Protein AF-A0A538LI98-F1 (afdb_monomer_lite)

Foldseek 3Di:
DDPVLVVLLLVLLVLLLVLLVLQLVCLVVPVPLFAPDPLLSVLSNQLSVLSNVLSCCVNVVVDDDPVDVSSLVSNVSSLVSQVVSLVRGDQDDVLSVLLVQLSVLQVVLSVCCVPDVVSSSVSSNSSSVSSSVSSVSSQPPDDVSVVVSVVVVVVVVVVVVVVVVVVVVVVVVVVVVVVVVVVVVVVVVVVVQVCVQVVQLVVQVVLLVQLVVQCVVVVVLLQDDPLSVLVSSQVSQAVCVVPPDPPQKKKFKAFAPPFTSHIDPCPCVPVNPQQRRFVCVDPQNVCCQVVVAWGWDFDQTSNFTKTKTKHFHWDQRDDVPDDRDTDRRTIMMIMGGPDCVVVVVVVVPDPVPPVVPPDDDDPDDDPPPDDDDPDDDDDD

Structure (mmCIF, N/CA/C/O backbone):
data_AF-A0A538LI98-F1
#
_entry.id   AF-A0A538LI98-F1
#
loop_
_atom_site.group_PDB
_atom_site.id
_atom_site.type_symbol
_atom_site.label_atom_id
_atom_site.label_alt_id
_atom_site.label_comp_id
_atom_site.label_asym_id
_atom_site.label_entity_id
_atom_site.label_seq_id
_atom_site.pdbx_PDB_ins_code
_atom_site.Cartn_x
_atom_site.Cartn_y
_atom_site.Cartn_z
_atom_site.occupancy
_atom_site.B_iso_or_equiv
_atom_site.auth_seq_id
_atom_site.auth_comp_id
_atom_site.auth_asym_id
_atom_site.auth_atom_id
_atom_site.pdbx_PDB_model_num
ATOM 1 N N . MET A 1 1 ? -8.125 7.992 3.986 1.00 45.38 1 MET A N 1
ATOM 2 C CA . MET A 1 1 ? -9.185 7.657 4.962 1.00 45.38 1 MET A CA 1
ATOM 3 C C . MET A 1 1 ? -8.548 7.674 6.339 1.00 45.38 1 MET A C 1
ATOM 5 O O . MET A 1 1 ? -7.512 7.048 6.512 1.00 45.38 1 MET A O 1
ATOM 9 N N . GLY A 1 2 ? -9.030 8.563 7.208 1.00 46.56 2 GLY A N 1
ATOM 10 C CA . GLY A 1 2 ? -8.254 9.121 8.319 1.00 46.56 2 GLY A CA 1
ATOM 11 C C . GLY A 1 2 ? -7.987 8.142 9.459 1.00 46.56 2 GLY A C 1
ATOM 12 O O . GLY A 1 2 ? -8.787 7.261 9.726 1.00 46.56 2 GLY A O 1
ATOM 13 N N . SER A 1 3 ? -6.878 8.343 10.165 1.00 65.12 3 SER A N 1
ATOM 14 C CA . SER A 1 3 ? -6.561 7.692 11.445 1.00 65.12 3 SER A CA 1
ATOM 15 C C . SER A 1 3 ? -7.501 8.106 12.586 1.00 65.12 3 SER A C 1
ATOM 17 O O . SER A 1 3 ? -7.538 7.456 13.623 1.00 65.12 3 SER A O 1
ATOM 19 N N . VAL A 1 4 ? -8.257 9.190 12.398 1.00 73.19 4 VAL A N 1
ATOM 20 C CA . VAL A 1 4 ? -9.085 9.828 13.429 1.00 73.19 4 VAL A CA 1
ATOM 21 C C . VAL A 1 4 ? -10.268 8.954 13.887 1.00 73.19 4 VAL A C 1
ATOM 23 O O . VAL A 1 4 ? -10.395 8.759 15.091 1.00 73.19 4 VAL A O 1
ATOM 26 N N . PRO A 1 5 ? -11.095 8.352 13.005 1.00 77.75 5 PRO A N 1
ATOM 27 C CA . PRO A 1 5 ? -12.226 7.523 13.436 1.00 77.75 5 PRO A CA 1
ATOM 28 C C . PRO A 1 5 ? -11.787 6.286 14.231 1.00 77.75 5 PRO A C 1
ATOM 30 O O . PRO A 1 5 ? -12.392 5.963 15.245 1.00 77.75 5 PRO A O 1
ATOM 33 N N . ALA A 1 6 ? -10.683 5.649 13.826 1.00 76.75 6 ALA A N 1
ATOM 34 C CA . ALA A 1 6 ? -10.142 4.480 14.520 1.00 76.75 6 ALA A CA 1
ATOM 35 C C . ALA A 1 6 ? -9.635 4.816 15.936 1.00 76.75 6 ALA A C 1
ATOM 37 O O . ALA A 1 6 ? -9.796 4.022 16.859 1.00 76.75 6 ALA A O 1
ATOM 38 N N . GLN A 1 7 ? -9.046 6.003 16.123 1.00 78.69 7 GLN A N 1
ATOM 39 C CA . GLN A 1 7 ? -8.611 6.472 17.443 1.00 78.69 7 GLN A CA 1
ATOM 40 C C . GLN A 1 7 ? -9.800 6.759 18.368 1.00 78.69 7 GLN A C 1
ATOM 42 O O . GLN A 1 7 ? -9.741 6.427 19.551 1.00 78.69 7 GLN A O 1
ATOM 47 N N . PHE A 1 8 ? -10.884 7.335 17.837 1.00 80.88 8 PHE A N 1
ATOM 48 C CA . PHE A 1 8 ? -12.103 7.586 18.609 1.00 80.88 8 PHE A CA 1
ATOM 49 C C . PHE A 1 8 ? -12.817 6.294 19.020 1.00 80.88 8 PHE A C 1
ATOM 51 O O . PHE A 1 8 ? -13.196 6.174 20.185 1.00 80.88 8 PHE A O 1
ATOM 58 N N . GLU A 1 9 ? -12.951 5.314 18.119 1.00 83.44 9 GLU A N 1
ATOM 59 C CA . GLU A 1 9 ? -13.541 4.008 18.456 1.00 83.44 9 GLU A CA 1
ATOM 60 C C . GLU A 1 9 ? -12.729 3.318 19.560 1.00 83.44 9 GLU A C 1
ATOM 62 O O . GLU A 1 9 ? -13.291 2.879 20.564 1.00 83.44 9 GLU A O 1
ATOM 67 N N . PHE A 1 10 ? -11.396 3.294 19.432 1.00 84.00 10 PHE A N 1
ATOM 68 C CA . PHE A 1 10 ? -10.523 2.729 20.461 1.00 84.00 10 PHE A CA 1
ATOM 69 C C . PHE A 1 10 ? -10.696 3.430 21.815 1.00 84.00 10 PHE A C 1
ATOM 71 O O . PHE A 1 10 ? -10.817 2.763 22.841 1.00 84.00 10 PHE A O 1
ATOM 78 N N . ALA A 1 11 ? -10.747 4.765 21.830 1.00 83.06 11 ALA A N 1
ATOM 79 C CA . ALA A 1 11 ? -10.927 5.532 23.060 1.00 83.06 11 ALA A CA 1
ATOM 80 C C . ALA A 1 11 ? -12.276 5.240 23.741 1.00 83.06 11 ALA A C 1
ATOM 82 O O . ALA A 1 11 ? -12.319 5.074 24.961 1.00 83.06 11 ALA A O 1
ATOM 83 N N . ALA A 1 12 ? -13.364 5.135 22.970 1.00 85.94 12 ALA A N 1
ATOM 84 C CA . ALA A 1 12 ? -14.689 4.813 23.497 1.00 85.94 12 ALA A CA 1
ATOM 85 C C . ALA A 1 12 ? -14.744 3.390 24.082 1.00 85.94 12 ALA A C 1
ATOM 87 O O . ALA A 1 12 ? -15.238 3.189 25.193 1.00 85.94 12 ALA A O 1
ATOM 88 N N . GLU A 1 13 ? -14.188 2.408 23.369 1.00 88.56 13 GLU A N 1
ATOM 89 C CA . GLU A 1 13 ? -14.104 1.021 23.836 1.00 88.56 13 GLU A CA 1
ATOM 90 C C . GLU A 1 13 ? -13.245 0.899 25.097 1.00 88.56 13 GLU A C 1
ATOM 92 O O . GLU A 1 13 ? -13.627 0.247 26.070 1.00 88.56 13 GLU A O 1
ATOM 97 N N . PHE A 1 14 ? -12.113 1.597 25.128 1.00 86.56 14 PHE A N 1
ATOM 98 C CA . PHE A 1 14 ? -11.245 1.627 26.293 1.00 86.56 14 PHE A CA 1
ATOM 99 C C . PHE A 1 14 ? -11.926 2.275 27.513 1.00 86.56 14 PHE A C 1
ATOM 101 O O . PHE A 1 14 ? -11.821 1.759 28.627 1.00 86.56 14 PHE A O 1
ATOM 108 N N . ALA A 1 15 ? -12.682 3.360 27.322 1.00 87.06 15 ALA A N 1
ATOM 109 C CA . ALA A 1 15 ? -13.442 3.990 28.400 1.00 87.06 15 ALA A CA 1
ATOM 110 C C . ALA A 1 15 ? -14.495 3.040 28.998 1.00 87.06 15 ALA A C 1
ATOM 112 O O . ALA A 1 15 ? -14.607 2.938 30.221 1.00 87.06 15 ALA A O 1
ATOM 113 N N . ILE A 1 16 ? -15.225 2.295 28.157 1.00 91.19 16 ILE A N 1
ATOM 114 C CA . ILE A 1 16 ? -16.177 1.271 28.619 1.00 91.19 16 ILE A CA 1
ATOM 115 C C . ILE A 1 16 ? -15.457 0.186 29.409 1.00 91.19 16 ILE A C 1
ATOM 117 O O . ILE A 1 16 ? -15.931 -0.191 30.480 1.00 91.19 16 ILE A O 1
ATOM 121 N N . PHE A 1 17 ? -14.318 -0.299 28.909 1.00 92.06 17 PHE A N 1
ATOM 122 C CA . PHE A 1 17 ? -13.516 -1.300 29.606 1.00 92.06 17 PHE A CA 1
ATOM 123 C C . PHE A 1 17 ? -13.141 -0.836 31.018 1.00 92.06 17 PHE A C 1
ATOM 125 O O . PHE A 1 17 ? -13.351 -1.576 31.978 1.00 92.06 17 PHE A O 1
ATOM 132 N N . LEU A 1 18 ? -12.661 0.403 31.162 1.00 87.38 18 LEU A N 1
ATOM 133 C CA . LEU A 1 18 ? -12.300 0.962 32.464 1.00 87.38 18 LEU A CA 1
ATOM 134 C C . LEU A 1 18 ? -13.491 1.077 33.414 1.00 87.38 18 LEU A C 1
ATOM 136 O O . LEU A 1 18 ? -13.398 0.677 34.574 1.00 87.38 18 LEU A O 1
ATOM 140 N N . VAL A 1 19 ? -14.611 1.613 32.930 1.00 90.38 19 VAL A N 1
ATOM 141 C CA . VAL A 1 19 ? -15.825 1.781 33.740 1.00 90.38 19 VAL A CA 1
ATOM 142 C C . VAL A 1 19 ? -16.379 0.424 34.167 1.00 90.38 19 VAL A C 1
ATOM 144 O O . VAL A 1 19 ? -16.765 0.245 35.322 1.00 90.38 19 VAL A O 1
ATOM 147 N N . ALA A 1 20 ? -16.364 -0.557 33.268 1.00 93.31 20 ALA A N 1
ATOM 148 C CA . ALA A 1 20 ? -16.793 -1.914 33.556 1.00 93.31 20 ALA A CA 1
ATOM 149 C C . ALA A 1 20 ? -15.865 -2.602 34.571 1.00 93.31 20 ALA A C 1
ATOM 151 O O . ALA A 1 20 ? -16.348 -3.174 35.545 1.00 93.31 20 ALA A O 1
ATOM 152 N N . ALA A 1 21 ? -14.543 -2.481 34.421 1.00 88.94 21 ALA A N 1
ATOM 153 C CA . ALA A 1 21 ? -13.576 -3.002 35.388 1.00 88.94 21 ALA A CA 1
ATOM 154 C C . ALA A 1 21 ? -13.745 -2.363 36.779 1.00 88.94 21 ALA A C 1
ATOM 156 O O . ALA A 1 21 ? -13.728 -3.067 37.791 1.00 88.94 21 ALA A O 1
ATOM 157 N N . ALA A 1 22 ? -13.988 -1.049 36.837 1.00 87.94 22 ALA A N 1
ATOM 158 C CA . ALA A 1 22 ? -14.305 -0.350 38.080 1.00 87.94 22 ALA A CA 1
ATOM 159 C C . ALA A 1 22 ? -15.613 -0.864 38.706 1.00 87.94 22 ALA A C 1
ATOM 161 O O . ALA A 1 22 ? -15.673 -1.077 39.917 1.00 87.94 22 ALA A O 1
ATOM 162 N N . GLY A 1 23 ? -16.637 -1.124 37.887 1.00 90.38 23 GLY A N 1
ATOM 163 C CA . GLY A 1 23 ? -17.889 -1.748 38.316 1.00 90.38 23 GLY A CA 1
ATOM 164 C C . GLY A 1 23 ? -17.681 -3.140 38.920 1.00 90.38 23 GLY A C 1
ATOM 165 O O . GLY A 1 23 ? -18.177 -3.405 40.015 1.00 90.38 23 GLY A O 1
ATOM 166 N N . VAL A 1 24 ? -16.889 -4.005 38.270 1.00 91.81 24 VAL A N 1
ATOM 167 C CA . VAL A 1 24 ? -16.518 -5.331 38.807 1.00 91.81 24 VAL A CA 1
ATOM 168 C C . VAL A 1 24 ? -15.806 -5.193 40.151 1.00 91.81 24 VAL A C 1
ATOM 170 O O . VAL A 1 24 ? -16.195 -5.844 41.120 1.00 91.81 24 VAL A O 1
ATOM 173 N N . ALA A 1 25 ? -14.797 -4.323 40.238 1.00 86.94 25 ALA A N 1
ATOM 174 C CA . ALA A 1 25 ? -14.054 -4.097 41.474 1.00 86.94 25 ALA A CA 1
ATOM 175 C C . ALA A 1 25 ? -14.970 -3.615 42.610 1.00 86.94 25 ALA A C 1
ATOM 177 O O . ALA A 1 25 ? -14.856 -4.089 43.739 1.00 86.94 25 ALA A O 1
ATOM 178 N N . LEU A 1 26 ? -15.920 -2.721 42.314 1.00 85.94 26 LEU A N 1
ATOM 179 C CA . LEU A 1 26 ? -16.869 -2.206 43.299 1.00 85.94 26 LEU A CA 1
ATOM 180 C C . LEU A 1 26 ? -17.831 -3.298 43.785 1.00 85.94 26 LEU A C 1
ATOM 182 O O . LEU A 1 26 ? -18.091 -3.385 44.986 1.00 85.94 26 LEU A O 1
ATOM 186 N N . VAL A 1 27 ? -18.304 -4.170 42.889 1.00 90.75 27 VAL A N 1
ATOM 187 C CA . VAL A 1 27 ? -19.125 -5.333 43.262 1.00 90.75 27 VAL A CA 1
ATOM 188 C C . VAL A 1 27 ? -18.333 -6.309 44.137 1.00 90.75 27 VAL A C 1
ATOM 190 O O . VAL A 1 27 ? -18.862 -6.754 45.150 1.00 90.75 27 VAL A O 1
ATOM 193 N N . LEU A 1 28 ? -17.076 -6.616 43.801 1.00 88.25 28 LEU A N 1
ATOM 194 C CA . LEU A 1 28 ? -16.253 -7.562 44.566 1.00 88.25 28 LEU A CA 1
ATOM 195 C C . LEU A 1 28 ? -15.858 -7.024 45.944 1.00 88.25 28 LEU A C 1
ATOM 197 O O . LEU A 1 28 ? -15.937 -7.742 46.936 1.00 88.25 28 LEU A O 1
ATOM 201 N N . LEU A 1 29 ? -15.451 -5.756 46.016 1.00 84.75 29 LEU A N 1
ATOM 202 C CA . LEU A 1 29 ? -14.973 -5.150 47.257 1.00 84.75 29 LEU A CA 1
ATOM 203 C C . LEU A 1 29 ? -16.119 -4.709 48.170 1.00 84.75 29 LEU A C 1
ATOM 205 O O . LEU A 1 29 ? -15.952 -4.682 49.388 1.00 84.75 29 LEU A O 1
ATOM 209 N N . ARG A 1 30 ? -17.261 -4.294 47.601 1.00 81.12 30 ARG A N 1
ATOM 210 C CA . ARG A 1 30 ? -18.353 -3.642 48.345 1.00 81.12 30 ARG A CA 1
ATOM 211 C C . ARG A 1 30 ? -19.743 -3.970 47.807 1.00 81.12 30 ARG A C 1
ATOM 213 O O . ARG A 1 30 ? -20.603 -3.095 47.688 1.00 81.12 30 ARG A O 1
ATOM 220 N N . ALA A 1 31 ? -20.000 -5.253 47.584 1.00 81.19 31 ALA A N 1
ATOM 221 C CA . ALA A 1 31 ? -21.299 -5.758 47.143 1.00 81.19 31 ALA A CA 1
ATOM 222 C C . ALA A 1 31 ? -22.482 -5.270 48.012 1.00 81.19 31 ALA A C 1
ATOM 224 O O . ALA A 1 31 ? -23.602 -5.112 47.523 1.00 81.19 31 ALA A O 1
ATOM 225 N N . GLU A 1 32 ? -22.231 -4.998 49.298 1.00 82.06 32 GLU A N 1
ATOM 226 C CA . GLU A 1 32 ? -23.245 -4.563 50.265 1.00 82.06 32 GLU A CA 1
ATOM 227 C C . GLU A 1 32 ? -23.801 -3.161 50.031 1.00 82.06 32 GLU A C 1
ATOM 229 O O . GLU A 1 32 ? -24.940 -2.892 50.415 1.00 82.06 32 GLU A O 1
ATOM 234 N N . LEU A 1 33 ? -23.037 -2.286 49.372 1.00 76.19 33 LEU A N 1
ATOM 235 C CA . LEU A 1 33 ? -23.475 -0.919 49.085 1.00 76.19 33 LEU A CA 1
ATOM 236 C C . LEU A 1 33 ? -24.437 -0.853 47.899 1.00 76.19 33 LEU A C 1
ATOM 238 O O . LEU A 1 33 ? -25.301 0.018 47.850 1.00 76.19 33 LEU A O 1
ATOM 242 N N . LEU A 1 34 ? -24.305 -1.784 46.954 1.00 79.38 34 LEU A N 1
ATOM 243 C CA . LEU A 1 34 ? -25.094 -1.783 45.724 1.00 79.38 34 LEU A CA 1
ATOM 244 C C . LEU A 1 34 ? -26.448 -2.464 45.907 1.00 79.38 34 LEU A C 1
ATOM 246 O O . LEU A 1 34 ? -27.478 -1.929 45.498 1.00 79.38 34 LEU A O 1
ATOM 250 N N . SER A 1 35 ? -26.457 -3.638 46.541 1.00 86.44 35 SER A N 1
ATOM 251 C CA . SER A 1 35 ? -27.684 -4.383 46.798 1.00 86.44 35 SER A CA 1
ATOM 252 C C . SER A 1 35 ? -27.572 -5.221 48.065 1.00 86.44 35 SER A C 1
ATOM 254 O O . SER A 1 35 ? -26.527 -5.789 48.377 1.00 86.44 35 SER A O 1
ATOM 256 N N . ARG A 1 36 ? -28.685 -5.372 48.787 1.00 88.69 36 ARG A N 1
ATOM 257 C CA . ARG A 1 36 ? -28.799 -6.379 49.856 1.00 88.69 36 ARG A CA 1
ATOM 258 C C . ARG A 1 36 ? -28.927 -7.799 49.304 1.00 88.69 36 ARG A C 1
ATOM 260 O O . ARG A 1 36 ? -28.649 -8.750 50.019 1.00 88.69 36 ARG A O 1
ATOM 267 N N . SER A 1 37 ? -29.363 -7.942 48.054 1.00 93.50 37 SER A N 1
ATOM 268 C CA . SER A 1 37 ? -29.698 -9.243 47.488 1.00 93.50 37 SER A CA 1
ATOM 269 C C . SER A 1 37 ? -28.471 -9.910 46.852 1.00 93.50 37 SER A C 1
ATOM 271 O O . SER A 1 37 ? -27.861 -9.298 45.971 1.00 93.50 37 SER A O 1
ATOM 273 N N . PRO A 1 38 ? -28.117 -11.159 47.219 1.00 92.44 38 PRO A N 1
ATOM 274 C CA . PRO A 1 38 ? -26.953 -11.850 46.660 1.00 92.44 38 PRO A CA 1
ATOM 275 C C . PRO A 1 38 ? -27.073 -12.074 45.148 1.00 92.44 38 PRO A C 1
ATOM 277 O O . PRO A 1 38 ? -26.097 -11.899 44.424 1.00 92.44 38 PRO A O 1
ATOM 280 N N . TRP A 1 39 ? -28.280 -12.361 44.648 1.00 95.25 39 TRP A N 1
ATOM 281 C CA . TRP A 1 39 ? -28.499 -12.541 43.211 1.00 95.25 39 TRP A CA 1
ATOM 282 C C . TRP A 1 39 ? -28.281 -11.240 42.427 1.00 95.25 39 TRP A C 1
ATOM 284 O O . TRP A 1 39 ? -27.658 -11.260 41.372 1.00 95.25 39 TRP A O 1
ATOM 294 N N . ALA A 1 40 ? -28.718 -10.092 42.960 1.00 93.38 40 ALA A N 1
ATOM 295 C CA . ALA A 1 40 ? -28.547 -8.804 42.287 1.00 93.38 40 ALA A CA 1
ATOM 296 C C . ALA A 1 40 ? -27.062 -8.427 42.201 1.00 93.38 40 ALA A C 1
ATOM 298 O O . ALA A 1 40 ? -26.613 -7.914 41.180 1.00 93.38 40 ALA A O 1
ATOM 299 N N . ARG A 1 41 ? -26.279 -8.752 43.241 1.00 92.56 41 ARG A N 1
ATOM 300 C CA . ARG A 1 41 ? -24.815 -8.602 43.239 1.00 92.56 41 ARG A CA 1
ATOM 301 C C . ARG A 1 41 ? -24.172 -9.463 42.154 1.00 92.56 41 ARG A C 1
ATOM 303 O O . ARG A 1 41 ? -23.354 -8.955 41.393 1.00 92.56 41 ARG A O 1
ATOM 310 N N . ALA A 1 42 ? -24.570 -10.733 42.057 1.00 94.38 42 ALA A N 1
ATOM 311 C CA . ALA A 1 42 ? -24.077 -11.634 41.020 1.00 94.38 42 ALA A CA 1
ATOM 312 C C . ALA A 1 42 ? -24.423 -11.118 39.612 1.00 94.38 42 ALA A C 1
ATOM 314 O O . ALA A 1 42 ? -23.543 -11.061 38.758 1.00 94.38 42 ALA A O 1
ATOM 315 N N . CYS A 1 43 ? -25.659 -10.654 39.389 1.00 95.94 43 CYS A N 1
ATOM 316 C CA . CYS A 1 43 ? -26.076 -10.058 38.119 1.00 95.94 43 CYS A CA 1
ATOM 317 C C . CYS A 1 43 ? -25.262 -8.807 37.765 1.00 95.94 43 CYS A C 1
ATOM 319 O O . CYS A 1 43 ? -24.774 -8.707 36.645 1.00 95.94 43 CYS A O 1
ATOM 321 N N . LEU A 1 44 ? -25.055 -7.882 38.708 1.00 93.62 44 LEU A N 1
ATOM 322 C CA . LEU A 1 44 ? -24.243 -6.685 38.466 1.00 93.62 44 LEU A CA 1
ATOM 323 C C . LEU A 1 44 ? -22.784 -7.038 38.152 1.00 93.62 44 LEU A C 1
ATOM 325 O O . LEU A 1 44 ? -22.223 -6.524 37.187 1.00 93.62 44 LEU A O 1
ATOM 329 N N . GLY A 1 45 ? -22.181 -7.937 38.935 1.00 94.94 45 GLY A N 1
ATOM 330 C CA . GLY A 1 45 ? -20.802 -8.382 38.731 1.00 94.94 45 GLY A CA 1
ATOM 331 C C . GLY A 1 45 ? -20.606 -9.055 37.373 1.00 94.94 45 GLY A C 1
ATOM 332 O O . GLY A 1 45 ? -19.699 -8.681 36.632 1.00 94.94 45 GLY A O 1
ATOM 333 N N . LEU A 1 46 ? -21.495 -9.987 37.013 1.00 96.44 46 LEU A N 1
ATOM 334 C CA . LEU A 1 46 ? -21.479 -10.646 35.705 1.00 96.44 46 LEU A CA 1
ATOM 335 C C . LEU A 1 46 ? -21.751 -9.662 34.563 1.00 96.44 46 LEU A C 1
ATOM 337 O O . LEU A 1 46 ? -21.101 -9.747 33.525 1.00 96.44 46 LEU A O 1
ATOM 341 N N . GLY A 1 47 ? -22.659 -8.703 34.758 1.00 96.12 47 GLY A N 1
ATOM 342 C CA . GLY A 1 47 ? -22.975 -7.676 33.769 1.00 96.12 47 GLY A CA 1
ATOM 343 C C . GLY A 1 47 ? -21.776 -6.785 33.443 1.00 96.12 47 GLY A C 1
ATOM 344 O O . GLY A 1 47 ? -21.419 -6.616 32.275 1.00 96.12 47 GLY A O 1
ATOM 345 N N . PHE A 1 48 ? -21.091 -6.279 34.473 1.00 96.19 48 PHE A N 1
ATOM 346 C CA . PHE A 1 48 ? -19.861 -5.510 34.295 1.00 96.19 48 PHE A CA 1
ATOM 347 C C . PHE A 1 48 ? -18.726 -6.357 33.707 1.00 96.19 48 PHE A C 1
ATOM 349 O O . PHE A 1 48 ? -18.041 -5.900 32.795 1.00 96.19 48 PHE A O 1
ATOM 356 N N . ALA A 1 49 ? -18.548 -7.601 34.157 1.00 95.44 49 ALA A N 1
ATOM 357 C CA . ALA A 1 49 ? -17.523 -8.487 33.608 1.00 95.44 49 ALA A CA 1
ATOM 358 C C . ALA A 1 49 ? -17.750 -8.773 32.112 1.00 95.44 49 ALA A C 1
ATOM 360 O O . ALA A 1 49 ? -16.806 -8.717 31.323 1.00 95.44 49 ALA A O 1
ATOM 361 N N . ALA A 1 50 ? -19.002 -9.003 31.702 1.00 96.31 50 ALA A N 1
ATOM 362 C CA . ALA A 1 50 ? -19.371 -9.207 30.303 1.00 96.31 50 ALA A CA 1
ATOM 363 C C . ALA A 1 50 ? -19.103 -7.959 29.444 1.00 96.31 50 ALA A C 1
ATOM 365 O O . ALA A 1 50 ? -18.545 -8.076 28.351 1.00 96.31 50 ALA A O 1
ATOM 366 N N . LEU A 1 51 ? -19.426 -6.757 29.941 1.00 95.06 51 LEU A N 1
ATOM 367 C CA . LEU A 1 51 ? -19.094 -5.507 29.247 1.00 95.06 51 LEU A CA 1
ATOM 368 C C . LEU A 1 51 ? -17.582 -5.293 29.122 1.00 95.06 51 LEU A C 1
ATOM 370 O O . LEU A 1 51 ? -17.115 -4.929 28.043 1.00 95.06 51 LEU A O 1
ATOM 374 N N . ALA A 1 52 ? -16.814 -5.554 30.184 1.00 93.88 52 ALA A N 1
ATOM 375 C CA . ALA A 1 52 ? -15.357 -5.445 30.158 1.00 93.88 52 ALA A CA 1
ATOM 376 C C . ALA A 1 52 ? -14.751 -6.410 29.129 1.00 93.88 52 ALA A C 1
ATOM 378 O O . ALA A 1 52 ? -13.953 -6.000 28.288 1.00 93.88 52 ALA A O 1
ATOM 379 N N . ALA A 1 53 ? -15.185 -7.672 29.128 1.00 94.12 53 ALA A N 1
ATOM 380 C CA . ALA A 1 53 ? -14.746 -8.660 28.149 1.00 94.12 53 ALA A CA 1
ATOM 381 C C . ALA A 1 53 ? -15.109 -8.247 26.711 1.00 94.12 53 ALA A C 1
ATOM 383 O O . ALA A 1 53 ? -14.284 -8.373 25.806 1.00 94.12 53 ALA A O 1
ATOM 384 N N . ALA A 1 54 ? -16.303 -7.688 26.490 1.00 93.44 54 ALA A N 1
ATOM 385 C CA . ALA A 1 54 ? -16.740 -7.246 25.167 1.00 93.44 54 ALA A CA 1
ATOM 386 C C . ALA A 1 54 ? -15.954 -6.030 24.660 1.00 93.44 54 ALA A C 1
ATOM 388 O O . ALA A 1 54 ? -15.695 -5.914 23.459 1.00 93.44 54 ALA A O 1
ATOM 389 N N . ALA A 1 55 ? -15.608 -5.109 25.559 1.00 91.75 55 ALA A N 1
ATOM 390 C CA . ALA A 1 55 ? -14.774 -3.955 25.256 1.00 91.75 55 ALA A CA 1
ATOM 391 C C . ALA A 1 55 ? -13.326 -4.382 24.970 1.00 91.75 55 ALA A C 1
ATOM 393 O O . ALA A 1 55 ? -12.736 -3.943 23.987 1.00 91.75 55 ALA A O 1
ATOM 394 N N . PHE A 1 56 ? -12.784 -5.320 25.751 1.00 90.75 56 PHE A N 1
ATOM 395 C CA . PHE A 1 56 ? -11.441 -5.867 25.550 1.00 90.75 56 PHE A CA 1
ATOM 396 C C . PHE A 1 56 ? -11.307 -6.648 24.235 1.00 90.75 56 PHE A C 1
ATOM 398 O O . PHE A 1 56 ? -10.374 -6.412 23.468 1.00 90.75 56 PHE A O 1
ATOM 405 N N . LEU A 1 57 ? -12.249 -7.545 23.927 1.00 90.94 57 LEU A N 1
ATOM 406 C CA . LEU A 1 57 ? -12.247 -8.326 22.680 1.00 90.94 57 LEU A CA 1
ATOM 407 C C . LEU A 1 57 ? -12.264 -7.430 21.438 1.00 90.94 57 LEU A C 1
ATOM 409 O O . LEU A 1 57 ? -11.622 -7.744 20.437 1.00 90.94 57 LEU A O 1
ATOM 413 N N . ARG A 1 58 ? -12.976 -6.302 21.511 1.00 87.19 58 ARG A N 1
ATOM 414 C CA . ARG A 1 58 ? -13.044 -5.336 20.414 1.00 87.19 58 ARG A CA 1
ATOM 415 C C . ARG A 1 58 ? -11.820 -4.420 20.369 1.00 87.19 58 ARG A C 1
ATOM 417 O O . ARG A 1 58 ? -11.248 -4.234 19.300 1.00 87.19 58 ARG A O 1
ATOM 424 N N . GLY A 1 59 ? -11.382 -3.901 21.516 1.00 84.06 59 GLY A N 1
ATOM 425 C CA . GLY A 1 59 ? -10.231 -2.998 21.625 1.00 84.06 59 GLY A CA 1
ATOM 426 C C . GLY A 1 59 ? -8.883 -3.664 21.336 1.00 84.06 59 GLY A C 1
ATOM 427 O O . GLY A 1 59 ? -7.988 -3.025 20.794 1.00 84.06 59 GLY A O 1
ATOM 428 N N . SER A 1 60 ? -8.743 -4.960 21.627 1.00 81.69 60 SER A N 1
ATOM 429 C CA . SER A 1 60 ? -7.537 -5.746 21.314 1.00 81.69 60 SER A CA 1
ATOM 430 C C . SER A 1 60 ? -7.362 -6.048 19.822 1.00 81.69 60 SER A C 1
ATOM 432 O O . SER A 1 60 ? -6.353 -6.638 19.444 1.00 81.69 60 SER A O 1
ATOM 434 N N . LEU A 1 61 ? -8.330 -5.671 18.971 1.00 74.56 61 LEU A N 1
ATOM 435 C CA . LEU A 1 61 ? -8.356 -5.965 17.532 1.00 74.56 61 LEU A CA 1
ATOM 436 C C . LEU A 1 61 ? -8.268 -7.469 17.194 1.00 74.56 61 LEU A C 1
ATOM 438 O O . LEU A 1 61 ? -8.097 -7.820 16.027 1.00 74.56 61 LEU A O 1
ATOM 442 N N . LEU A 1 62 ? -8.430 -8.355 18.188 1.00 74.00 62 LEU A N 1
ATOM 443 C CA . LEU A 1 62 ? -8.413 -9.812 18.016 1.00 74.00 62 LEU A CA 1
ATOM 444 C C . LEU A 1 62 ? -9.601 -10.305 17.182 1.00 74.00 62 LEU A C 1
ATOM 446 O O . LEU A 1 62 ? -9.526 -11.358 16.555 1.00 74.00 62 LEU A O 1
ATOM 450 N N . VAL A 1 63 ? -10.693 -9.539 17.158 1.00 75.56 63 VAL A N 1
ATOM 451 C CA . VAL A 1 63 ? -11.924 -9.880 16.448 1.00 75.56 63 VAL A CA 1
ATOM 452 C C . VAL A 1 63 ? -12.247 -8.797 15.416 1.00 75.56 63 VAL A C 1
ATOM 454 O O . VAL A 1 63 ? -12.797 -7.751 15.748 1.00 75.56 63 VAL A O 1
ATOM 457 N N . GLN A 1 64 ? -11.938 -9.057 14.145 1.00 65.94 64 GLN A N 1
ATOM 458 C CA . GLN A 1 64 ? -12.445 -8.293 12.994 1.00 65.94 64 GLN A CA 1
ATOM 459 C C . GLN A 1 64 ? -13.524 -9.169 12.344 1.00 65.94 64 GLN A C 1
ATOM 461 O O . GLN A 1 64 ? -13.173 -10.280 11.946 1.00 65.94 64 GLN A O 1
ATOM 466 N N . PRO A 1 65 ? -14.827 -8.800 12.304 1.00 63.06 65 PRO A N 1
ATOM 467 C CA . PRO A 1 65 ? -15.408 -7.514 11.882 1.00 63.06 65 PRO A CA 1
ATOM 468 C C . PRO A 1 65 ? -16.360 -6.855 12.915 1.00 63.06 65 PRO A C 1
ATOM 470 O O . PRO A 1 65 ? -16.794 -7.479 13.883 1.00 63.06 65 PRO A O 1
ATOM 473 N N . ALA A 1 66 ? -16.750 -5.595 12.662 1.00 64.19 66 ALA A N 1
ATOM 474 C CA . ALA A 1 66 ? -17.628 -4.765 13.509 1.00 64.19 66 ALA A CA 1
ATOM 475 C C . ALA A 1 66 ? -18.991 -5.396 13.874 1.00 64.19 66 ALA A C 1
ATOM 477 O O . ALA A 1 66 ? -19.620 -4.971 14.848 1.00 64.19 66 ALA A O 1
ATOM 478 N N . THR A 1 67 ? -19.417 -6.402 13.111 1.00 71.06 67 THR A N 1
ATOM 479 C CA . THR A 1 67 ? -20.678 -7.146 13.218 1.00 71.06 67 THR A CA 1
ATOM 480 C C . THR A 1 67 ? -20.532 -8.519 13.871 1.00 71.06 67 THR A C 1
ATOM 482 O O . THR A 1 67 ? -21.455 -9.323 13.773 1.00 71.06 67 THR A O 1
ATOM 485 N N . ASN A 1 68 ? -19.409 -8.828 14.534 1.00 86.06 68 ASN A N 1
ATOM 486 C CA . ASN A 1 68 ? -19.273 -10.134 15.174 1.00 86.06 68 ASN A CA 1
ATOM 487 C C . ASN A 1 68 ? -20.408 -10.354 16.207 1.00 86.06 68 ASN A C 1
ATOM 489 O O . ASN A 1 68 ? -20.464 -9.632 17.214 1.00 86.06 68 ASN A O 1
ATOM 493 N N . PRO A 1 69 ? -21.295 -11.349 15.989 1.00 88.00 69 PRO A N 1
ATOM 494 C CA . PRO A 1 69 ? -22.468 -11.567 16.831 1.00 88.00 69 PRO A CA 1
ATOM 495 C C . PRO A 1 69 ? -22.084 -11.956 18.258 1.00 88.00 69 PRO A C 1
ATOM 497 O O . PRO A 1 69 ? -22.850 -11.702 19.180 1.00 88.00 69 PRO A O 1
ATOM 500 N N . VAL A 1 70 ? -20.880 -12.499 18.468 1.00 90.81 70 VAL A N 1
ATOM 501 C CA . VAL A 1 70 ? -20.369 -12.855 19.796 1.00 90.81 70 VAL A CA 1
ATOM 502 C C . VAL A 1 70 ? -20.161 -11.603 20.646 1.00 90.81 70 VAL A C 1
ATOM 504 O O . VAL A 1 70 ? -20.617 -11.553 21.784 1.00 90.81 70 VAL A O 1
ATOM 507 N N . VAL A 1 71 ? -19.532 -10.557 20.097 1.00 90.31 71 VAL A N 1
ATOM 508 C CA . VAL A 1 71 ? -19.288 -9.303 20.836 1.00 90.31 71 VAL A CA 1
ATOM 509 C C . VAL A 1 71 ? -20.601 -8.561 21.087 1.00 90.31 71 VAL A C 1
ATOM 511 O O . VAL A 1 71 ? -20.809 -8.032 22.180 1.00 90.31 71 VAL A O 1
ATOM 514 N N . GLY A 1 72 ? -21.502 -8.548 20.098 1.00 90.44 72 GLY A N 1
ATOM 515 C CA . GLY A 1 72 ? -22.847 -7.989 20.252 1.00 90.44 72 GLY A CA 1
ATOM 516 C C . GLY A 1 72 ? -23.658 -8.720 21.326 1.00 90.44 72 GLY A C 1
ATOM 517 O O . GLY A 1 72 ? -24.221 -8.078 22.211 1.00 90.44 72 GLY A O 1
ATOM 518 N N . GLY A 1 73 ? -23.640 -10.055 21.303 1.00 93.31 73 GLY A N 1
ATOM 519 C CA . GLY A 1 73 ? -24.308 -10.908 22.284 1.00 93.31 73 GLY A CA 1
ATOM 520 C C . GLY A 1 73 ? -23.760 -10.723 23.696 1.00 93.31 73 GLY A C 1
ATOM 521 O O . GLY A 1 73 ? -24.540 -10.573 24.633 1.00 93.31 73 GLY A O 1
ATOM 522 N N . LEU A 1 74 ? -22.434 -10.635 23.853 1.00 94.25 74 LEU A N 1
ATOM 523 C CA . LEU A 1 74 ? -21.800 -10.411 25.155 1.00 94.25 74 LEU A CA 1
ATOM 524 C C . LEU A 1 74 ? -22.195 -9.050 25.755 1.00 94.25 74 LEU A C 1
ATOM 526 O O . LEU A 1 74 ? -22.475 -8.963 26.950 1.00 94.25 74 LEU A O 1
ATOM 530 N N . ARG A 1 75 ? -22.294 -7.996 24.928 1.00 93.38 75 ARG A N 1
ATOM 531 C CA . ARG A 1 75 ? -22.807 -6.687 25.374 1.00 93.38 75 ARG A CA 1
ATOM 532 C C . ARG A 1 75 ? -24.277 -6.737 25.728 1.00 93.38 75 ARG A C 1
ATOM 534 O O . ARG A 1 75 ? -24.645 -6.230 26.779 1.00 93.38 75 ARG A O 1
ATOM 541 N N . GLY A 1 76 ? -25.099 -7.340 24.872 1.00 94.50 76 GLY A N 1
ATOM 542 C CA . GLY A 1 76 ? -26.530 -7.489 25.121 1.00 94.50 76 GLY A CA 1
ATOM 543 C C . GLY A 1 76 ? -26.790 -8.207 26.444 1.00 94.50 76 GLY A C 1
ATOM 544 O O . GLY A 1 76 ? -27.503 -7.685 27.297 1.00 94.50 76 GLY A O 1
ATOM 545 N N . ALA A 1 77 ? -26.125 -9.344 26.664 1.00 96.06 77 ALA A N 1
ATOM 546 C CA . ALA A 1 77 ? -26.192 -10.089 27.917 1.00 96.06 77 ALA A CA 1
ATOM 547 C C . ALA A 1 77 ? -25.718 -9.247 29.113 1.00 96.06 77 ALA A C 1
ATOM 549 O O . ALA A 1 77 ? -26.398 -9.201 30.137 1.00 96.06 77 ALA A O 1
ATOM 550 N N . GLY A 1 78 ? -24.596 -8.530 28.970 1.00 95.38 78 GLY A N 1
ATOM 551 C CA . GLY A 1 78 ? -24.077 -7.640 30.008 1.00 95.38 78 GLY A CA 1
ATOM 552 C C . GLY A 1 78 ? -25.056 -6.528 30.398 1.00 95.38 78 GLY A C 1
ATOM 553 O O . GLY A 1 78 ? -25.289 -6.302 31.583 1.00 95.38 78 GLY A O 1
ATOM 554 N N . LEU A 1 79 ? -25.688 -5.879 29.414 1.00 95.94 79 LEU A N 1
ATOM 555 C CA . LEU A 1 79 ? -26.687 -4.829 29.638 1.00 95.94 79 LEU A CA 1
ATOM 556 C C . LEU A 1 79 ? -27.952 -5.376 30.305 1.00 95.94 79 LEU A C 1
ATOM 558 O O . LEU A 1 79 ? -28.444 -4.763 31.249 1.00 95.94 79 LEU A O 1
ATOM 562 N N . ILE A 1 80 ? -28.451 -6.538 29.871 1.00 96.56 80 ILE A N 1
ATOM 563 C CA . ILE A 1 80 ? -29.618 -7.189 30.487 1.00 96.56 80 ILE A CA 1
ATOM 564 C C . ILE A 1 80 ? -29.325 -7.526 31.952 1.00 96.56 80 ILE A C 1
ATOM 566 O O . ILE A 1 80 ? -30.129 -7.219 32.830 1.00 96.56 80 ILE A O 1
ATOM 570 N N . LEU A 1 81 ? -28.155 -8.102 32.237 1.00 96.12 81 LEU A N 1
ATOM 571 C CA . LEU A 1 81 ? -27.733 -8.421 33.601 1.00 96.12 81 LEU A CA 1
ATOM 572 C C . LEU A 1 81 ? -27.598 -7.168 34.475 1.00 96.12 81 LEU A C 1
ATOM 574 O O . LEU A 1 81 ? -28.010 -7.193 35.637 1.00 96.12 81 LEU A O 1
ATOM 578 N N . LEU A 1 82 ? -27.084 -6.065 33.922 1.00 94.81 82 LEU A N 1
ATOM 579 C CA . LEU A 1 82 ? -27.029 -4.782 34.624 1.00 94.81 82 LEU A CA 1
ATOM 580 C C . LEU A 1 82 ? -28.423 -4.225 34.915 1.00 94.81 82 LEU A C 1
ATOM 582 O O . LEU A 1 82 ? -28.668 -3.814 36.047 1.00 94.81 82 LEU A O 1
ATOM 586 N N . LEU A 1 83 ? -29.347 -4.254 33.947 1.00 95.06 83 LEU A N 1
ATOM 587 C CA . LEU A 1 83 ? -30.736 -3.828 34.152 1.00 95.06 83 LEU A CA 1
ATOM 588 C C . LEU A 1 83 ? -31.384 -4.633 35.275 1.00 95.06 83 LEU A C 1
ATOM 590 O O . LEU A 1 83 ? -31.863 -4.053 36.248 1.00 95.06 83 LEU A O 1
ATOM 594 N N . VAL A 1 84 ? -31.315 -5.961 35.183 1.00 95.81 84 VAL A N 1
ATOM 595 C CA . VAL A 1 84 ? -31.894 -6.896 36.155 1.00 95.81 84 VAL A CA 1
ATOM 596 C C . VAL A 1 84 ? -31.287 -6.697 37.548 1.00 95.81 84 VAL A C 1
ATOM 598 O O . VAL A 1 84 ? -32.015 -6.612 38.537 1.00 95.81 84 VAL A O 1
ATOM 601 N N . GLY A 1 85 ? -29.965 -6.536 37.639 1.00 92.69 85 GLY A N 1
ATOM 602 C CA . GLY A 1 85 ? -29.277 -6.245 38.897 1.00 92.69 85 GLY A CA 1
ATOM 603 C C . GLY A 1 85 ? -29.615 -4.865 39.478 1.00 92.69 85 GLY A C 1
ATOM 604 O O . GLY A 1 85 ? -29.701 -4.710 40.698 1.00 92.69 85 GLY A O 1
ATOM 605 N N . SER A 1 86 ? -29.869 -3.870 38.621 1.00 93.94 86 SER A N 1
ATOM 606 C CA . SER A 1 86 ? -30.183 -2.496 39.029 1.00 93.94 86 SER A CA 1
ATOM 607 C C . SER A 1 86 ? -31.591 -2.315 39.609 1.00 93.94 86 SER A C 1
ATOM 609 O O . SER A 1 86 ? -31.839 -1.322 40.285 1.00 93.94 86 SER A O 1
ATOM 611 N N . ILE A 1 87 ? -32.507 -3.277 39.429 1.00 93.69 87 ILE A N 1
ATOM 612 C CA . ILE A 1 87 ? -33.867 -3.216 40.006 1.00 93.69 87 ILE A CA 1
ATOM 613 C C . ILE A 1 87 ? -33.816 -3.146 41.542 1.00 93.69 87 ILE A C 1
ATOM 615 O O . ILE A 1 87 ? -34.688 -2.559 42.176 1.00 93.69 87 ILE A O 1
ATOM 619 N N . ARG A 1 88 ? -32.780 -3.729 42.161 1.00 93.31 88 ARG A N 1
ATOM 620 C CA . ARG A 1 88 ? -32.558 -3.694 43.618 1.00 93.31 88 ARG A CA 1
ATOM 621 C C . ARG A 1 88 ? -31.413 -2.775 44.035 1.00 93.31 88 ARG A C 1
ATOM 623 O O . ARG A 1 88 ? -30.758 -3.043 45.048 1.00 93.31 88 ARG A O 1
ATOM 630 N N . TRP A 1 89 ? -31.166 -1.730 43.250 1.00 89.56 89 TRP A N 1
ATOM 631 C CA . TRP A 1 89 ? -30.163 -0.711 43.535 1.00 89.56 89 TRP A CA 1
ATOM 632 C C . TRP A 1 89 ? -30.626 0.194 44.677 1.00 89.56 89 TRP A C 1
ATOM 634 O O . TRP A 1 89 ? -31.744 0.698 44.659 1.00 89.56 89 TRP A O 1
ATOM 644 N N . ARG A 1 90 ? -29.784 0.392 45.696 1.00 85.81 90 ARG A N 1
ATOM 645 C CA . ARG A 1 90 ? -30.184 1.099 46.930 1.00 85.81 90 ARG A CA 1
ATOM 646 C C . ARG A 1 90 ? -29.589 2.504 47.085 1.00 85.81 90 ARG A C 1
ATOM 648 O O . ARG A 1 90 ? -29.896 3.191 48.052 1.00 85.81 90 ARG A O 1
ATOM 655 N N . SER A 1 91 ? -28.752 2.950 46.150 1.00 77.69 91 SER A N 1
ATOM 656 C CA . SER A 1 91 ? -27.929 4.168 46.285 1.00 77.69 91 SER A CA 1
ATOM 657 C C . SER A 1 91 ? -28.661 5.497 45.974 1.00 77.69 91 SER A C 1
ATOM 659 O O . SER A 1 91 ? -28.029 6.491 45.608 1.00 77.69 91 SER A O 1
ATOM 661 N N . GLY A 1 92 ? -29.982 5.553 46.148 1.00 85.56 92 GLY A N 1
ATOM 662 C CA . GLY A 1 92 ? -30.805 6.737 45.880 1.00 85.56 92 GLY A CA 1
ATOM 663 C C . GLY A 1 92 ? -31.146 6.935 44.399 1.00 85.56 92 GLY A C 1
ATOM 664 O O . GLY A 1 92 ? -30.374 6.560 43.508 1.00 85.56 92 GLY A O 1
ATOM 665 N N . ASP A 1 93 ? -32.301 7.557 44.160 1.00 90.44 93 ASP A N 1
ATOM 666 C CA . ASP A 1 93 ? -32.975 7.625 42.855 1.00 90.44 93 ASP A CA 1
ATOM 667 C C . ASP A 1 93 ? -32.118 8.278 41.763 1.00 90.44 93 ASP A C 1
ATOM 669 O O . ASP A 1 93 ? -32.102 7.824 40.622 1.00 90.44 93 ASP A O 1
ATOM 673 N N . ALA A 1 94 ? -31.321 9.293 42.117 1.00 90.12 94 ALA A N 1
ATOM 674 C CA . ALA A 1 94 ? -30.446 9.984 41.169 1.00 90.12 94 ALA A CA 1
ATOM 675 C C . ALA A 1 94 ? -29.342 9.071 40.601 1.00 90.12 94 ALA A C 1
ATOM 677 O O . ALA A 1 94 ? -29.045 9.116 39.407 1.00 90.12 94 ALA A O 1
ATOM 678 N N . SER A 1 95 ? -28.740 8.217 41.438 1.00 87.88 95 SER A N 1
ATOM 679 C CA . SER A 1 95 ? -27.708 7.274 40.980 1.00 87.88 95 SER A CA 1
ATOM 680 C C . SER A 1 95 ? -28.308 6.183 40.098 1.00 87.88 95 SER A C 1
ATOM 682 O O . SER A 1 95 ? -27.717 5.811 39.087 1.00 87.88 95 SER A O 1
ATOM 684 N N . GLN A 1 96 ? -29.510 5.718 40.448 1.00 91.06 96 GLN A N 1
ATOM 685 C CA . GLN A 1 96 ? -30.235 4.727 39.670 1.00 91.06 96 GLN A CA 1
ATOM 686 C C . GLN A 1 96 ? -30.612 5.299 38.301 1.00 91.06 96 GLN A C 1
ATOM 688 O O . GLN A 1 96 ? -30.323 4.666 37.290 1.00 91.06 96 GLN A O 1
ATOM 693 N N . ALA A 1 97 ? -31.140 6.524 38.247 1.00 93.38 97 ALA A N 1
ATOM 694 C CA . ALA A 1 97 ? -31.451 7.203 36.992 1.00 93.38 97 ALA A CA 1
ATOM 695 C C . ALA A 1 97 ? -30.219 7.334 36.079 1.00 93.38 97 ALA A C 1
ATOM 697 O O . ALA A 1 97 ? -30.319 7.076 34.882 1.00 93.38 97 ALA A O 1
ATOM 698 N N . LEU A 1 98 ? -29.042 7.658 36.633 1.00 91.56 98 LEU A N 1
ATOM 699 C CA . LEU A 1 98 ? -27.792 7.737 35.866 1.00 91.56 98 LEU A CA 1
ATOM 700 C C . LEU A 1 98 ? -27.334 6.377 35.319 1.00 91.56 98 LEU A C 1
ATOM 702 O O . LEU A 1 98 ? -26.904 6.308 34.168 1.00 91.56 98 LEU A O 1
ATOM 706 N N . VAL A 1 99 ? -27.444 5.295 36.102 1.00 90.81 99 VAL A N 1
ATOM 707 C CA . VAL A 1 99 ? -27.138 3.937 35.613 1.00 90.81 99 VAL A CA 1
ATOM 708 C C . VAL A 1 99 ? -28.085 3.558 34.480 1.00 90.81 99 VAL A C 1
ATOM 710 O O . VAL A 1 99 ? -27.635 3.067 33.448 1.00 90.81 99 VAL A O 1
ATOM 713 N N . TRP A 1 100 ? -29.383 3.812 34.643 1.00 95.06 100 TRP A N 1
ATOM 714 C CA . TRP A 1 100 ? -30.394 3.492 3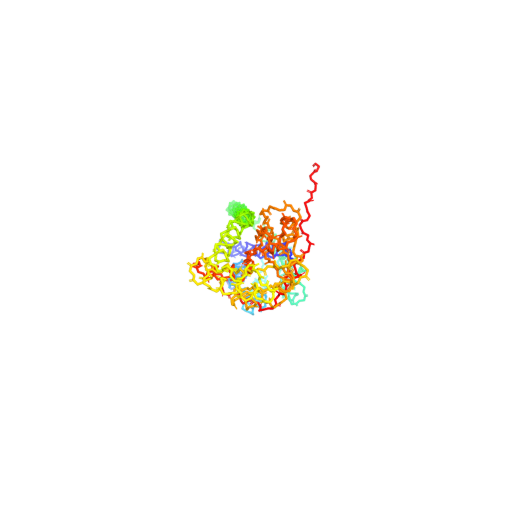3.635 1.00 95.06 100 TRP A CA 1
ATOM 715 C C . TRP A 1 100 ? -30.186 4.296 32.352 1.00 95.06 100 TRP A C 1
ATOM 717 O O . TRP A 1 100 ? -30.227 3.728 31.261 1.00 95.06 100 TRP A O 1
ATOM 727 N N . LEU A 1 101 ? -29.878 5.589 32.477 1.00 94.62 101 LEU A N 1
ATOM 728 C CA . LEU A 1 101 ? -29.520 6.449 31.353 1.00 94.62 101 LEU A CA 1
ATOM 729 C C . LEU A 1 101 ? -28.280 5.914 30.631 1.00 94.62 101 LEU A C 1
ATOM 731 O O . LEU A 1 101 ? -28.292 5.781 29.410 1.00 94.62 101 LEU A O 1
ATOM 735 N N . GLY A 1 102 ? -27.233 5.546 31.369 1.00 91.62 102 GLY A N 1
ATOM 736 C CA . GLY A 1 102 ? -26.005 5.031 30.777 1.00 91.62 102 GLY A CA 1
ATOM 737 C C . GLY A 1 102 ? -26.174 3.688 30.080 1.00 91.62 102 GLY A C 1
ATOM 738 O O . GLY A 1 102 ? -25.706 3.513 28.956 1.00 91.62 102 GLY A O 1
ATOM 739 N N . VAL A 1 103 ? -26.910 2.761 30.693 1.00 93.44 103 VAL A N 1
ATOM 740 C CA . VAL A 1 103 ? -27.279 1.482 30.073 1.00 93.44 103 VAL A CA 1
ATOM 741 C C . VAL A 1 103 ? -28.128 1.708 28.819 1.00 93.44 103 VAL A C 1
ATOM 743 O O . VAL A 1 103 ? -27.885 1.061 27.801 1.00 93.44 103 VAL A O 1
ATOM 746 N N . GLY A 1 104 ? -29.059 2.666 28.853 1.00 94.31 104 GLY A N 1
ATOM 747 C CA . GLY A 1 104 ? -29.855 3.072 27.696 1.00 94.31 104 GLY A CA 1
ATOM 748 C C . GLY A 1 104 ? -29.000 3.612 26.547 1.00 94.31 104 GLY A C 1
ATOM 749 O O . GLY A 1 104 ? -29.174 3.184 25.409 1.00 94.31 104 GLY A O 1
ATOM 750 N N . LEU A 1 105 ? -28.026 4.483 26.836 1.00 93.62 105 LEU A N 1
ATOM 751 C CA . LEU A 1 105 ? -27.099 5.028 25.835 1.00 93.62 105 LEU A CA 1
ATOM 752 C C . LEU A 1 105 ? -26.210 3.945 25.213 1.00 93.62 105 LEU A C 1
ATOM 754 O O . LEU A 1 105 ? -26.066 3.894 23.991 1.00 93.62 105 LEU A O 1
ATOM 758 N N . VAL A 1 106 ? -25.651 3.046 26.031 1.00 91.50 106 VAL A N 1
ATOM 759 C CA . VAL A 1 106 ? -24.847 1.920 25.529 1.00 91.50 106 VAL A CA 1
ATOM 760 C C . VAL A 1 106 ? -25.714 0.977 24.688 1.00 91.50 106 VAL A C 1
ATOM 762 O O . VAL A 1 106 ? -25.281 0.543 23.622 1.00 91.50 106 VAL A O 1
ATOM 765 N N . GLY A 1 107 ? -26.949 0.698 25.112 1.00 93.75 107 GLY A N 1
ATOM 766 C CA . GLY A 1 107 ? -27.907 -0.104 24.349 1.00 93.75 107 GLY A CA 1
ATOM 767 C C . GLY A 1 107 ? -28.267 0.525 23.001 1.00 93.75 107 GLY A C 1
ATOM 768 O O . GLY A 1 107 ? -28.176 -0.141 21.969 1.00 93.75 107 GLY A O 1
ATOM 769 N N . ALA A 1 108 ? -28.589 1.821 22.984 1.00 92.81 108 ALA A N 1
ATOM 770 C CA . ALA A 1 108 ? -28.857 2.572 21.758 1.00 92.81 108 ALA A CA 1
ATOM 771 C C . ALA A 1 108 ? -27.664 2.525 20.796 1.00 92.81 108 ALA A C 1
ATOM 773 O O . ALA A 1 108 ? -27.836 2.310 19.597 1.00 92.81 108 ALA A O 1
ATOM 774 N N . ALA A 1 109 ? -26.444 2.648 21.320 1.00 90.62 109 ALA A N 1
ATOM 775 C CA . ALA A 1 109 ? -25.249 2.551 20.502 1.00 90.62 109 ALA A CA 1
ATOM 776 C C . ALA A 1 109 ? -25.034 1.161 19.887 1.00 90.62 109 ALA A C 1
ATOM 778 O O . ALA A 1 109 ? -24.564 1.064 18.755 1.00 90.62 109 ALA A O 1
ATOM 779 N N . VAL A 1 110 ? -25.391 0.083 20.597 1.00 89.75 110 VAL A N 1
ATOM 780 C CA . VAL A 1 110 ? -25.336 -1.285 20.052 1.00 89.75 110 VAL A CA 1
ATOM 781 C C . VAL A 1 110 ? -26.290 -1.435 18.864 1.00 89.75 110 VAL A C 1
ATOM 783 O O . VAL A 1 110 ? -25.897 -2.010 17.852 1.00 89.75 110 VAL A O 1
ATOM 786 N N . VAL A 1 111 ? -27.499 -0.872 18.950 1.00 91.25 111 VAL A N 1
ATOM 787 C CA . VAL A 1 111 ? -28.496 -0.913 17.864 1.00 91.25 111 VAL A CA 1
ATOM 788 C C . VAL A 1 111 ? -28.063 -0.052 16.671 1.00 91.25 111 VAL A C 1
ATOM 790 O O . VAL A 1 111 ? -28.094 -0.507 15.528 1.00 91.25 111 VAL A O 1
ATOM 793 N N . LEU A 1 112 ? -27.593 1.173 16.924 1.00 90.81 112 LEU A N 1
ATOM 794 C CA . LEU A 1 112 ? -27.189 2.135 15.887 1.00 90.81 112 LEU A CA 1
ATOM 795 C C . LEU A 1 112 ? -25.875 1.779 15.184 1.00 90.81 112 LEU A C 1
ATOM 797 O O . LEU A 1 112 ? -25.529 2.379 14.164 1.00 90.81 112 LEU A O 1
ATOM 801 N N . ARG A 1 113 ? -25.127 0.796 15.690 1.00 85.12 113 ARG A N 1
ATOM 802 C CA . ARG A 1 113 ? -23.844 0.398 15.099 1.00 85.12 113 ARG A CA 1
ATOM 803 C C . ARG A 1 113 ? -23.976 -0.167 13.685 1.00 85.12 113 ARG A C 1
ATOM 805 O O . ARG A 1 113 ? -23.009 -0.115 12.932 1.00 85.12 113 ARG A O 1
ATOM 812 N N . GLY A 1 114 ? -25.160 -0.664 13.319 1.00 83.50 114 GLY A N 1
ATOM 813 C CA . GLY A 1 114 ? -25.471 -1.097 11.955 1.00 83.50 114 GLY A CA 1
ATOM 814 C C . GLY A 1 114 ? -25.747 0.048 10.973 1.00 83.50 114 GLY A C 1
ATOM 815 O O . GLY A 1 114 ? -25.664 -0.171 9.769 1.00 83.50 114 GLY A O 1
ATOM 816 N N . THR A 1 115 ? -26.052 1.258 11.458 1.00 87.25 115 THR A N 1
ATOM 817 C CA . THR A 1 115 ? -26.485 2.392 10.622 1.00 87.25 115 THR A CA 1
ATOM 818 C C . THR A 1 115 ? -25.471 3.534 10.583 1.00 87.25 115 THR A C 1
ATOM 820 O O . THR A 1 115 ? -25.222 4.091 9.518 1.00 87.25 115 THR A O 1
ATOM 823 N N . SER A 1 116 ? -24.862 3.896 11.720 1.00 84.94 116 SER A N 1
ATOM 824 C CA . SER A 1 116 ? -23.919 5.021 11.805 1.00 84.94 116 SER A CA 1
ATOM 825 C C . SER A 1 116 ? -22.866 4.813 12.900 1.00 84.94 116 SER A C 1
ATOM 827 O O . SER A 1 116 ? -23.123 5.065 14.080 1.00 84.94 116 SER A O 1
ATOM 829 N N . GLY A 1 117 ? -21.652 4.408 12.509 1.00 84.19 117 GLY A N 1
ATOM 830 C CA . GLY A 1 117 ? -20.558 4.128 13.452 1.00 84.19 117 GLY A CA 1
ATOM 831 C C . GLY A 1 117 ? -20.199 5.320 14.346 1.00 84.19 117 GLY A C 1
ATOM 832 O O . GLY A 1 117 ? -20.137 5.181 15.560 1.00 84.19 117 GLY A O 1
ATOM 833 N N . GLN A 1 118 ? -20.086 6.521 13.771 1.00 85.81 118 GLN A N 1
ATOM 834 C CA . GLN A 1 118 ? -19.654 7.712 14.513 1.00 85.81 118 GLN A CA 1
ATOM 835 C C . GLN A 1 118 ? -20.636 8.130 15.622 1.00 85.81 118 GLN A C 1
ATOM 837 O O . GLN A 1 118 ? -20.217 8.489 16.723 1.00 85.81 118 GLN A O 1
ATOM 842 N N . VAL A 1 119 ? -21.945 8.056 15.358 1.00 89.25 119 VAL A N 1
ATOM 843 C CA . VAL A 1 119 ? -22.973 8.355 16.370 1.00 89.25 119 VAL A CA 1
ATOM 844 C C . VAL A 1 119 ? -22.959 7.280 17.456 1.00 89.25 119 VAL A C 1
ATOM 846 O O . VAL A 1 119 ? -22.988 7.613 18.640 1.00 89.25 119 VAL A O 1
ATOM 849 N N . ALA A 1 120 ? -22.838 6.005 17.073 1.00 88.69 120 ALA A N 1
ATOM 850 C CA . ALA A 1 120 ? -22.736 4.905 18.024 1.00 88.69 120 ALA A CA 1
ATOM 851 C C . ALA A 1 120 ? -21.525 5.066 18.960 1.00 88.69 120 ALA A C 1
ATOM 853 O O . ALA A 1 120 ? -21.671 4.912 20.170 1.00 88.69 120 ALA A O 1
ATOM 854 N N . ASP A 1 121 ? -20.359 5.458 18.446 1.00 88.12 121 ASP A N 1
ATOM 855 C CA . ASP A 1 121 ? -19.161 5.648 19.272 1.00 88.12 121 ASP A CA 1
ATOM 856 C C . ASP A 1 121 ? -19.312 6.828 20.251 1.00 88.12 121 ASP A C 1
ATOM 858 O O . ASP A 1 121 ? -18.900 6.734 21.409 1.00 88.12 121 ASP A O 1
ATOM 862 N N . SER A 1 122 ? -19.984 7.910 19.838 1.00 89.19 122 SER A N 1
ATOM 863 C CA . SER A 1 122 ? -20.294 9.034 20.735 1.00 89.19 122 SER A CA 1
ATOM 864 C C . SER A 1 122 ? -21.272 8.650 21.856 1.00 89.19 122 SER A C 1
ATOM 866 O O . SER A 1 122 ? -21.064 9.015 23.015 1.00 89.19 122 SER A O 1
ATOM 868 N N . LEU A 1 123 ? -22.293 7.846 21.539 1.00 92.81 123 LEU A N 1
ATOM 869 C CA . LEU A 1 123 ? -23.259 7.324 22.508 1.00 92.81 123 LEU A CA 1
ATOM 870 C C . LEU A 1 123 ? -22.608 6.333 23.477 1.00 92.81 123 LEU A C 1
ATOM 872 O O . LEU A 1 123 ? -22.899 6.369 24.671 1.00 92.81 123 LEU A O 1
ATOM 876 N N . LEU A 1 124 ? -21.691 5.489 22.991 1.00 89.12 124 LEU A N 1
ATOM 877 C CA . LEU A 1 124 ? -20.889 4.595 23.831 1.00 89.12 124 LEU A CA 1
ATOM 878 C C . LEU A 1 124 ? -20.049 5.381 24.835 1.00 89.12 124 LEU A C 1
ATOM 880 O O . LEU A 1 124 ? -20.069 5.060 26.022 1.00 89.12 124 LEU A O 1
ATOM 884 N N . ALA A 1 125 ? -19.354 6.427 24.381 1.00 88.38 125 ALA A N 1
ATOM 885 C CA . ALA A 1 125 ? -18.547 7.275 25.253 1.00 88.38 125 ALA A CA 1
ATOM 886 C C . ALA A 1 125 ? -19.407 7.992 26.312 1.00 88.38 125 ALA A C 1
ATOM 888 O O . ALA A 1 125 ? -19.068 7.983 27.498 1.00 88.38 125 ALA A O 1
ATOM 889 N N . ALA A 1 126 ? -20.553 8.554 25.914 1.00 91.50 126 ALA A N 1
ATOM 890 C CA . ALA A 1 126 ? -21.493 9.196 26.834 1.00 91.50 126 ALA A CA 1
ATOM 891 C C . ALA A 1 126 ? -22.103 8.199 27.842 1.00 91.50 126 ALA A C 1
ATOM 893 O O . ALA A 1 126 ? -22.209 8.488 29.038 1.00 91.50 126 ALA A O 1
ATOM 894 N N . GLY A 1 127 ? -22.444 6.994 27.382 1.00 90.62 127 GLY A N 1
ATOM 895 C CA . GLY A 1 127 ? -22.929 5.900 28.218 1.00 90.62 127 GLY A CA 1
ATOM 896 C C . GLY A 1 127 ? -21.895 5.464 29.255 1.00 90.62 127 GLY A C 1
ATOM 897 O O . GLY A 1 127 ? -22.205 5.393 30.442 1.00 90.62 127 GLY A O 1
ATOM 898 N N . ALA A 1 128 ? -20.638 5.276 28.846 1.00 90.25 128 ALA A N 1
ATOM 899 C CA . ALA A 1 128 ? -19.545 4.957 29.762 1.00 90.25 128 ALA A CA 1
ATOM 900 C C . ALA A 1 128 ? -19.363 6.041 30.834 1.00 90.25 128 ALA A C 1
ATOM 902 O O . ALA A 1 128 ? -19.279 5.730 32.023 1.00 90.25 128 ALA A O 1
ATOM 903 N N . LEU A 1 129 ? -19.363 7.315 30.429 1.00 89.12 129 LEU A N 1
ATOM 904 C CA . LEU A 1 129 ? -19.225 8.444 31.349 1.00 89.12 129 LEU A CA 1
ATOM 905 C C . LEU A 1 129 ? -20.355 8.488 32.380 1.00 89.12 129 LEU A C 1
ATOM 907 O O . LEU A 1 129 ? -20.085 8.613 33.572 1.00 89.12 129 LEU A O 1
ATOM 911 N N . SER A 1 130 ? -21.607 8.344 31.948 1.00 92.25 130 SER A N 1
ATOM 912 C CA . SER A 1 130 ? -22.757 8.364 32.863 1.00 92.25 130 SER A CA 1
ATOM 913 C C . SER A 1 130 ? -22.737 7.207 33.872 1.00 92.25 130 SER A C 1
ATOM 915 O O . SER A 1 130 ? -22.946 7.448 35.063 1.00 92.25 130 SER A O 1
ATOM 917 N N . ILE A 1 131 ? -22.386 5.984 33.447 1.00 89.50 131 ILE A N 1
ATOM 918 C CA . ILE A 1 131 ? -22.205 4.836 34.354 1.00 89.50 131 ILE A CA 1
ATOM 919 C C . ILE A 1 131 ? -21.059 5.111 35.338 1.00 89.50 131 ILE A C 1
ATOM 921 O O . ILE A 1 131 ? -21.208 4.889 36.539 1.00 89.50 131 ILE A O 1
ATOM 925 N N . GLY A 1 132 ? -19.931 5.642 34.858 1.00 87.62 132 GLY A N 1
ATOM 926 C CA . GLY A 1 132 ? -18.796 6.013 35.704 1.00 87.62 132 GLY A CA 1
ATOM 927 C C . GLY A 1 132 ? -19.169 7.051 36.768 1.00 87.62 132 GLY A C 1
ATOM 928 O O . GLY A 1 132 ? -18.844 6.877 37.942 1.00 87.62 132 GLY A O 1
ATOM 929 N N . ILE A 1 133 ? -19.917 8.093 36.390 1.00 88.00 133 ILE A N 1
ATOM 930 C CA . ILE A 1 133 ? -20.415 9.120 37.318 1.00 88.00 133 ILE A CA 1
ATOM 931 C C . ILE A 1 133 ? -21.351 8.499 38.358 1.00 88.00 133 ILE A C 1
ATOM 933 O O . ILE A 1 133 ? -21.234 8.816 39.542 1.00 88.00 133 ILE A O 1
ATOM 937 N N . ALA A 1 134 ? -22.237 7.587 37.950 1.00 88.81 134 ALA A N 1
ATOM 938 C CA . ALA A 1 134 ? -23.130 6.894 38.871 1.00 88.81 134 ALA A CA 1
ATOM 939 C C . ALA A 1 134 ? -22.358 6.061 39.908 1.00 88.81 134 ALA A C 1
ATOM 941 O O . ALA A 1 134 ? -22.670 6.116 41.099 1.00 88.81 134 ALA A O 1
ATOM 942 N N . LEU A 1 135 ? -21.310 5.346 39.479 1.00 86.81 135 LEU A N 1
ATOM 943 C CA . LEU A 1 135 ? -20.433 4.577 40.369 1.00 86.81 135 LEU A CA 1
ATOM 944 C C . LEU A 1 135 ? -19.684 5.488 41.354 1.00 86.81 135 LEU A C 1
ATOM 946 O O . LEU A 1 135 ? -19.624 5.193 42.549 1.00 86.81 135 LEU A O 1
ATOM 950 N N . VAL A 1 136 ? -19.160 6.625 40.883 1.00 84.88 136 VAL A N 1
ATOM 951 C CA . VAL A 1 136 ? -18.493 7.619 41.741 1.00 84.88 136 VAL A CA 1
ATOM 952 C C . VAL A 1 136 ? -19.472 8.214 42.753 1.00 84.88 136 VAL A C 1
ATOM 954 O O . VAL A 1 136 ? -19.131 8.343 43.930 1.00 84.88 136 VAL A O 1
ATOM 957 N N . ALA A 1 137 ? -20.690 8.554 42.326 1.00 85.25 137 ALA A N 1
ATOM 958 C CA . ALA A 1 137 ? -21.732 9.076 43.203 1.00 85.25 137 ALA A CA 1
ATOM 959 C C . ALA A 1 137 ? -22.116 8.056 44.287 1.00 85.25 137 ALA A C 1
ATOM 961 O O . ALA A 1 137 ? -22.161 8.413 45.465 1.00 85.25 137 ALA A O 1
ATOM 962 N N . ALA A 1 138 ? -22.289 6.784 43.916 1.00 84.12 138 ALA A N 1
ATOM 963 C CA . ALA A 1 138 ? -22.581 5.703 44.856 1.00 84.12 138 ALA A CA 1
ATOM 964 C C . ALA A 1 138 ? -21.441 5.481 45.867 1.00 84.12 138 ALA A C 1
ATOM 966 O O . ALA A 1 138 ? -21.678 5.305 47.063 1.00 84.12 138 ALA A O 1
ATOM 967 N N . SER A 1 139 ? -20.181 5.573 45.427 1.00 77.56 139 SER A N 1
ATOM 968 C CA . SER A 1 139 ? -19.019 5.385 46.304 1.00 77.56 139 SER A CA 1
ATOM 969 C C . SER A 1 139 ? -18.839 6.498 47.347 1.00 77.56 139 SER A C 1
ATOM 971 O O . SER A 1 139 ? -18.112 6.306 48.326 1.00 77.56 139 SER A O 1
ATOM 973 N N . ARG A 1 140 ? -19.456 7.675 47.169 1.00 77.69 140 ARG A N 1
ATOM 974 C CA . ARG A 1 140 ? -19.237 8.830 48.058 1.00 77.69 140 ARG A CA 1
ATOM 975 C C . ARG A 1 140 ? -19.848 8.681 49.449 1.00 77.69 140 ARG A C 1
ATOM 977 O O . ARG A 1 140 ? -19.465 9.474 50.311 1.00 77.69 140 ARG A O 1
ATOM 984 N N . GLN A 1 141 ? -20.730 7.706 49.668 1.00 73.50 141 GLN A N 1
ATOM 985 C CA . GLN A 1 141 ? -21.484 7.534 50.916 1.00 73.50 141 GLN A CA 1
ATOM 986 C C . GLN A 1 141 ? -20.685 6.875 52.061 1.00 73.50 141 GLN A C 1
ATOM 988 O O . GLN A 1 141 ? -21.180 6.828 53.182 1.00 73.50 141 GLN A O 1
ATOM 993 N N . VAL A 1 142 ? -19.448 6.400 51.833 1.00 68.88 142 VAL A N 1
ATOM 994 C CA . VAL A 1 142 ? -18.655 5.698 52.865 1.00 68.88 142 VAL A CA 1
ATOM 995 C C . VAL A 1 142 ? -17.216 6.224 52.949 1.00 68.88 142 VAL A C 1
ATOM 997 O O . VAL A 1 142 ? -16.462 6.174 51.979 1.00 68.88 142 VAL A O 1
ATOM 1000 N N . ILE A 1 143 ? -16.806 6.691 54.134 1.00 73.69 143 ILE A N 1
ATOM 1001 C CA . ILE A 1 143 ? -15.527 7.394 54.372 1.00 73.69 143 ILE A CA 1
ATOM 1002 C C . ILE A 1 143 ? -14.309 6.487 54.121 1.00 73.69 143 ILE A C 1
ATOM 1004 O O . ILE A 1 143 ? -13.413 6.859 53.369 1.00 73.69 143 ILE A O 1
ATOM 1008 N N . ALA A 1 144 ? -14.307 5.258 54.650 1.00 67.19 144 ALA A N 1
ATOM 1009 C CA . ALA A 1 144 ? -13.221 4.294 54.423 1.00 67.19 144 ALA A CA 1
ATOM 1010 C C . ALA A 1 144 ? -13.149 3.789 52.966 1.00 67.19 144 ALA A C 1
ATOM 1012 O O . ALA A 1 144 ? -12.117 3.298 52.518 1.00 67.19 144 ALA A O 1
ATOM 1013 N N . ALA A 1 145 ? -14.247 3.903 52.210 1.00 60.09 145 ALA A N 1
ATOM 1014 C CA . ALA A 1 145 ? -14.284 3.516 50.801 1.00 60.09 145 ALA A CA 1
ATOM 1015 C C . ALA A 1 145 ? -13.606 4.552 49.906 1.00 60.09 145 ALA A C 1
ATOM 1017 O O . ALA A 1 145 ? -12.993 4.181 48.908 1.00 60.09 145 ALA A O 1
ATOM 1018 N N . ARG A 1 146 ? -13.687 5.838 50.277 1.00 67.69 146 ARG A N 1
ATOM 1019 C CA . ARG A 1 146 ? -13.117 6.925 49.479 1.00 67.69 146 ARG A CA 1
ATOM 1020 C C . ARG A 1 146 ? -11.621 6.751 49.275 1.00 67.69 146 ARG A C 1
ATOM 1022 O O . ARG A 1 146 ? -11.186 6.846 48.139 1.00 67.69 146 ARG A O 1
ATOM 1029 N N . VAL A 1 147 ? -10.865 6.444 50.330 1.00 78.25 147 VAL A N 1
ATOM 1030 C CA . VAL A 1 147 ? -9.396 6.382 50.252 1.00 78.25 147 VAL A CA 1
ATOM 1031 C C . VAL A 1 147 ? -8.942 5.279 49.291 1.00 78.25 147 VAL A C 1
ATOM 1033 O O . VAL A 1 147 ? -8.242 5.563 48.322 1.00 78.25 147 VAL A O 1
ATOM 1036 N N . ALA A 1 148 ? -9.425 4.047 49.474 1.00 72.31 148 ALA A N 1
ATOM 1037 C CA . ALA A 1 148 ? -9.058 2.925 48.607 1.00 72.31 148 ALA A CA 1
ATOM 1038 C C . ALA A 1 148 ? -9.504 3.135 47.147 1.00 72.31 148 ALA A C 1
ATOM 1040 O O . ALA A 1 148 ? -8.744 2.861 46.218 1.00 72.31 148 ALA A O 1
ATOM 1041 N N . ALA A 1 149 ? -10.712 3.673 46.938 1.00 68.31 149 ALA A N 1
ATOM 1042 C CA . ALA A 1 149 ? -11.218 3.967 45.601 1.00 68.31 149 ALA A CA 1
ATOM 1043 C C . ALA A 1 149 ? -10.407 5.074 44.912 1.00 68.31 149 ALA A C 1
ATOM 1045 O O . ALA A 1 149 ? -10.116 4.958 43.725 1.00 68.31 149 ALA A O 1
ATOM 1046 N N . THR A 1 150 ? -9.991 6.117 45.643 1.00 72.81 150 THR A N 1
ATOM 1047 C CA . THR A 1 150 ? -9.148 7.179 45.079 1.00 72.81 150 THR A CA 1
ATOM 1048 C C . THR A 1 150 ? -7.779 6.661 44.666 1.00 72.81 150 THR A C 1
ATOM 1050 O O . THR A 1 150 ? -7.317 7.028 43.593 1.00 72.81 150 THR A O 1
ATOM 1053 N N . THR A 1 151 ? -7.165 5.762 45.440 1.00 77.31 151 THR A N 1
ATOM 1054 C CA . THR A 1 151 ? -5.859 5.182 45.091 1.00 77.31 151 THR A CA 1
ATOM 1055 C C . THR A 1 151 ? -5.953 4.259 43.877 1.00 77.31 151 THR A C 1
ATOM 1057 O O . THR A 1 151 ? -5.110 4.310 42.987 1.00 77.31 151 THR A O 1
ATOM 1060 N N . ALA A 1 152 ? -7.000 3.434 43.795 1.00 73.31 152 ALA A N 1
ATOM 1061 C CA . ALA A 1 152 ? -7.230 2.594 42.622 1.00 73.31 152 ALA A CA 1
ATOM 1062 C C . ALA A 1 152 ? -7.515 3.439 41.369 1.00 73.31 152 ALA A C 1
ATOM 1064 O O . ALA A 1 152 ? -6.988 3.153 40.295 1.00 73.31 152 ALA A O 1
ATOM 1065 N N . ALA A 1 153 ? -8.304 4.508 41.512 1.00 70.38 153 ALA A N 1
ATOM 1066 C CA . ALA A 1 153 ? -8.606 5.425 40.422 1.00 70.38 153 ALA A CA 1
ATOM 1067 C C . ALA A 1 153 ? -7.353 6.166 39.933 1.00 70.38 153 ALA A C 1
ATOM 1069 O O . ALA A 1 153 ? -7.134 6.241 38.726 1.00 70.38 153 ALA A O 1
ATOM 1070 N N . THR A 1 154 ? -6.503 6.671 40.835 1.00 75.94 154 THR A N 1
ATOM 1071 C CA . THR A 1 154 ? -5.255 7.340 40.440 1.00 75.94 154 THR A CA 1
ATOM 1072 C C . THR A 1 154 ? -4.292 6.377 39.757 1.00 75.94 154 THR A C 1
ATOM 1074 O O . THR A 1 154 ? -3.711 6.746 38.740 1.00 75.94 154 THR A O 1
ATOM 1077 N N . LEU A 1 155 ? -4.170 5.135 40.242 1.00 78.38 155 LEU A N 1
ATOM 1078 C CA . LEU A 1 155 ? -3.366 4.103 39.581 1.00 78.38 155 LEU A CA 1
ATOM 1079 C C . LEU A 1 155 ? -3.888 3.782 38.177 1.00 78.38 155 LEU A C 1
ATOM 1081 O O . LEU A 1 155 ? -3.100 3.712 37.238 1.00 78.38 155 LEU A O 1
ATOM 1085 N N . LEU A 1 156 ? -5.204 3.645 38.006 1.00 74.50 156 LEU A N 1
ATOM 1086 C CA . LEU A 1 156 ? -5.807 3.407 36.693 1.00 74.50 156 LEU A CA 1
ATOM 1087 C C . LEU A 1 156 ? -5.552 4.561 35.721 1.00 74.50 156 LEU A C 1
ATOM 1089 O O . LEU A 1 156 ? -5.171 4.330 34.574 1.00 74.50 156 LEU A O 1
ATOM 1093 N N . VAL A 1 157 ? -5.723 5.801 36.186 1.00 75.06 157 VAL A N 1
ATOM 1094 C CA . VAL A 1 157 ? -5.442 7.004 35.393 1.00 75.06 157 VAL A CA 1
ATOM 1095 C C . VAL A 1 15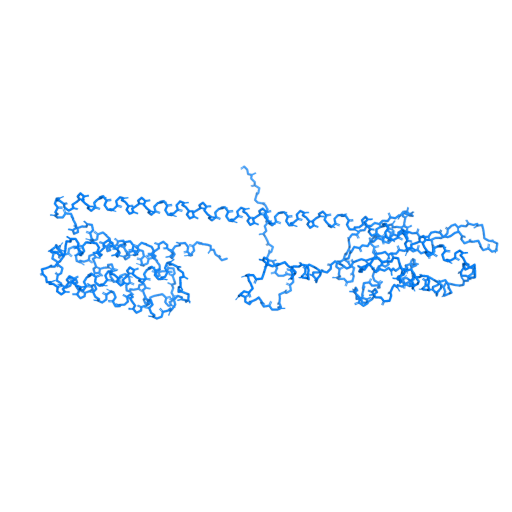7 ? -3.963 7.068 35.009 1.00 75.06 157 VAL A C 1
ATOM 1097 O O . VAL A 1 157 ? -3.647 7.333 33.852 1.00 75.06 157 VAL A O 1
ATOM 1100 N N . LEU A 1 158 ? -3.056 6.769 35.941 1.00 81.56 158 LEU A N 1
ATOM 1101 C CA . LEU A 1 158 ? -1.618 6.743 35.681 1.00 81.56 158 LEU A CA 1
ATOM 1102 C C . LEU A 1 158 ? -1.260 5.705 34.606 1.00 81.56 158 LEU A C 1
ATOM 1104 O O . LEU A 1 158 ? -0.584 6.033 33.632 1.00 81.56 158 LEU A O 1
ATOM 1108 N N . VAL A 1 159 ? -1.745 4.468 34.753 1.00 83.56 159 VAL A N 1
ATOM 1109 C CA . VAL A 1 159 ? -1.500 3.379 33.791 1.00 83.56 159 VAL A CA 1
ATOM 1110 C C . VAL A 1 159 ? -2.069 3.727 32.417 1.00 83.56 159 VAL A C 1
ATOM 1112 O O . VAL A 1 159 ? -1.433 3.451 31.397 1.00 83.56 159 VAL A O 1
ATOM 1115 N N . PHE A 1 160 ? -3.233 4.376 32.371 1.00 76.56 160 PHE A N 1
ATOM 1116 C CA . PHE A 1 160 ? -3.824 4.841 31.124 1.00 76.56 160 PHE A CA 1
ATOM 1117 C C . PHE A 1 160 ? -2.959 5.894 30.425 1.00 76.56 160 PHE A C 1
ATOM 1119 O O . PHE A 1 160 ? -2.638 5.735 29.247 1.00 76.56 160 PHE A O 1
ATOM 1126 N N . ILE A 1 161 ? -2.535 6.933 31.150 1.00 78.81 161 ILE A N 1
ATOM 1127 C CA . ILE A 1 161 ? -1.668 7.988 30.608 1.00 78.81 161 ILE A CA 1
ATOM 1128 C C . ILE A 1 161 ? -0.357 7.384 30.092 1.00 78.81 161 ILE A C 1
ATOM 1130 O O . ILE A 1 161 ? 0.072 7.705 28.984 1.00 78.81 161 ILE A O 1
ATOM 1134 N N . LEU A 1 162 ? 0.250 6.462 30.849 1.00 83.25 162 LEU A N 1
ATOM 1135 C CA . LEU A 1 162 ? 1.491 5.799 30.450 1.00 83.25 162 LEU A CA 1
ATOM 1136 C C . LEU A 1 162 ? 1.308 4.947 29.185 1.00 83.25 162 LEU A C 1
ATOM 1138 O O . LEU A 1 162 ? 2.148 4.986 28.287 1.00 83.25 162 LEU A O 1
ATOM 1142 N N . SER A 1 163 ? 0.188 4.227 29.079 1.00 79.44 163 SER A N 1
ATOM 1143 C CA . SER A 1 163 ? -0.144 3.417 27.899 1.00 79.44 163 SER A CA 1
ATOM 1144 C C . SER A 1 163 ? -0.345 4.285 26.653 1.00 79.44 163 SER A C 1
ATOM 1146 O O . SER A 1 163 ? 0.153 3.950 25.577 1.00 79.44 163 SER A O 1
ATOM 1148 N N . LEU A 1 164 ? -1.015 5.435 26.794 1.00 77.75 164 LEU A N 1
ATOM 1149 C CA . LEU A 1 164 ? -1.182 6.401 25.706 1.00 77.75 164 LEU A CA 1
ATOM 1150 C C . LEU A 1 164 ? 0.153 7.005 25.262 1.00 77.75 164 LEU A C 1
ATOM 1152 O O . LEU A 1 164 ? 0.422 7.079 24.061 1.00 77.75 164 LEU A O 1
ATOM 1156 N N . ALA A 1 165 ? 1.001 7.400 26.215 1.00 80.00 165 ALA A N 1
ATOM 1157 C CA . ALA A 1 165 ? 2.319 7.953 25.925 1.00 80.00 165 ALA A CA 1
ATOM 1158 C C . ALA A 1 165 ? 3.196 6.940 25.169 1.00 80.00 165 ALA A C 1
ATOM 1160 O O . ALA A 1 165 ? 3.745 7.264 24.115 1.00 80.00 165 ALA A O 1
ATOM 1161 N N . LEU A 1 166 ? 3.256 5.690 25.645 1.00 81.31 166 LEU A N 1
ATOM 1162 C CA . LEU A 1 166 ? 3.989 4.609 24.978 1.00 81.31 166 LEU A CA 1
ATOM 1163 C C . LEU A 1 166 ? 3.452 4.335 23.568 1.00 81.31 166 LEU A C 1
ATOM 1165 O O . LEU A 1 166 ? 4.237 4.189 22.630 1.00 81.31 166 LEU A O 1
ATOM 1169 N N . SER A 1 167 ? 2.128 4.332 23.384 1.00 78.62 167 SER A N 1
ATOM 1170 C CA . SER A 1 167 ? 1.520 4.135 22.065 1.00 78.62 167 SER A CA 1
ATOM 1171 C C . SER A 1 167 ? 1.903 5.237 21.073 1.00 78.62 167 SER A C 1
ATOM 1173 O O . SER A 1 167 ? 2.139 4.943 19.897 1.00 78.62 167 SER A O 1
ATOM 1175 N N . GLN A 1 168 ? 1.970 6.499 21.513 1.00 80.12 168 GLN A N 1
ATOM 1176 C CA . GLN A 1 168 ? 2.381 7.603 20.642 1.00 80.12 168 GLN A CA 1
ATOM 1177 C C . GLN A 1 168 ? 3.853 7.500 20.244 1.00 80.12 168 GLN A C 1
ATOM 1179 O O . GLN A 1 168 ? 4.184 7.663 19.065 1.00 80.12 168 GLN A O 1
ATOM 1184 N N . VAL A 1 169 ? 4.725 7.160 21.197 1.00 86.19 169 VAL A N 1
ATOM 1185 C CA . VAL A 1 169 ? 6.157 6.983 20.929 1.00 86.19 169 VAL A CA 1
ATOM 1186 C C . VAL A 1 169 ? 6.366 5.870 19.905 1.00 86.19 169 VAL A C 1
ATOM 1188 O O . VAL A 1 169 ? 6.945 6.129 18.852 1.00 86.19 169 VAL A O 1
ATOM 1191 N N . VAL A 1 170 ? 5.797 4.679 20.119 1.00 82.38 170 VAL A N 1
ATOM 1192 C CA . VAL A 1 170 ? 5.943 3.552 19.179 1.00 82.38 170 VAL A CA 1
ATOM 1193 C C . VAL A 1 170 ? 5.431 3.912 17.780 1.00 82.38 170 VAL A C 1
ATOM 1195 O O . VAL A 1 170 ? 6.107 3.642 16.785 1.00 82.38 170 VAL A O 1
ATOM 1198 N N . SER A 1 171 ? 4.275 4.578 17.676 1.00 78.62 171 SER A N 1
ATOM 1199 C CA . SER A 1 171 ? 3.729 4.976 16.374 1.00 78.62 171 SER A CA 1
ATOM 1200 C C . SER A 1 171 ? 4.625 5.978 15.641 1.00 78.62 171 SER A C 1
ATOM 1202 O O . SER A 1 171 ? 4.761 5.886 14.418 1.00 78.62 171 SER A O 1
ATOM 1204 N N . SER A 1 172 ? 5.212 6.941 16.354 1.00 77.50 172 SER A N 1
ATOM 1205 C CA . SER A 1 172 ? 6.114 7.931 15.755 1.00 77.50 172 SER A CA 1
ATOM 1206 C C . SER A 1 172 ? 7.436 7.305 15.308 1.00 77.50 172 SER A C 1
ATOM 1208 O O . SER A 1 172 ? 7.894 7.592 14.202 1.00 77.50 172 SER A O 1
ATOM 1210 N N . THR A 1 173 ? 7.994 6.374 16.088 1.00 87.81 173 THR A N 1
ATOM 1211 C CA . THR A 1 173 ? 9.205 5.629 15.724 1.00 87.81 173 THR A CA 1
ATOM 1212 C C . THR A 1 173 ? 8.990 4.805 14.460 1.00 87.81 173 THR A C 1
ATOM 1214 O O . THR A 1 173 ? 9.756 4.940 13.509 1.00 87.81 173 THR A O 1
ATOM 1217 N N . VAL A 1 174 ? 7.905 4.026 14.384 1.00 87.88 174 VAL A N 1
ATOM 1218 C CA . VAL A 1 174 ? 7.608 3.210 13.193 1.00 87.88 174 VAL A CA 1
ATOM 1219 C C . VAL A 1 174 ? 7.382 4.089 11.961 1.00 87.88 174 VAL A C 1
ATOM 1221 O O . VAL A 1 174 ? 7.835 3.749 10.867 1.00 87.88 174 VAL A O 1
ATOM 1224 N N . ARG A 1 175 ? 6.720 5.242 12.122 1.00 80.12 175 ARG A N 1
ATOM 1225 C CA . ARG A 1 175 ? 6.515 6.193 11.023 1.00 80.12 175 ARG A CA 1
ATOM 1226 C C . ARG A 1 175 ? 7.839 6.776 10.532 1.00 80.12 175 ARG A C 1
ATOM 1228 O O . ARG A 1 175 ? 8.066 6.803 9.325 1.00 80.12 175 ARG A O 1
ATOM 1235 N N . ASN A 1 176 ? 8.716 7.187 11.444 1.00 86.56 176 ASN A N 1
ATOM 1236 C CA . ASN A 1 176 ? 10.032 7.727 11.106 1.00 86.56 176 ASN A CA 1
ATOM 1237 C C . ASN A 1 176 ? 10.922 6.676 10.432 1.00 86.56 176 ASN A C 1
ATOM 1239 O O . ASN A 1 176 ? 11.581 6.983 9.439 1.00 86.56 176 ASN A O 1
ATOM 1243 N N . ASP A 1 177 ? 10.888 5.427 10.895 1.00 83.44 177 ASP A N 1
ATOM 1244 C CA . ASP A 1 177 ? 11.624 4.325 10.270 1.00 83.44 177 ASP A CA 1
ATOM 1245 C C . ASP A 1 177 ? 11.084 3.980 8.880 1.00 83.44 177 ASP A C 1
ATOM 1247 O O . ASP A 1 177 ? 11.858 3.702 7.960 1.00 83.44 177 ASP A O 1
ATOM 1251 N N . ALA A 1 178 ? 9.763 4.023 8.692 1.00 81.31 178 ALA A N 1
ATOM 1252 C CA . ALA A 1 178 ? 9.151 3.825 7.384 1.00 81.31 178 ALA A CA 1
ATOM 1253 C C . ALA A 1 178 ? 9.573 4.922 6.394 1.00 81.31 178 ALA A C 1
ATOM 1255 O O . ALA A 1 178 ? 9.951 4.600 5.266 1.00 81.31 178 ALA A O 1
ATOM 1256 N N . VAL A 1 179 ? 9.571 6.190 6.827 1.00 87.88 179 VAL A N 1
ATOM 1257 C CA . VAL A 1 179 ? 10.018 7.333 6.013 1.00 87.88 179 VAL A CA 1
ATOM 1258 C C . VAL A 1 179 ? 11.507 7.220 5.689 1.00 87.88 179 VAL A C 1
ATOM 1260 O O . VAL A 1 179 ? 11.862 7.221 4.516 1.00 87.88 179 VAL A O 1
ATOM 1263 N N . ARG A 1 180 ? 12.376 6.981 6.681 1.00 88.50 180 ARG A N 1
ATOM 1264 C CA . ARG A 1 180 ? 13.820 6.791 6.447 1.00 88.50 180 ARG A CA 1
ATOM 1265 C C . ARG A 1 180 ? 14.114 5.650 5.474 1.00 88.50 180 ARG A C 1
ATOM 1267 O O . ARG A 1 180 ? 15.008 5.762 4.638 1.00 88.50 180 ARG A O 1
ATOM 1274 N N . ARG A 1 181 ? 13.366 4.544 5.550 1.00 82.69 181 ARG A N 1
ATOM 1275 C CA . ARG A 1 181 ? 13.500 3.424 4.601 1.00 82.69 181 ARG A CA 1
ATOM 1276 C C . ARG A 1 181 ? 13.026 3.786 3.197 1.00 82.69 181 ARG A C 1
ATOM 1278 O O . ARG A 1 181 ? 13.607 3.289 2.235 1.00 82.69 181 ARG A O 1
ATOM 1285 N N . LEU A 1 182 ? 11.974 4.591 3.067 1.00 84.69 182 LEU A N 1
ATOM 1286 C CA . LEU A 1 182 ? 11.507 5.102 1.777 1.00 84.69 182 LEU A CA 1
ATOM 1287 C C . LEU A 1 182 ? 12.538 6.052 1.164 1.00 84.69 182 LEU A C 1
ATOM 1289 O O . LEU A 1 182 ? 12.907 5.851 0.010 1.00 84.69 182 LEU A O 1
ATOM 1293 N N . ASP A 1 183 ? 13.085 6.977 1.950 1.00 85.56 183 ASP A N 1
ATOM 1294 C CA . ASP A 1 183 ? 14.117 7.915 1.500 1.00 85.56 183 ASP A CA 1
ATOM 1295 C C . ASP A 1 183 ? 15.400 7.194 1.087 1.00 85.56 183 ASP A C 1
ATOM 1297 O O . ASP A 1 183 ? 15.922 7.433 0.001 1.00 85.56 183 ASP A O 1
ATOM 1301 N N . GLY A 1 184 ? 15.867 6.227 1.886 1.00 86.19 184 GLY A N 1
ATOM 1302 C CA . GLY A 1 184 ? 17.032 5.409 1.537 1.00 86.19 184 GLY A CA 1
ATOM 1303 C C . GLY A 1 184 ? 16.837 4.592 0.252 1.00 86.19 184 GLY A C 1
ATOM 1304 O O . GLY A 1 184 ? 17.791 4.341 -0.487 1.00 86.19 184 GLY A O 1
ATOM 1305 N N . ARG A 1 185 ? 15.597 4.188 -0.056 1.00 77.19 185 ARG A N 1
ATOM 1306 C CA . ARG A 1 185 ? 15.262 3.511 -1.320 1.00 77.19 185 ARG A CA 1
ATOM 1307 C C . ARG A 1 185 ? 15.204 4.487 -2.486 1.00 77.19 185 ARG A C 1
ATOM 1309 O O . ARG A 1 185 ? 15.689 4.146 -3.562 1.00 77.19 185 ARG A O 1
ATOM 1316 N N . ALA A 1 186 ? 14.622 5.664 -2.282 1.00 73.44 186 ALA A N 1
ATOM 1317 C CA . ALA A 1 186 ? 14.540 6.700 -3.299 1.00 73.44 186 ALA A CA 1
ATOM 1318 C C . ALA A 1 186 ? 15.941 7.186 -3.700 1.00 73.44 186 ALA A C 1
ATOM 1320 O O . ALA A 1 186 ? 16.245 7.230 -4.890 1.00 73.44 186 ALA A O 1
ATOM 1321 N N . SER A 1 187 ? 16.823 7.441 -2.727 1.00 79.88 187 SER A N 1
ATOM 1322 C CA . SER A 1 187 ? 18.207 7.849 -2.985 1.00 79.88 187 SER A CA 1
ATOM 1323 C C . SER A 1 187 ? 19.004 6.757 -3.698 1.00 79.88 187 SER A C 1
ATOM 1325 O O . SER A 1 187 ? 19.611 7.025 -4.728 1.00 79.88 187 SER A O 1
ATOM 1327 N N . SER A 1 188 ? 18.921 5.503 -3.238 1.00 80.38 188 SER A N 1
ATOM 1328 C CA . SER A 1 188 ? 19.585 4.373 -3.908 1.00 80.38 188 SER A CA 1
ATOM 1329 C C . SER A 1 188 ? 19.089 4.181 -5.347 1.00 80.38 188 SER A C 1
ATOM 1331 O O . SER A 1 188 ? 19.879 3.894 -6.246 1.00 80.38 188 SER A O 1
ATOM 1333 N N . GLY A 1 189 ? 17.785 4.364 -5.582 1.00 71.44 189 GLY A N 1
ATOM 1334 C CA . GLY A 1 189 ? 17.192 4.332 -6.918 1.00 71.44 189 GLY A CA 1
ATOM 1335 C C . GLY A 1 189 ? 17.697 5.467 -7.809 1.00 71.44 189 GLY A C 1
ATOM 1336 O O . GLY A 1 189 ? 18.041 5.224 -8.966 1.00 71.44 189 GLY A O 1
ATOM 1337 N N . ALA A 1 190 ? 17.811 6.683 -7.272 1.00 71.31 190 ALA A N 1
ATOM 1338 C CA . ALA A 1 190 ? 18.341 7.839 -7.988 1.00 71.31 190 ALA A CA 1
ATOM 1339 C C . ALA A 1 190 ? 19.827 7.664 -8.352 1.00 71.31 190 ALA A C 1
ATOM 1341 O O . ALA A 1 190 ? 20.194 7.880 -9.504 1.00 71.31 190 ALA A O 1
ATOM 1342 N N . THR A 1 191 ? 20.670 7.180 -7.434 1.00 77.88 191 THR A N 1
ATOM 1343 C CA . THR A 1 191 ? 22.099 6.935 -7.711 1.00 77.88 191 THR A CA 1
ATOM 1344 C C . THR A 1 191 ? 22.310 5.813 -8.732 1.00 77.88 191 THR A C 1
ATOM 1346 O O . THR A 1 191 ? 23.197 5.876 -9.585 1.00 77.88 191 THR A O 1
ATOM 1349 N N . GLN A 1 192 ? 21.476 4.770 -8.691 1.00 77.31 192 GLN A N 1
ATOM 1350 C CA . GLN A 1 192 ? 21.526 3.714 -9.703 1.00 77.31 192 GLN A CA 1
ATOM 1351 C C . GLN A 1 192 ? 21.033 4.212 -11.074 1.00 77.31 192 GLN A C 1
ATOM 1353 O O . GLN A 1 192 ? 21.511 3.756 -12.112 1.00 77.31 192 GLN A O 1
ATOM 1358 N N . THR A 1 193 ? 20.106 5.172 -11.080 1.00 74.19 193 THR A N 1
ATOM 1359 C CA . THR A 1 193 ? 19.629 5.832 -12.300 1.00 74.19 193 THR A CA 1
ATOM 1360 C C . THR A 1 193 ? 20.716 6.686 -12.933 1.00 74.19 193 THR A C 1
ATOM 1362 O O . THR A 1 193 ? 20.908 6.610 -14.141 1.00 74.19 193 THR A O 1
ATOM 1365 N N . SER A 1 194 ? 21.440 7.478 -12.140 1.00 77.31 194 SER A N 1
ATOM 1366 C CA . SER A 1 194 ? 22.453 8.399 -12.662 1.00 77.31 194 SER A CA 1
ATOM 1367 C C . SER A 1 194 ? 23.696 7.689 -13.202 1.00 77.31 194 SER A C 1
ATOM 1369 O O . SER A 1 194 ? 24.291 8.165 -14.161 1.00 77.31 194 SER A O 1
ATOM 1371 N N . SER A 1 195 ? 24.059 6.527 -12.651 1.00 83.19 195 SER A N 1
ATOM 1372 C CA . SER A 1 195 ? 25.232 5.748 -13.091 1.00 83.19 195 SER A CA 1
ATOM 1373 C C . SER A 1 195 ? 24.973 4.848 -14.310 1.00 83.19 195 SER A C 1
ATOM 1375 O O . SER A 1 195 ? 25.903 4.482 -15.028 1.00 83.19 195 SER A O 1
ATOM 1377 N N . SER A 1 196 ? 23.713 4.492 -14.589 1.00 84.25 196 SER A N 1
ATOM 1378 C CA . SER A 1 196 ? 23.370 3.585 -15.694 1.00 84.25 196 SER A CA 1
ATOM 1379 C C . SER A 1 196 ? 23.720 4.133 -17.093 1.00 84.25 196 SER A C 1
ATOM 1381 O O . SER A 1 196 ? 24.230 3.355 -17.900 1.00 84.25 196 SER A O 1
ATOM 1383 N N . PRO A 1 197 ? 23.473 5.417 -17.425 1.00 85.81 197 PRO A N 1
ATOM 1384 C CA . PRO A 1 197 ? 23.844 5.981 -18.722 1.00 85.81 197 PRO A CA 1
ATOM 1385 C C . PRO A 1 197 ? 25.355 5.999 -18.968 1.00 85.81 197 PRO A C 1
ATOM 1387 O O . PRO A 1 197 ? 25.785 5.733 -20.087 1.00 85.81 197 PRO A O 1
ATOM 1390 N N . GLU A 1 198 ? 26.165 6.264 -17.938 1.00 88.56 198 GLU A N 1
ATOM 1391 C CA . GLU A 1 198 ? 27.628 6.269 -18.065 1.00 88.56 198 GLU A CA 1
ATOM 1392 C C . GLU A 1 198 ? 28.178 4.872 -18.363 1.00 88.56 198 GLU A C 1
ATOM 1394 O O . GLU A 1 198 ? 29.036 4.720 -19.234 1.00 88.56 198 GLU A O 1
ATOM 1399 N N . GLN A 1 199 ? 27.637 3.846 -17.699 1.00 89.62 199 GLN A N 1
ATOM 1400 C CA . GLN A 1 199 ? 28.006 2.456 -17.964 1.00 89.62 199 GLN A CA 1
ATOM 1401 C C . GLN A 1 199 ? 27.641 2.043 -19.399 1.00 89.62 199 GLN A C 1
ATOM 1403 O O . GLN A 1 199 ? 28.481 1.505 -20.118 1.00 89.62 199 GLN A O 1
ATOM 1408 N N . LEU A 1 200 ? 26.420 2.361 -19.845 1.00 89.94 200 LEU A N 1
ATOM 1409 C CA . LEU A 1 200 ? 25.971 2.061 -21.210 1.00 89.94 200 LEU A CA 1
ATOM 1410 C C . LEU A 1 200 ? 26.755 2.837 -22.268 1.00 89.94 200 LEU A C 1
ATOM 1412 O O . LEU A 1 200 ? 26.961 2.336 -23.369 1.00 89.94 200 LEU A O 1
ATOM 1416 N N . ARG A 1 201 ? 27.224 4.047 -21.950 1.00 92.88 201 ARG A N 1
ATOM 1417 C CA . ARG A 1 201 ? 28.128 4.800 -22.824 1.00 92.88 201 ARG A CA 1
ATOM 1418 C C . ARG A 1 201 ? 29.436 4.038 -23.040 1.00 92.88 201 ARG A C 1
ATOM 1420 O O . ARG A 1 201 ? 29.878 3.925 -24.179 1.00 92.88 201 ARG A O 1
ATOM 1427 N N . GLY A 1 202 ? 30.029 3.490 -21.976 1.00 92.06 202 GLY A N 1
ATOM 1428 C CA . GLY A 1 202 ? 31.227 2.648 -22.075 1.00 92.06 202 GLY A CA 1
ATOM 1429 C C . GLY A 1 202 ? 30.996 1.390 -22.919 1.00 92.06 202 GLY A C 1
ATOM 1430 O O . GLY A 1 202 ? 31.814 1.056 -23.772 1.00 92.06 202 GLY A O 1
ATOM 1431 N N . GLU A 1 203 ? 29.846 0.739 -22.750 1.00 91.81 203 GLU A N 1
ATOM 1432 C CA . GLU A 1 203 ? 29.463 -0.433 -23.548 1.00 91.81 203 GLU A CA 1
ATOM 1433 C C . GLU A 1 203 ? 29.226 -0.076 -25.026 1.00 91.81 203 GLU A C 1
ATOM 1435 O O . GLU A 1 203 ? 29.684 -0.795 -25.911 1.00 91.81 203 GLU A O 1
ATOM 1440 N N . ALA A 1 204 ? 28.602 1.070 -25.323 1.00 91.88 204 ALA A N 1
ATOM 1441 C CA . ALA A 1 204 ? 28.422 1.553 -26.693 1.00 91.88 204 ALA A CA 1
ATOM 1442 C C . ALA A 1 204 ? 29.765 1.846 -27.388 1.00 91.88 204 ALA A C 1
ATOM 1444 O O . ALA A 1 204 ? 29.928 1.522 -28.564 1.00 91.88 204 ALA A O 1
ATOM 1445 N N . VAL A 1 205 ? 30.747 2.399 -26.662 1.00 94.12 205 VAL A N 1
ATOM 1446 C CA . VAL A 1 205 ? 32.122 2.604 -27.161 1.00 94.12 205 VAL A CA 1
ATOM 1447 C C . VAL A 1 205 ? 32.791 1.265 -27.476 1.00 94.12 205 VAL A C 1
ATOM 1449 O O . VAL A 1 205 ? 33.415 1.116 -28.530 1.00 94.12 205 VAL A O 1
ATOM 1452 N N . LEU A 1 206 ? 32.647 0.271 -26.595 1.00 93.06 206 LEU A N 1
ATOM 1453 C CA . LEU A 1 206 ? 33.215 -1.062 -26.804 1.00 93.06 206 LEU A CA 1
ATOM 1454 C C . LEU A 1 206 ? 32.609 -1.742 -28.041 1.00 93.06 206 LEU A C 1
ATOM 1456 O O . LEU A 1 206 ? 33.337 -2.296 -28.862 1.00 93.06 206 LEU A O 1
ATOM 1460 N N . VAL A 1 207 ? 31.289 -1.650 -28.218 1.00 91.19 207 VAL A N 1
ATOM 1461 C CA . VAL A 1 207 ? 30.593 -2.209 -29.388 1.00 91.19 207 VAL A CA 1
ATOM 1462 C C . VAL A 1 207 ? 31.012 -1.480 -30.659 1.00 91.19 207 VAL A C 1
ATOM 1464 O O . VAL A 1 207 ? 31.373 -2.126 -31.638 1.00 91.19 207 VAL A O 1
ATOM 1467 N N . GLY A 1 208 ? 31.023 -0.145 -30.644 1.00 90.50 208 GLY A N 1
ATOM 1468 C CA . GLY A 1 208 ? 31.408 0.662 -31.800 1.00 90.50 208 GLY A CA 1
ATOM 1469 C C . GLY A 1 208 ? 32.843 0.403 -32.255 1.00 90.50 208 GLY A C 1
ATOM 1470 O O . GLY A 1 208 ? 33.084 0.170 -33.437 1.00 90.50 208 GLY A O 1
ATOM 1471 N N . SER A 1 209 ? 33.790 0.352 -31.315 1.00 91.50 209 SER A N 1
ATOM 1472 C CA . SER A 1 209 ? 35.191 0.024 -31.617 1.00 91.50 209 SER A CA 1
ATOM 1473 C C . SER A 1 209 ? 35.367 -1.410 -32.130 1.00 91.50 209 SER A C 1
ATOM 1475 O O . SER A 1 209 ? 36.149 -1.629 -33.056 1.00 91.50 209 SER A O 1
ATOM 1477 N N . SER A 1 210 ? 34.600 -2.368 -31.604 1.00 91.50 210 SER A N 1
ATOM 1478 C CA . SER A 1 210 ? 34.624 -3.764 -32.061 1.00 91.50 210 SER A CA 1
ATOM 1479 C C . SER A 1 210 ? 34.049 -3.923 -33.473 1.00 91.50 210 SER A C 1
ATOM 1481 O O . SER A 1 210 ? 34.650 -4.598 -34.308 1.00 91.50 210 SER A O 1
ATOM 1483 N N . VAL A 1 211 ? 32.929 -3.255 -33.778 1.00 90.94 211 VAL A N 1
ATOM 1484 C CA . VAL A 1 211 ? 32.347 -3.232 -35.132 1.00 90.94 211 VAL A CA 1
ATOM 1485 C C . VAL A 1 211 ? 33.326 -2.586 -36.112 1.00 90.94 211 VAL A C 1
ATOM 1487 O O . VAL A 1 211 ? 33.576 -3.145 -37.177 1.00 90.94 211 VAL A O 1
ATOM 1490 N N . ARG A 1 212 ? 33.955 -1.465 -35.738 1.00 90.81 212 ARG A N 1
ATOM 1491 C CA . ARG A 1 212 ? 34.988 -0.819 -36.560 1.00 90.81 212 ARG A CA 1
ATOM 1492 C C . ARG A 1 212 ? 36.163 -1.759 -36.844 1.00 90.81 212 ARG A C 1
ATOM 1494 O O . ARG A 1 212 ? 36.600 -1.853 -37.988 1.00 90.81 212 ARG A O 1
ATOM 1501 N N . ALA A 1 213 ? 36.667 -2.465 -35.830 1.00 91.31 213 ALA A N 1
ATOM 1502 C CA . ALA A 1 213 ? 37.746 -3.437 -36.006 1.00 91.31 213 ALA A CA 1
ATOM 1503 C C . ALA A 1 213 ? 37.345 -4.569 -36.968 1.00 91.31 213 ALA A C 1
ATOM 1505 O O . ALA A 1 213 ? 38.123 -4.923 -37.854 1.00 91.31 213 ALA A O 1
ATOM 1506 N N . TYR A 1 214 ? 36.113 -5.074 -36.853 1.00 90.88 214 TYR A N 1
ATOM 1507 C CA . TYR A 1 214 ? 35.576 -6.095 -37.752 1.00 90.88 214 TYR A CA 1
ATOM 1508 C C . TYR A 1 214 ? 35.477 -5.605 -39.203 1.00 90.88 214 TYR A C 1
ATOM 1510 O O . TYR A 1 214 ? 35.922 -6.298 -40.118 1.00 90.88 214 TYR A O 1
ATOM 1518 N N . LEU A 1 215 ? 34.938 -4.400 -39.418 1.00 88.31 215 LEU A N 1
ATOM 1519 C CA . LEU A 1 215 ? 34.812 -3.802 -40.750 1.00 88.31 215 LEU A CA 1
ATOM 1520 C C . LEU A 1 215 ? 36.183 -3.553 -41.395 1.00 88.31 215 LEU A C 1
ATOM 1522 O O . LEU A 1 215 ? 36.351 -3.809 -42.583 1.00 88.31 215 LEU A O 1
ATOM 1526 N N . ASN A 1 216 ? 37.180 -3.125 -40.615 1.00 87.44 216 ASN A N 1
ATOM 1527 C CA . ASN A 1 216 ? 38.547 -2.939 -41.108 1.00 87.44 216 ASN A CA 1
ATOM 1528 C C . ASN A 1 216 ? 39.219 -4.262 -41.506 1.00 87.44 216 ASN A C 1
ATOM 1530 O O . ASN A 1 216 ? 39.994 -4.286 -42.460 1.00 87.44 216 ASN A O 1
ATOM 1534 N N . ALA A 1 217 ? 38.921 -5.358 -40.801 1.00 90.81 217 ALA A N 1
ATOM 1535 C CA . ALA A 1 217 ? 39.412 -6.690 -41.153 1.00 90.81 217 ALA A CA 1
ATOM 1536 C C . ALA A 1 217 ? 38.758 -7.246 -42.434 1.00 90.81 217 ALA A C 1
ATOM 1538 O O . ALA A 1 217 ? 39.345 -8.088 -43.109 1.00 90.81 217 ALA A O 1
ATOM 1539 N N . HIS A 1 218 ? 37.574 -6.746 -42.801 1.00 89.94 218 HIS A N 1
ATOM 1540 C CA . HIS A 1 218 ? 36.811 -7.173 -43.973 1.00 89.94 218 HIS A CA 1
ATOM 1541 C C . HIS A 1 218 ? 36.689 -6.026 -44.982 1.00 89.94 218 HIS A C 1
ATOM 1543 O O . HIS A 1 218 ? 35.619 -5.448 -45.161 1.00 89.94 218 HIS A O 1
ATOM 1549 N N . ALA A 1 219 ? 37.789 -5.709 -45.673 1.00 79.81 219 ALA A N 1
ATOM 1550 C CA . ALA A 1 219 ? 37.890 -4.562 -46.586 1.00 79.81 219 ALA A CA 1
ATOM 1551 C C . ALA A 1 219 ? 36.751 -4.462 -47.630 1.00 79.81 219 ALA A C 1
ATOM 1553 O O . ALA A 1 219 ? 36.356 -3.354 -47.999 1.00 79.81 219 ALA A O 1
ATOM 1554 N N . GLY A 1 220 ? 36.168 -5.594 -48.050 1.00 82.75 220 GLY A N 1
ATOM 1555 C CA . GLY A 1 220 ? 35.008 -5.632 -48.952 1.00 82.75 220 GLY A CA 1
ATOM 1556 C C . GLY A 1 220 ? 33.739 -4.975 -48.386 1.00 82.75 220 GLY A C 1
ATOM 1557 O O . GLY A 1 220 ? 32.909 -4.488 -49.148 1.00 82.75 220 GLY A O 1
ATOM 1558 N N . CYS A 1 221 ? 33.602 -4.878 -47.063 1.00 83.31 221 CYS A N 1
ATOM 1559 C CA . CYS A 1 221 ? 32.452 -4.254 -46.409 1.00 83.31 221 CYS A CA 1
ATOM 1560 C C . CYS A 1 221 ? 32.481 -2.722 -46.474 1.00 83.31 221 CYS A C 1
ATOM 1562 O O . CYS A 1 221 ? 31.429 -2.097 -46.488 1.00 83.31 221 CYS A O 1
ATOM 1564 N N . VAL A 1 222 ? 33.666 -2.104 -46.504 1.00 75.69 222 VAL A N 1
ATOM 1565 C CA . VAL A 1 222 ? 33.813 -0.637 -46.412 1.00 75.69 222 VAL A CA 1
ATOM 1566 C C . VAL A 1 222 ? 33.614 0.050 -47.768 1.00 75.69 222 VAL A C 1
ATOM 1568 O O . VAL A 1 222 ? 33.239 1.219 -47.814 1.00 75.69 222 VAL A O 1
ATOM 1571 N N . GLN A 1 223 ? 33.847 -0.666 -48.870 1.00 74.56 223 GLN A N 1
ATOM 1572 C CA . GLN A 1 223 ? 33.753 -0.128 -50.234 1.00 74.56 223 GLN A CA 1
ATOM 1573 C C . GLN A 1 223 ? 32.418 -0.418 -50.938 1.00 74.56 223 GLN A C 1
ATOM 1575 O O . GLN A 1 223 ? 32.242 -0.019 -52.086 1.00 74.56 223 GLN A O 1
ATOM 1580 N N . SER A 1 224 ? 31.493 -1.110 -50.273 1.00 75.25 224 SER A N 1
ATOM 1581 C CA . SER A 1 224 ? 30.250 -1.591 -50.879 1.00 75.25 224 SER A CA 1
ATOM 1582 C C . SER A 1 224 ? 29.041 -0.700 -50.566 1.00 75.25 224 SER A C 1
ATOM 1584 O O . SER A 1 224 ? 29.095 0.168 -49.693 1.00 75.25 224 SER A O 1
ATOM 1586 N N . ASP A 1 225 ? 27.926 -0.940 -51.263 1.00 81.56 225 ASP A N 1
ATOM 1587 C CA . ASP A 1 225 ? 26.646 -0.269 -51.018 1.00 81.56 225 ASP A CA 1
ATOM 1588 C C . ASP A 1 225 ? 26.146 -0.435 -49.572 1.00 81.56 225 ASP A C 1
ATOM 1590 O O . ASP A 1 225 ? 26.498 -1.373 -48.850 1.00 81.56 225 ASP A O 1
ATOM 1594 N N . GLN A 1 226 ? 25.246 0.460 -49.154 1.00 79.12 226 GLN A N 1
ATOM 1595 C CA . GLN A 1 226 ? 24.685 0.499 -47.798 1.00 79.12 226 GLN A CA 1
ATOM 1596 C C . GLN A 1 226 ? 24.056 -0.836 -47.354 1.00 79.12 226 GLN A C 1
ATOM 1598 O O . GLN A 1 226 ? 24.085 -1.167 -46.168 1.00 79.12 226 GLN A O 1
ATOM 1603 N N . THR A 1 227 ? 23.515 -1.622 -48.287 1.00 82.94 227 THR A N 1
ATOM 1604 C CA . THR A 1 227 ? 22.958 -2.961 -48.034 1.00 82.94 227 THR A CA 1
ATOM 1605 C C . THR A 1 227 ? 24.024 -3.976 -47.620 1.00 82.94 227 THR A C 1
ATOM 1607 O O . THR A 1 227 ? 23.774 -4.793 -46.736 1.00 82.94 227 THR A O 1
ATOM 1610 N N . VAL A 1 228 ? 25.222 -3.894 -48.199 1.00 86.00 228 VAL A N 1
ATOM 1611 C CA . VAL A 1 228 ? 26.359 -4.765 -47.871 1.00 86.00 228 VAL A CA 1
ATOM 1612 C C . VAL A 1 228 ? 26.998 -4.339 -46.551 1.00 86.00 228 VAL A C 1
ATOM 1614 O O . VAL A 1 228 ? 27.329 -5.175 -45.712 1.00 86.00 228 VAL A O 1
ATOM 1617 N N . VAL A 1 229 ? 27.102 -3.028 -46.307 1.00 83.25 229 VAL A N 1
ATOM 1618 C CA . VAL A 1 229 ? 27.526 -2.510 -44.996 1.00 83.25 229 VAL A CA 1
ATOM 1619 C C . VAL A 1 229 ? 26.575 -3.013 -43.905 1.00 83.25 229 VAL A C 1
ATOM 1621 O O . VAL A 1 229 ? 27.021 -3.491 -42.864 1.00 83.25 229 VAL A O 1
ATOM 1624 N N . ALA A 1 230 ? 25.264 -2.967 -44.158 1.00 84.94 230 ALA A N 1
ATOM 1625 C CA . ALA A 1 230 ? 24.246 -3.448 -43.232 1.00 84.94 230 ALA A CA 1
ATOM 1626 C C . ALA A 1 230 ? 24.398 -4.938 -42.889 1.00 84.94 230 ALA A C 1
ATOM 1628 O O . ALA A 1 230 ? 24.272 -5.301 -41.716 1.00 84.94 230 ALA A O 1
ATOM 1629 N N . SER A 1 231 ? 24.679 -5.797 -43.877 1.00 88.81 231 SER A N 1
ATOM 1630 C CA . SER A 1 231 ? 24.920 -7.223 -43.626 1.00 88.81 231 SER A CA 1
ATOM 1631 C C . SER A 1 231 ? 26.207 -7.447 -42.835 1.00 88.81 231 SER A C 1
ATOM 1633 O O . SER A 1 231 ? 26.172 -8.145 -41.828 1.00 88.81 231 SER A O 1
ATOM 1635 N N . CYS A 1 232 ? 27.307 -6.773 -43.186 1.00 91.00 232 CYS A N 1
ATOM 1636 C CA . CYS A 1 232 ? 28.568 -6.912 -42.454 1.00 91.00 232 CYS A CA 1
ATOM 1637 C C . CYS A 1 232 ? 28.464 -6.453 -40.993 1.00 91.00 232 CYS A C 1
ATOM 1639 O O . CYS A 1 232 ? 29.006 -7.093 -40.094 1.00 91.00 232 CYS A O 1
ATOM 1641 N N . VAL A 1 233 ? 27.752 -5.351 -40.732 1.00 90.50 233 VAL A N 1
ATOM 1642 C CA . VAL A 1 233 ? 27.508 -4.871 -39.363 1.00 90.50 233 VAL A CA 1
ATOM 1643 C C . VAL A 1 233 ? 26.631 -5.855 -38.586 1.00 90.50 233 VAL A C 1
ATOM 1645 O O . VAL A 1 233 ? 26.840 -6.046 -37.389 1.00 90.50 233 VAL A O 1
ATOM 1648 N N . ARG A 1 234 ? 25.668 -6.506 -39.247 1.00 91.06 234 ARG A N 1
ATOM 1649 C CA . ARG A 1 234 ? 24.842 -7.548 -38.626 1.00 91.06 234 ARG A CA 1
ATOM 1650 C C . ARG A 1 234 ? 25.681 -8.753 -38.209 1.00 91.06 234 ARG A C 1
ATOM 1652 O O . ARG A 1 234 ? 25.527 -9.208 -37.079 1.00 91.06 234 ARG A O 1
ATOM 1659 N N . ASP A 1 235 ? 26.592 -9.202 -39.066 1.00 91.81 235 ASP A N 1
ATOM 1660 C CA . ASP A 1 235 ? 27.502 -10.311 -38.761 1.00 91.81 235 ASP A CA 1
ATOM 1661 C C . ASP A 1 235 ? 28.468 -9.944 -37.623 1.00 91.81 235 ASP A C 1
ATOM 1663 O O . ASP A 1 235 ? 28.652 -10.719 -36.680 1.00 91.81 235 ASP A O 1
ATOM 1667 N N . ALA A 1 236 ? 29.000 -8.716 -37.637 1.00 92.00 236 ALA A N 1
ATOM 1668 C CA . ALA A 1 236 ? 29.834 -8.190 -36.557 1.00 92.00 236 ALA A CA 1
ATOM 1669 C C . ALA A 1 236 ? 29.084 -8.172 -35.216 1.00 92.00 236 ALA A C 1
ATOM 1671 O O . ALA A 1 236 ? 29.585 -8.666 -34.205 1.00 92.00 236 ALA A O 1
ATOM 1672 N N . LEU A 1 237 ? 27.860 -7.634 -35.196 1.00 91.06 237 LEU A N 1
ATOM 1673 C CA . LEU A 1 237 ? 27.032 -7.587 -33.991 1.00 91.06 237 LEU A CA 1
ATOM 1674 C C . LEU A 1 237 ? 26.651 -8.985 -33.503 1.00 91.06 237 LEU A C 1
ATOM 1676 O O . LEU A 1 237 ? 26.627 -9.201 -32.293 1.00 91.06 237 LEU A O 1
ATOM 1680 N N . ALA A 1 238 ? 26.398 -9.940 -34.402 1.00 90.38 238 ALA A N 1
ATOM 1681 C CA . ALA A 1 238 ? 26.146 -11.327 -34.025 1.00 90.38 238 ALA A CA 1
ATOM 1682 C C . ALA A 1 238 ? 27.357 -11.927 -33.286 1.00 90.38 238 ALA A C 1
ATOM 1684 O O . ALA A 1 238 ? 27.195 -12.448 -32.181 1.00 90.38 238 ALA A O 1
ATOM 1685 N N . ALA A 1 239 ? 28.572 -11.752 -33.817 1.00 89.88 239 ALA A N 1
ATOM 1686 C CA . ALA A 1 239 ? 29.805 -12.229 -33.184 1.00 89.88 239 ALA A CA 1
ATOM 1687 C C . ALA A 1 239 ? 30.096 -11.545 -31.830 1.00 89.88 239 ALA A C 1
ATOM 1689 O O . ALA A 1 239 ? 30.470 -12.204 -30.854 1.00 89.88 239 ALA A O 1
ATOM 1690 N N . ILE A 1 240 ? 29.880 -10.228 -31.743 1.00 89.75 240 ILE A N 1
ATOM 1691 C CA . ILE A 1 240 ? 30.109 -9.440 -30.520 1.00 89.75 240 ILE A CA 1
ATOM 1692 C C . ILE A 1 240 ? 29.069 -9.788 -29.448 1.00 89.75 240 ILE A C 1
ATOM 1694 O O . ILE A 1 240 ? 29.419 -9.979 -28.283 1.00 89.75 240 ILE A O 1
ATOM 1698 N N . SER A 1 241 ? 27.794 -9.913 -29.826 1.00 86.19 241 SER A N 1
ATOM 1699 C CA . SER A 1 241 ? 26.709 -10.233 -28.889 1.00 86.19 241 SER A CA 1
ATOM 1700 C C . SER A 1 241 ? 26.869 -11.609 -28.242 1.00 86.19 241 SER A C 1
ATOM 1702 O O . SER A 1 241 ? 26.471 -11.785 -27.094 1.00 86.19 241 SER A O 1
ATOM 1704 N N . ALA A 1 242 ? 27.506 -12.558 -28.935 1.00 86.25 242 ALA A N 1
ATOM 1705 C CA . ALA A 1 242 ? 27.780 -13.889 -28.405 1.00 86.25 242 ALA A CA 1
ATOM 1706 C C . ALA A 1 242 ? 28.921 -13.922 -27.370 1.00 86.25 242 ALA A C 1
ATOM 1708 O O . ALA A 1 242 ? 28.963 -14.838 -26.552 1.00 86.25 242 ALA A O 1
ATOM 1709 N N . SER A 1 243 ? 29.851 -12.961 -27.405 1.00 86.88 243 SER A N 1
ATOM 1710 C CA . SER A 1 243 ? 31.129 -13.062 -26.682 1.00 86.88 243 SER A CA 1
ATOM 1711 C C . SER A 1 243 ? 31.412 -11.927 -25.694 1.00 86.88 243 SER A C 1
ATOM 1713 O O . SER A 1 243 ? 32.059 -12.169 -24.677 1.00 86.88 243 SER A O 1
ATOM 1715 N N . ALA A 1 244 ? 30.938 -10.706 -25.956 1.00 84.69 244 ALA A N 1
ATOM 1716 C CA . ALA A 1 244 ? 31.404 -9.507 -25.252 1.00 84.69 244 ALA A CA 1
ATOM 1717 C C . ALA A 1 244 ? 30.301 -8.684 -24.565 1.00 84.69 244 ALA A C 1
ATOM 1719 O O . ALA A 1 244 ? 30.615 -7.825 -23.742 1.00 84.69 244 ALA A O 1
ATOM 1720 N N . VAL A 1 245 ? 29.020 -8.913 -24.878 1.00 85.31 245 VAL A N 1
ATOM 1721 C CA . VAL A 1 245 ? 27.919 -8.097 -24.335 1.00 85.31 245 VAL A CA 1
ATOM 1722 C C . VAL A 1 245 ? 27.392 -8.702 -23.024 1.00 85.31 245 VAL A C 1
ATOM 1724 O O . VAL A 1 245 ? 26.955 -9.855 -23.017 1.00 85.31 245 VAL A O 1
ATOM 1727 N N . PRO A 1 246 ? 27.396 -7.955 -21.899 1.00 86.44 246 PRO A N 1
ATOM 1728 C CA . PRO A 1 246 ? 26.838 -8.431 -20.637 1.00 86.44 246 PRO A CA 1
ATOM 1729 C C . PRO A 1 246 ? 25.350 -8.788 -20.740 1.00 86.44 246 PRO A C 1
ATOM 1731 O O . PRO A 1 246 ? 24.575 -8.136 -21.441 1.00 86.44 246 PRO A O 1
ATOM 1734 N N . ALA A 1 247 ? 24.914 -9.782 -19.962 1.00 84.50 247 ALA A N 1
ATOM 1735 C CA . ALA A 1 247 ? 23.526 -10.237 -19.971 1.00 84.50 247 ALA A CA 1
ATOM 1736 C C . ALA A 1 247 ? 22.517 -9.101 -19.678 1.00 84.50 247 ALA A C 1
ATOM 1738 O O . ALA A 1 247 ? 22.505 -8.482 -18.604 1.00 84.50 247 ALA A O 1
ATOM 1739 N N . GLY A 1 248 ? 21.598 -8.879 -20.622 1.00 86.38 248 GLY A N 1
ATOM 1740 C CA . GLY A 1 248 ? 20.534 -7.875 -20.538 1.00 86.38 248 GLY A CA 1
ATOM 1741 C C . GLY A 1 248 ? 20.950 -6.460 -20.936 1.00 86.38 248 GLY A C 1
ATOM 1742 O O . GLY A 1 248 ? 20.273 -5.508 -20.545 1.00 86.38 248 GLY A O 1
ATOM 1743 N N . VAL A 1 249 ? 22.056 -6.327 -21.661 1.00 90.31 249 VAL A N 1
ATOM 1744 C CA . VAL A 1 249 ? 22.346 -5.170 -22.506 1.00 90.31 249 VAL A CA 1
ATOM 1745 C C . VAL A 1 249 ? 22.064 -5.602 -23.936 1.00 90.31 249 VAL A C 1
ATOM 1747 O O . VAL A 1 249 ? 22.564 -6.624 -24.393 1.00 90.31 249 VAL A O 1
ATOM 1750 N N . GLU A 1 250 ? 21.244 -4.832 -24.630 1.00 93.12 250 GLU A N 1
ATOM 1751 C CA . GLU A 1 250 ? 20.936 -5.060 -26.031 1.00 93.12 250 GLU A CA 1
ATOM 1752 C C . GLU A 1 250 ? 21.655 -4.011 -26.868 1.00 93.12 250 GLU A C 1
ATOM 1754 O O . GLU A 1 250 ? 21.731 -2.842 -26.490 1.00 93.12 250 GLU A O 1
ATOM 1759 N N . VAL A 1 251 ? 22.207 -4.421 -28.002 1.00 93.06 251 VAL A N 1
ATOM 1760 C CA . VAL A 1 251 ? 23.062 -3.558 -28.821 1.00 93.06 251 VAL A CA 1
ATOM 1761 C C . VAL A 1 251 ? 22.461 -3.388 -30.205 1.00 93.06 251 VAL A C 1
ATOM 1763 O O . VAL A 1 251 ? 21.849 -4.302 -30.755 1.00 93.06 251 VAL A O 1
ATOM 1766 N N . GLY A 1 252 ? 22.618 -2.202 -30.773 1.00 92.56 252 GLY A N 1
ATOM 1767 C CA . GLY A 1 252 ? 22.116 -1.868 -32.095 1.00 92.56 252 GLY A CA 1
ATOM 1768 C C . GLY A 1 252 ? 23.045 -0.927 -32.837 1.00 92.56 252 GLY A C 1
ATOM 1769 O O . GLY A 1 252 ? 23.854 -0.221 -32.241 1.00 92.56 252 GLY A O 1
ATOM 1770 N N . TRP A 1 253 ? 22.909 -0.919 -34.154 1.00 93.44 253 TRP A N 1
ATOM 1771 C CA . TRP A 1 253 ? 23.578 0.013 -35.042 1.00 93.44 253 TRP A CA 1
ATOM 1772 C C . TRP A 1 253 ? 22.544 0.854 -35.771 1.00 93.44 253 TRP A C 1
ATOM 1774 O O . TRP A 1 253 ? 21.695 0.331 -36.500 1.00 93.44 253 TRP A O 1
ATOM 1784 N N . VAL A 1 254 ? 22.617 2.164 -35.569 1.00 92.62 254 VAL A N 1
ATOM 1785 C CA . VAL A 1 254 ? 21.713 3.131 -36.186 1.00 92.62 254 VAL A CA 1
ATOM 1786 C C . VAL A 1 254 ? 22.454 3.875 -37.280 1.00 92.62 254 VAL A C 1
ATOM 1788 O O . VAL A 1 254 ? 23.511 4.447 -37.027 1.00 92.62 254 VAL A O 1
ATOM 1791 N N . ILE A 1 255 ? 21.875 3.926 -38.477 1.00 89.38 255 ILE A N 1
ATOM 1792 C CA . ILE A 1 255 ? 22.356 4.820 -39.528 1.00 89.38 255 ILE A CA 1
ATOM 1793 C C . ILE A 1 255 ? 21.428 6.046 -39.570 1.00 89.38 255 ILE A C 1
ATOM 1795 O O . ILE A 1 255 ? 20.203 5.887 -39.670 1.00 89.38 255 ILE A O 1
ATOM 1799 N N . PRO A 1 256 ? 21.972 7.278 -39.492 1.00 82.75 256 PRO A N 1
ATOM 1800 C CA . PRO A 1 256 ? 21.168 8.496 -39.552 1.00 82.75 256 PRO A CA 1
ATOM 1801 C C . PRO A 1 256 ? 20.241 8.498 -40.778 1.00 82.75 256 PRO A C 1
ATOM 1803 O O . PRO A 1 256 ? 20.680 8.243 -41.898 1.00 82.75 256 PRO A O 1
ATOM 1806 N N . GLY A 1 257 ? 18.945 8.743 -40.567 1.00 83.12 257 GLY A N 1
ATOM 1807 C CA . GLY A 1 257 ? 17.937 8.824 -41.633 1.00 83.12 257 GLY A CA 1
ATOM 1808 C C . GLY A 1 257 ? 17.429 7.493 -42.207 1.00 83.12 257 GLY A C 1
ATOM 1809 O O . GLY A 1 257 ? 16.419 7.507 -42.900 1.00 83.12 257 GLY A O 1
ATOM 1810 N N . SER A 1 258 ? 18.061 6.352 -41.905 1.00 83.50 258 SER A N 1
ATOM 1811 C CA . SER A 1 258 ? 17.629 5.025 -42.403 1.00 83.50 258 SER A CA 1
ATOM 1812 C C . SER A 1 258 ? 17.202 4.046 -41.306 1.00 83.50 258 SER A C 1
ATOM 1814 O O . SER A 1 258 ? 16.696 2.967 -41.602 1.00 83.50 258 SER A O 1
ATOM 1816 N N . GLY A 1 259 ? 17.327 4.443 -40.038 1.00 87.56 259 GLY A N 1
ATOM 1817 C CA . GLY A 1 259 ? 16.819 3.688 -38.897 1.00 87.56 259 GLY A CA 1
ATOM 1818 C C . GLY A 1 259 ? 17.844 2.729 -38.285 1.00 87.56 259 GLY A C 1
ATOM 1819 O O . GLY A 1 259 ? 19.054 2.900 -38.442 1.00 87.56 259 GLY A O 1
ATOM 1820 N N . VAL A 1 260 ? 17.360 1.740 -37.524 1.00 87.50 260 VAL A N 1
ATOM 1821 C CA . VAL A 1 260 ? 18.201 0.664 -36.971 1.00 87.50 260 VAL A CA 1
ATOM 1822 C C . VAL A 1 260 ? 18.484 -0.340 -38.081 1.00 87.50 260 VAL A C 1
ATOM 1824 O O . VAL A 1 260 ? 17.572 -0.989 -38.585 1.00 87.50 260 VAL A O 1
ATOM 1827 N N . VAL A 1 261 ? 19.750 -0.468 -38.458 1.00 85.38 261 VAL A N 1
ATOM 1828 C CA . VAL A 1 261 ? 20.182 -1.289 -39.599 1.00 85.38 261 VAL A CA 1
ATOM 1829 C C . VAL A 1 261 ? 20.541 -2.709 -39.171 1.00 85.38 261 VAL A C 1
ATOM 1831 O O . VAL A 1 261 ? 20.323 -3.678 -39.904 1.00 85.38 261 VAL A O 1
ATOM 1834 N N . ALA A 1 262 ? 21.047 -2.838 -37.949 1.00 85.06 262 ALA A N 1
ATOM 1835 C CA . ALA A 1 262 ? 21.317 -4.113 -37.319 1.00 85.06 262 ALA A CA 1
ATOM 1836 C C . ALA A 1 262 ? 21.125 -4.002 -35.805 1.00 85.06 262 ALA A C 1
ATOM 1838 O O . ALA A 1 262 ? 21.322 -2.945 -35.210 1.00 85.06 262 ALA A O 1
ATOM 1839 N N . SER A 1 263 ? 20.733 -5.103 -35.182 1.00 87.94 263 SER A N 1
ATOM 1840 C CA . SER A 1 263 ? 20.516 -5.206 -33.743 1.00 87.94 263 SER A CA 1
ATOM 1841 C C . SER A 1 263 ? 20.828 -6.612 -33.270 1.00 87.94 263 SER A C 1
ATOM 1843 O O . SER A 1 263 ? 20.709 -7.559 -34.050 1.00 87.94 263 SER A O 1
ATOM 1845 N N . SER A 1 264 ? 21.159 -6.759 -31.989 1.00 85.38 264 SER A N 1
ATOM 1846 C CA . SER A 1 264 ? 21.173 -8.062 -31.332 1.00 85.38 264 SER A CA 1
ATOM 1847 C C . SER A 1 264 ? 19.836 -8.775 -31.554 1.00 85.38 264 SER A C 1
ATOM 1849 O O . SER A 1 264 ? 18.775 -8.143 -31.612 1.00 85.38 264 SER A O 1
ATOM 1851 N N . ALA A 1 265 ? 19.881 -10.105 -31.668 1.00 79.88 265 ALA A N 1
ATOM 1852 C CA . ALA A 1 265 ? 18.702 -10.932 -31.942 1.00 79.88 265 ALA A CA 1
ATOM 1853 C C . ALA A 1 265 ? 17.558 -10.708 -30.932 1.00 79.88 265 ALA A C 1
ATOM 1855 O O . ALA A 1 265 ? 16.389 -10.907 -31.257 1.00 79.88 265 ALA A O 1
ATOM 1856 N N . ASN A 1 266 ? 17.887 -10.238 -29.726 1.00 81.62 266 ASN A N 1
ATOM 1857 C CA . ASN A 1 266 ? 16.946 -10.052 -28.631 1.00 81.62 266 ASN A CA 1
ATOM 1858 C C . ASN A 1 266 ? 16.438 -8.611 -28.469 1.00 81.62 266 ASN A C 1
ATOM 1860 O O . ASN A 1 266 ? 15.482 -8.418 -27.721 1.00 81.62 266 ASN A O 1
ATOM 1864 N N . LEU A 1 267 ? 16.975 -7.608 -29.182 1.00 84.44 267 LEU A N 1
ATOM 1865 C CA . LEU A 1 267 ? 16.594 -6.198 -28.989 1.00 84.44 267 LEU A CA 1
ATOM 1866 C C . LEU A 1 267 ? 15.073 -5.996 -29.117 1.00 84.44 267 LEU A C 1
ATOM 1868 O O . LEU A 1 267 ? 14.437 -5.432 -28.227 1.00 84.44 267 LEU A O 1
ATOM 1872 N N . GLY A 1 268 ? 14.477 -6.498 -30.202 1.00 82.06 268 GLY A N 1
ATOM 1873 C CA . GLY A 1 268 ? 13.037 -6.381 -30.450 1.00 82.06 268 GLY A CA 1
ATOM 1874 C C . GLY A 1 268 ? 12.179 -7.2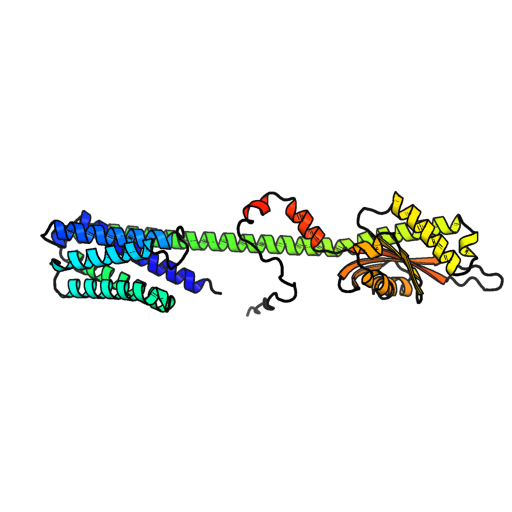67 -29.542 1.00 82.06 268 GLY A C 1
ATOM 1875 O O . GLY A 1 268 ? 11.063 -6.883 -29.197 1.00 82.06 268 GLY A O 1
ATOM 1876 N N . ALA A 1 269 ? 12.698 -8.422 -29.119 1.00 84.69 269 ALA A N 1
ATOM 1877 C CA . ALA A 1 269 ? 11.987 -9.344 -28.233 1.00 84.69 269 ALA A CA 1
ATOM 1878 C C . ALA A 1 269 ? 11.948 -8.841 -26.780 1.00 84.69 269 ALA A C 1
ATOM 1880 O O . ALA A 1 269 ? 10.945 -9.017 -26.091 1.00 84.69 269 ALA A O 1
ATOM 1881 N N . VAL A 1 270 ? 13.031 -8.205 -26.323 1.00 81.12 270 VAL A N 1
ATOM 1882 C CA . VAL A 1 270 ? 13.193 -7.721 -24.947 1.00 81.12 270 VAL A CA 1
ATOM 1883 C C . VAL A 1 270 ? 12.561 -6.346 -24.767 1.00 81.12 270 VAL A C 1
ATOM 1885 O O . VAL A 1 270 ? 11.826 -6.141 -23.808 1.00 81.12 270 VAL A O 1
ATOM 1888 N N . LEU A 1 271 ? 12.814 -5.410 -25.685 1.00 82.06 271 LEU A N 1
ATOM 1889 C CA . LEU A 1 271 ? 12.342 -4.025 -25.559 1.00 82.06 271 LEU A CA 1
ATOM 1890 C C . LEU A 1 271 ? 11.006 -3.775 -26.266 1.00 82.06 271 LEU A C 1
ATOM 1892 O O . LEU A 1 271 ? 10.365 -2.752 -26.041 1.00 82.06 271 LEU A O 1
ATOM 1896 N N . GLY A 1 272 ? 10.578 -4.702 -27.119 1.00 85.88 272 GLY A N 1
ATOM 1897 C CA . GLY A 1 272 ? 9.410 -4.551 -27.973 1.00 85.88 272 GLY A CA 1
ATOM 1898 C C . GLY A 1 272 ? 9.735 -3.872 -29.314 1.00 85.88 272 GLY A C 1
ATOM 1899 O O . GLY A 1 272 ? 10.677 -3.080 -29.427 1.00 85.88 272 GLY A O 1
ATOM 1900 N N . PRO A 1 273 ? 8.928 -4.136 -30.356 1.00 81.81 273 PRO A N 1
ATOM 1901 C CA . PRO A 1 273 ? 9.191 -3.660 -31.717 1.00 81.81 273 PRO A CA 1
ATOM 1902 C C . PRO A 1 273 ? 9.153 -2.127 -31.841 1.00 81.81 273 PRO A C 1
ATOM 1904 O O . PRO A 1 273 ? 9.877 -1.553 -32.652 1.00 81.81 273 PRO A O 1
ATOM 1907 N N . GLY A 1 274 ? 8.360 -1.449 -31.002 1.00 86.06 274 GLY A N 1
ATOM 1908 C CA . GLY A 1 274 ? 8.254 0.013 -30.999 1.00 86.06 274 GLY A CA 1
ATOM 1909 C C . GLY A 1 274 ? 9.520 0.729 -30.518 1.00 86.06 274 GLY A C 1
ATOM 1910 O O . GLY A 1 274 ? 9.775 1.858 -30.931 1.00 86.06 274 GLY A O 1
ATOM 1911 N N . VAL A 1 275 ? 10.342 0.082 -29.684 1.00 87.50 275 VAL A N 1
ATOM 1912 C CA . VAL A 1 275 ? 11.577 0.691 -29.172 1.00 87.50 275 VAL A CA 1
ATOM 1913 C C . VAL A 1 275 ? 12.641 0.742 -30.257 1.00 87.50 275 VAL A C 1
ATOM 1915 O O . VAL A 1 275 ? 13.220 1.802 -30.476 1.00 87.50 275 VAL A O 1
ATOM 1918 N N . ALA A 1 276 ? 12.851 -0.357 -30.988 1.00 87.88 276 ALA A N 1
ATOM 1919 C CA . ALA A 1 276 ? 13.824 -0.401 -32.079 1.00 87.88 276 ALA A CA 1
ATOM 1920 C C . ALA A 1 276 ? 13.539 0.677 -33.140 1.00 87.88 276 ALA A C 1
ATOM 1922 O O . ALA A 1 276 ? 14.443 1.408 -33.532 1.00 87.88 276 ALA A O 1
ATOM 1923 N N . ALA A 1 277 ? 12.273 0.854 -33.529 1.00 89.56 277 ALA A N 1
ATOM 1924 C CA . ALA A 1 277 ? 11.881 1.887 -34.487 1.00 89.56 277 ALA A CA 1
ATOM 1925 C C . ALA A 1 277 ? 12.112 3.323 -33.972 1.00 89.56 277 ALA A C 1
ATOM 1927 O O . ALA A 1 277 ? 12.413 4.216 -34.760 1.00 89.56 277 ALA A O 1
ATOM 1928 N N . ALA A 1 278 ? 12.001 3.551 -32.660 1.00 91.12 278 ALA A N 1
ATOM 1929 C CA . ALA A 1 278 ? 12.115 4.878 -32.056 1.00 91.12 278 ALA A CA 1
ATOM 1930 C C . ALA A 1 278 ? 13.533 5.223 -31.544 1.00 91.12 278 ALA A C 1
ATOM 1932 O O . ALA A 1 278 ? 13.822 6.395 -31.289 1.00 91.12 278 ALA A O 1
ATOM 1933 N N . LEU A 1 279 ? 14.453 4.253 -31.442 1.00 91.50 279 LEU A N 1
ATOM 1934 C CA . LEU A 1 279 ? 15.855 4.479 -31.046 1.00 91.50 279 LEU A CA 1
ATOM 1935 C C . LEU A 1 279 ? 16.596 5.540 -31.884 1.00 91.50 279 LEU A C 1
ATOM 1937 O O . LEU A 1 279 ? 17.291 6.365 -31.282 1.00 91.50 279 LEU A O 1
ATOM 1941 N N . PRO A 1 280 ? 16.450 5.595 -33.225 1.00 93.19 280 PRO A N 1
ATOM 1942 C CA . PRO A 1 280 ? 17.103 6.616 -34.046 1.00 93.19 280 PRO A CA 1
ATOM 1943 C C . PRO A 1 280 ? 16.672 8.044 -33.701 1.00 93.19 280 PRO A C 1
ATOM 1945 O O . PRO A 1 280 ? 17.464 8.970 -33.836 1.00 93.19 280 PRO A O 1
ATOM 1948 N N . SER A 1 281 ? 15.436 8.216 -33.220 1.00 91.50 281 SER A N 1
ATOM 1949 C CA . SER A 1 281 ? 14.902 9.505 -32.761 1.00 91.50 281 SER A CA 1
ATOM 1950 C C . SER A 1 281 ? 15.242 9.834 -31.304 1.00 91.50 281 SER A C 1
ATOM 1952 O O . SER A 1 281 ? 14.808 10.862 -30.786 1.00 91.50 281 SER A O 1
ATOM 1954 N N . SER A 1 282 ? 15.998 8.974 -30.614 1.00 93.38 282 SER A N 1
ATOM 1955 C CA . SER A 1 282 ? 16.340 9.216 -29.215 1.00 93.38 282 SER A CA 1
ATOM 1956 C C . SER A 1 282 ? 17.303 10.409 -29.067 1.00 93.38 282 SER A C 1
ATOM 1958 O O . SER A 1 282 ? 18.219 10.574 -29.881 1.00 93.38 282 SER A O 1
ATOM 1960 N N . PRO A 1 283 ? 17.166 11.221 -27.999 1.00 92.31 283 PRO A N 1
ATOM 1961 C CA . PRO A 1 283 ? 18.038 12.373 -27.771 1.00 92.31 283 PRO A CA 1
ATOM 1962 C C . PRO A 1 283 ? 19.524 12.011 -27.680 1.00 92.31 283 PRO A C 1
ATOM 1964 O O . PRO A 1 283 ? 20.357 12.776 -28.153 1.00 92.31 283 PRO A O 1
ATOM 1967 N N . ALA A 1 284 ? 19.867 10.841 -27.123 1.00 92.62 284 ALA A N 1
ATOM 1968 C CA . ALA A 1 284 ? 21.257 10.387 -27.050 1.00 92.62 284 ALA A CA 1
ATOM 1969 C C . ALA A 1 284 ? 21.860 10.184 -28.442 1.00 92.62 284 ALA A C 1
ATOM 1971 O O . ALA A 1 284 ? 22.941 10.698 -28.709 1.00 92.62 284 ALA A O 1
ATOM 1972 N N . VAL A 1 285 ? 21.152 9.497 -29.345 1.00 93.31 285 VAL A N 1
ATOM 1973 C CA . VAL A 1 285 ? 21.633 9.266 -30.715 1.00 93.31 285 VAL A CA 1
ATOM 1974 C C . VAL A 1 285 ? 21.769 10.591 -31.465 1.00 93.31 285 VAL A C 1
ATOM 1976 O O . VAL A 1 285 ? 22.810 10.841 -32.067 1.00 93.31 285 VAL A O 1
ATOM 1979 N N . ALA A 1 286 ? 20.777 11.480 -31.361 1.00 93.12 286 ALA A N 1
ATOM 1980 C CA . ALA A 1 286 ? 20.835 12.805 -31.979 1.00 93.12 286 ALA A CA 1
ATOM 1981 C C . ALA A 1 286 ? 22.027 13.641 -31.470 1.00 93.12 286 ALA A C 1
ATOM 1983 O O . ALA A 1 286 ? 22.773 14.205 -32.270 1.00 93.12 286 ALA A O 1
ATOM 1984 N N . GLN A 1 287 ? 22.251 13.678 -30.152 1.00 94.00 287 GLN A N 1
ATOM 1985 C CA . GLN A 1 287 ? 23.378 14.393 -29.545 1.00 94.00 287 GLN A CA 1
ATOM 1986 C C . GLN A 1 287 ? 24.728 13.758 -29.893 1.00 94.00 287 GLN A C 1
ATOM 1988 O O . GLN A 1 287 ? 25.688 14.485 -30.135 1.00 94.00 287 GLN A O 1
ATOM 1993 N N . ALA A 1 288 ? 24.808 12.426 -29.958 1.00 94.25 288 ALA A N 1
ATOM 1994 C CA . ALA A 1 288 ? 26.021 11.721 -30.357 1.00 94.25 288 ALA A CA 1
ATOM 1995 C C . ALA A 1 288 ? 26.412 12.049 -31.803 1.00 94.25 288 ALA A C 1
ATOM 1997 O O . ALA A 1 288 ? 27.575 12.330 -32.078 1.00 94.25 288 ALA A O 1
ATOM 1998 N N . ILE A 1 289 ? 25.439 12.073 -32.721 1.00 91.81 289 ILE A N 1
ATOM 1999 C CA . ILE A 1 289 ? 25.670 12.434 -34.128 1.00 91.81 289 ILE A CA 1
ATOM 2000 C C . ILE A 1 289 ? 26.107 13.895 -34.240 1.00 91.81 289 ILE A C 1
ATOM 2002 O O . ILE A 1 289 ? 27.104 14.182 -34.898 1.00 91.81 289 ILE A O 1
ATOM 2006 N N . ALA A 1 290 ? 25.377 14.810 -33.596 1.00 92.19 290 ALA A N 1
ATOM 2007 C CA . ALA A 1 290 ? 25.637 16.244 -33.695 1.00 92.19 290 ALA A CA 1
ATOM 2008 C C . ALA A 1 290 ? 26.967 16.647 -33.043 1.00 92.19 290 ALA A C 1
ATOM 2010 O O . ALA A 1 290 ? 27.712 17.447 -33.601 1.00 92.19 290 ALA A O 1
ATOM 2011 N N . GLY A 1 291 ? 27.269 16.090 -31.869 1.00 92.25 291 GLY A N 1
ATOM 2012 C CA . GLY A 1 291 ? 28.476 16.408 -31.110 1.00 92.25 291 GLY A CA 1
ATOM 2013 C C . GLY A 1 291 ? 29.702 15.581 -31.492 1.00 92.25 291 GLY A C 1
ATOM 2014 O O . GLY A 1 291 ? 30.784 15.879 -31.000 1.00 92.25 291 GLY A O 1
ATOM 2015 N N . GLN A 1 292 ? 29.548 14.532 -32.312 1.00 91.81 292 GLN A N 1
ATOM 2016 C CA . GLN A 1 292 ? 30.591 13.531 -32.594 1.00 91.81 292 GLN A CA 1
ATOM 2017 C C . GLN A 1 292 ? 31.257 12.969 -31.322 1.00 91.81 292 GLN A C 1
ATOM 2019 O O . GLN A 1 292 ? 32.429 12.598 -31.315 1.00 91.81 292 GLN A O 1
ATOM 2024 N N . GLN A 1 293 ? 30.503 12.900 -30.226 1.00 93.25 293 GLN A N 1
ATOM 2025 C CA . GLN A 1 293 ? 30.969 12.427 -28.928 1.00 93.25 293 GLN A CA 1
ATOM 2026 C C . GLN A 1 293 ? 30.053 11.331 -28.401 1.00 93.25 293 GLN A C 1
ATOM 2028 O O . GLN A 1 293 ? 28.867 11.276 -28.714 1.00 93.25 293 GLN A O 1
ATOM 2033 N N . SER A 1 294 ? 30.607 10.453 -27.567 1.00 92.81 294 SER A N 1
ATOM 2034 C CA . SER A 1 294 ? 29.819 9.443 -26.867 1.00 92.81 294 SER A CA 1
ATOM 2035 C C . SER A 1 294 ? 28.870 10.109 -25.868 1.00 92.81 294 SER A C 1
ATOM 2037 O O . SER A 1 294 ? 29.329 10.860 -25.000 1.00 92.81 294 SER A O 1
ATOM 2039 N N . THR A 1 295 ? 27.583 9.790 -25.926 1.00 94.62 295 THR A N 1
ATOM 2040 C CA . THR A 1 295 ? 26.565 10.321 -25.010 1.00 94.62 295 THR A CA 1
ATOM 2041 C C . THR A 1 295 ? 25.797 9.183 -24.347 1.00 94.62 295 THR A C 1
ATOM 2043 O O . THR A 1 295 ? 25.754 8.057 -24.841 1.00 94.62 295 THR A O 1
ATOM 2046 N N . GLY A 1 296 ? 25.213 9.455 -23.184 1.00 91.94 296 GLY A N 1
ATOM 2047 C CA . GLY A 1 296 ? 24.336 8.523 -22.489 1.00 91.94 296 GLY A CA 1
ATOM 2048 C C . GLY A 1 296 ? 23.160 9.281 -21.897 1.00 91.94 296 GLY A C 1
ATOM 2049 O O . GLY A 1 296 ? 23.354 10.336 -21.300 1.00 91.94 296 GLY A O 1
ATOM 2050 N N . THR A 1 297 ? 21.944 8.767 -22.056 1.00 91.38 297 THR A N 1
ATOM 2051 C CA . THR A 1 297 ? 20.747 9.367 -21.458 1.00 91.38 297 THR A CA 1
ATOM 2052 C C . THR A 1 297 ? 19.725 8.313 -21.051 1.00 91.38 297 THR A C 1
ATOM 2054 O O . THR A 1 297 ? 19.708 7.201 -21.581 1.00 91.38 297 THR A O 1
ATOM 2057 N N . ALA A 1 298 ? 18.851 8.667 -20.113 1.00 89.50 298 ALA A N 1
ATOM 2058 C CA . ALA A 1 298 ? 17.629 7.921 -19.850 1.00 89.50 298 ALA A CA 1
ATOM 2059 C C . ALA A 1 298 ? 16.484 8.588 -20.620 1.00 89.50 298 ALA A C 1
ATOM 2061 O O . ALA A 1 298 ? 16.274 9.794 -20.502 1.00 89.50 298 ALA A O 1
ATOM 2062 N N . ALA A 1 299 ? 15.749 7.816 -21.415 1.00 87.56 299 ALA A N 1
ATOM 2063 C CA . ALA A 1 299 ? 14.649 8.323 -22.225 1.00 87.56 299 ALA A CA 1
ATOM 2064 C C . ALA A 1 299 ? 13.467 7.354 -22.209 1.00 87.56 299 ALA A C 1
ATOM 2066 O O . ALA A 1 299 ? 13.619 6.152 -21.997 1.00 87.56 299 ALA A O 1
ATOM 2067 N N . ILE A 1 300 ? 12.274 7.889 -22.462 1.00 86.62 300 ILE A N 1
ATOM 2068 C CA . ILE A 1 300 ? 11.101 7.071 -22.758 1.00 86.62 300 ILE A CA 1
ATOM 2069 C C . ILE A 1 300 ? 11.051 6.908 -24.274 1.00 86.62 300 ILE A C 1
ATOM 2071 O O . ILE A 1 300 ? 10.840 7.878 -24.996 1.00 86.62 300 ILE A O 1
ATOM 2075 N N . VAL A 1 301 ? 11.270 5.690 -24.755 1.00 85.88 301 VAL A N 1
ATOM 2076 C CA . VAL A 1 301 ? 11.294 5.357 -26.183 1.00 85.88 301 VAL A CA 1
ATOM 2077 C C . VAL A 1 301 ? 10.274 4.252 -26.409 1.00 85.88 301 VAL A C 1
ATOM 2079 O O . VAL A 1 301 ? 10.224 3.295 -25.643 1.00 85.88 301 VAL A O 1
ATOM 2082 N N . GLY A 1 302 ? 9.393 4.406 -27.400 1.00 83.12 302 GLY A N 1
ATOM 2083 C CA . GLY A 1 302 ? 8.335 3.421 -27.669 1.00 83.12 302 GLY A CA 1
ATOM 2084 C C . GLY A 1 302 ? 7.392 3.154 -26.483 1.00 83.12 302 GLY A C 1
ATOM 2085 O O . GLY A 1 302 ? 6.840 2.064 -26.383 1.00 83.12 302 GLY A O 1
ATOM 2086 N N . GLY A 1 303 ? 7.242 4.111 -25.556 1.00 83.12 303 GLY A N 1
ATOM 2087 C CA . GLY A 1 303 ? 6.433 3.965 -24.336 1.00 83.12 303 GLY A CA 1
ATOM 2088 C C . GLY A 1 303 ? 7.122 3.234 -23.174 1.00 83.12 303 GLY A C 1
ATOM 2089 O O . GLY A 1 303 ? 6.539 3.138 -22.095 1.00 83.12 303 GLY A O 1
ATOM 2090 N N . GLY A 1 304 ? 8.356 2.754 -23.357 1.00 83.00 304 GLY A N 1
ATOM 2091 C CA . GLY A 1 304 ? 9.171 2.134 -22.312 1.00 83.00 304 GLY A CA 1
ATOM 2092 C C . GLY A 1 304 ? 10.263 3.073 -21.803 1.00 83.00 304 GLY A C 1
ATOM 2093 O O . GLY A 1 304 ? 10.897 3.777 -22.587 1.00 83.00 304 GLY A O 1
ATOM 2094 N N . ALA A 1 305 ? 10.510 3.078 -20.492 1.00 86.44 305 ALA A N 1
ATOM 2095 C CA . ALA A 1 305 ? 11.692 3.729 -19.934 1.00 86.44 305 ALA A CA 1
ATOM 2096 C C . ALA A 1 305 ? 12.928 2.879 -20.258 1.00 86.44 305 ALA A C 1
ATOM 2098 O O . ALA A 1 305 ? 13.011 1.711 -19.868 1.00 86.44 305 ALA A O 1
ATOM 2099 N N . ILE A 1 306 ? 13.883 3.465 -20.973 1.00 89.69 306 ILE A N 1
ATOM 2100 C CA . ILE A 1 306 ? 15.138 2.818 -21.339 1.00 89.69 306 ILE A CA 1
ATOM 2101 C C . ILE A 1 306 ? 16.312 3.738 -21.021 1.00 89.69 306 ILE A C 1
ATOM 2103 O O . ILE A 1 306 ? 16.208 4.964 -21.078 1.00 89.69 306 ILE A O 1
ATOM 2107 N N . ALA A 1 307 ? 17.447 3.138 -20.687 1.00 90.69 307 ALA A N 1
ATOM 2108 C CA . ALA A 1 307 ? 18.715 3.848 -20.677 1.00 90.69 307 ALA A CA 1
ATOM 2109 C C . ALA A 1 307 ? 19.445 3.535 -21.987 1.00 90.69 307 ALA A C 1
ATOM 2111 O O . ALA A 1 307 ? 19.451 2.385 -22.434 1.00 90.69 307 ALA A O 1
ATOM 2112 N N . VAL A 1 308 ? 20.007 4.569 -22.611 1.00 91.88 308 VAL A N 1
ATOM 2113 C CA . VAL A 1 308 ? 20.617 4.516 -23.942 1.00 91.88 308 VAL A CA 1
ATOM 2114 C C . VAL A 1 308 ? 22.003 5.139 -23.871 1.00 91.88 308 VAL A C 1
ATOM 2116 O O . VAL A 1 308 ? 22.133 6.310 -23.521 1.00 91.88 308 VAL A O 1
ATOM 2119 N N . GLY A 1 309 ? 23.029 4.364 -24.211 1.00 94.50 309 GLY A N 1
ATOM 2120 C CA . GLY A 1 309 ? 24.362 4.858 -24.549 1.00 94.50 309 GLY A CA 1
ATOM 2121 C C . GLY A 1 309 ? 24.522 4.893 -26.064 1.00 94.50 309 GLY A C 1
ATOM 2122 O O . GLY A 1 309 ? 24.129 3.942 -26.734 1.00 94.50 309 GLY A O 1
ATOM 2123 N N . ALA A 1 310 ? 25.081 5.970 -26.607 1.00 95.69 310 ALA A N 1
ATOM 2124 C CA . ALA A 1 310 ? 25.312 6.149 -28.034 1.00 95.69 310 ALA A CA 1
ATOM 2125 C C . ALA A 1 310 ? 26.774 6.536 -28.293 1.00 95.69 310 ALA A C 1
ATOM 2127 O O . ALA A 1 310 ? 27.321 7.422 -27.635 1.00 95.69 310 ALA A O 1
ATOM 2128 N N . TYR A 1 311 ? 27.401 5.876 -29.264 1.00 96.12 311 TYR A N 1
ATOM 2129 C CA . TYR A 1 311 ? 28.762 6.146 -29.713 1.00 96.12 311 TYR A CA 1
ATOM 2130 C C . TYR A 1 311 ? 28.773 6.372 -31.231 1.00 96.12 311 TYR A C 1
ATOM 2132 O O . TYR A 1 311 ? 28.446 5.444 -31.978 1.00 96.12 311 TYR A O 1
ATOM 2140 N N . PRO A 1 312 ? 29.105 7.585 -31.708 1.00 93.38 312 PRO A N 1
ATOM 2141 C CA . PRO A 1 312 ? 29.134 7.876 -33.133 1.00 93.38 312 PRO A CA 1
ATOM 2142 C C . PRO A 1 312 ? 30.384 7.257 -33.760 1.00 93.38 312 PRO A C 1
ATOM 2144 O O . PRO A 1 312 ? 31.507 7.543 -33.344 1.00 93.38 312 PRO A O 1
ATOM 2147 N N . ASP A 1 313 ? 30.193 6.431 -34.784 1.00 89.19 313 ASP A N 1
ATOM 2148 C CA . ASP A 1 313 ? 31.288 5.844 -35.539 1.00 89.19 313 ASP A CA 1
ATOM 2149 C C . ASP A 1 313 ? 31.501 6.604 -36.849 1.00 89.19 313 ASP A C 1
ATOM 2151 O O . ASP A 1 313 ? 30.672 6.596 -37.767 1.00 89.19 313 ASP A O 1
ATOM 2155 N N . VAL A 1 314 ? 32.635 7.296 -36.926 1.00 77.50 314 VAL A N 1
ATOM 2156 C CA . VAL A 1 314 ? 33.036 8.056 -38.111 1.00 77.50 314 VAL A CA 1
ATOM 2157 C C . VAL A 1 314 ? 34.036 7.237 -38.909 1.00 77.50 314 VAL A C 1
ATOM 2159 O O . VAL A 1 314 ? 35.133 6.961 -38.415 1.00 77.50 314 VAL A O 1
ATOM 2162 N N . VAL A 1 315 ? 33.681 6.870 -40.140 1.00 67.44 315 VAL A N 1
ATOM 2163 C CA . VAL A 1 315 ? 34.621 6.254 -41.080 1.00 67.44 315 VAL A CA 1
ATOM 2164 C C . VAL A 1 315 ? 34.933 7.282 -42.152 1.00 67.44 315 VAL A C 1
ATOM 2166 O O . VAL A 1 315 ? 34.056 7.950 -42.701 1.00 67.44 315 VAL A O 1
ATOM 2169 N N . ILE A 1 316 ? 36.213 7.432 -42.458 1.00 63.44 316 ILE A N 1
ATOM 2170 C CA . ILE A 1 316 ? 36.635 8.260 -43.579 1.00 63.44 316 ILE A CA 1
ATOM 2171 C C . ILE A 1 316 ? 36.410 7.421 -44.834 1.00 63.44 316 ILE A C 1
ATOM 2173 O O . ILE A 1 316 ? 37.234 6.571 -45.171 1.00 63.44 316 ILE A O 1
ATOM 2177 N N . ALA A 1 317 ? 35.272 7.622 -45.498 1.00 56.69 317 ALA A N 1
ATOM 2178 C CA . ALA A 1 317 ? 35.006 6.991 -46.780 1.00 56.69 317 ALA A CA 1
ATOM 2179 C C . ALA A 1 317 ? 36.016 7.534 -47.804 1.00 56.69 317 ALA A C 1
ATOM 2181 O O . ALA A 1 317 ? 35.956 8.696 -48.204 1.00 56.69 317 ALA A O 1
ATOM 2182 N N . ARG A 1 318 ? 36.980 6.700 -48.204 1.00 59.09 318 ARG A N 1
ATOM 2183 C CA . ARG A 1 318 ? 37.884 6.993 -49.321 1.00 59.09 318 ARG A CA 1
ATOM 2184 C C . ARG A 1 318 ? 37.268 6.418 -50.590 1.00 59.09 318 ARG A C 1
ATOM 2186 O O . ARG A 1 318 ? 37.471 5.248 -50.898 1.00 59.09 318 ARG A O 1
ATOM 2193 N N . GLY A 1 319 ? 36.483 7.234 -51.286 1.00 57.69 319 GLY A N 1
ATOM 2194 C CA . GLY A 1 319 ? 36.006 6.919 -52.631 1.00 57.69 319 GLY A CA 1
ATOM 2195 C C . GLY A 1 319 ? 37.013 7.379 -53.694 1.00 57.69 319 GLY A C 1
ATOM 2196 O O . GLY A 1 319 ? 37.675 8.401 -53.488 1.00 57.69 319 GLY A O 1
ATOM 2197 N N . PRO A 1 320 ? 37.144 6.674 -54.831 1.00 53.72 320 PRO A N 1
ATOM 2198 C CA . PRO A 1 320 ? 37.937 7.161 -55.954 1.00 53.72 320 PRO A CA 1
ATOM 2199 C C . PRO A 1 320 ? 37.328 8.472 -56.484 1.00 53.72 320 PRO A C 1
ATOM 2201 O O . PRO A 1 320 ? 36.221 8.481 -57.011 1.00 53.72 320 PRO A O 1
ATOM 2204 N N . GLY A 1 321 ? 38.041 9.590 -56.303 1.00 61.50 321 GLY A N 1
ATOM 2205 C CA . GLY A 1 321 ? 37.668 10.908 -56.838 1.00 61.50 321 GLY A CA 1
ATOM 2206 C C . GLY A 1 321 ? 36.976 11.882 -55.873 1.00 61.50 321 GLY A C 1
ATOM 2207 O O . GLY A 1 321 ? 36.709 13.012 -56.273 1.00 61.50 321 GLY A O 1
ATOM 2208 N N . LEU A 1 322 ? 36.722 11.509 -54.613 1.00 58.41 322 LEU A N 1
ATOM 2209 C CA . LEU A 1 322 ? 36.178 12.423 -53.596 1.00 58.41 322 LEU A CA 1
ATOM 2210 C C . LEU A 1 322 ? 37.268 12.770 -52.565 1.00 58.41 322 LEU A C 1
ATOM 2212 O O . LEU A 1 322 ? 37.872 11.850 -52.004 1.00 58.41 322 LEU A O 1
ATOM 2216 N N . PRO A 1 323 ? 37.548 14.061 -52.285 1.00 57.91 323 PRO A N 1
ATOM 2217 C CA . PRO A 1 323 ? 38.430 14.433 -51.180 1.00 57.91 323 PRO A CA 1
ATOM 2218 C C . PRO A 1 323 ? 37.861 13.830 -49.892 1.00 57.91 323 PRO A C 1
ATOM 2220 O O . PRO A 1 323 ? 36.651 13.866 -49.696 1.00 57.91 323 PRO A O 1
ATOM 2223 N N . GLY A 1 324 ? 38.713 13.220 -49.060 1.00 58.84 324 GLY A N 1
ATOM 2224 C CA . GLY A 1 324 ? 38.323 12.354 -47.939 1.00 58.84 324 GLY A CA 1
ATOM 2225 C C . GLY A 1 324 ? 37.487 13.041 -46.857 1.00 58.84 324 GLY A C 1
ATOM 2226 O O . GLY A 1 324 ? 37.980 13.319 -45.767 1.00 58.84 324 GLY A O 1
ATOM 2227 N N . THR A 1 325 ? 36.210 13.289 -47.135 1.00 60.41 325 THR A N 1
ATOM 2228 C CA . THR A 1 325 ? 35.248 13.814 -46.176 1.00 60.41 325 THR A CA 1
ATOM 2229 C C . THR A 1 325 ? 34.903 12.705 -45.195 1.00 60.41 325 THR A C 1
ATOM 2231 O O . THR A 1 325 ? 34.326 11.682 -45.572 1.00 60.41 325 THR A O 1
ATOM 2234 N N . ALA A 1 326 ? 35.269 12.897 -43.929 1.00 62.28 326 ALA A N 1
ATOM 2235 C CA . ALA A 1 326 ? 34.849 12.022 -42.848 1.00 62.28 326 ALA A CA 1
ATOM 2236 C C . ALA A 1 326 ? 33.315 12.008 -42.786 1.00 62.28 326 ALA A C 1
ATOM 2238 O O . ALA A 1 326 ? 32.691 13.055 -42.605 1.00 62.28 326 ALA A O 1
ATOM 2239 N N . ARG A 1 327 ? 32.701 10.833 -42.954 1.00 67.75 327 ARG A N 1
ATOM 2240 C CA . ARG A 1 327 ? 31.248 10.674 -42.869 1.00 67.75 327 ARG A CA 1
ATOM 2241 C C . ARG A 1 327 ? 30.931 9.759 -41.695 1.00 67.75 327 ARG A C 1
ATOM 2243 O O . ARG A 1 327 ? 31.550 8.712 -41.517 1.00 67.75 327 ARG A O 1
ATOM 2250 N N . VAL A 1 328 ? 29.973 10.163 -40.867 1.00 65.88 328 VAL A N 1
ATOM 2251 C CA . VAL A 1 328 ? 29.433 9.274 -39.832 1.00 65.88 328 VAL A CA 1
ATOM 2252 C C . VAL A 1 328 ? 28.748 8.117 -40.555 1.00 65.88 328 VAL A C 1
ATOM 2254 O O . VAL A 1 328 ? 27.767 8.340 -41.265 1.00 65.88 328 VAL A O 1
ATOM 2257 N N . MET A 1 329 ? 29.286 6.905 -40.420 1.00 76.81 329 MET A N 1
ATOM 2258 C CA . MET A 1 329 ? 28.707 5.712 -41.052 1.00 76.81 329 MET A CA 1
ATOM 2259 C C . MET A 1 329 ? 27.554 5.156 -40.223 1.00 76.81 329 MET A C 1
ATOM 2261 O O . MET A 1 329 ? 26.633 4.547 -40.762 1.00 76.81 329 MET A O 1
ATOM 2265 N N . GLY A 1 330 ? 27.581 5.395 -38.913 1.00 87.50 330 GLY A N 1
ATOM 2266 C CA . GLY A 1 330 ? 26.488 5.059 -38.021 1.00 87.50 330 GLY A CA 1
ATOM 2267 C C . GLY A 1 330 ? 26.801 5.371 -36.569 1.00 87.50 330 GLY A C 1
ATOM 2268 O O . GLY A 1 330 ? 27.789 6.025 -36.240 1.00 87.50 330 GLY A O 1
ATOM 2269 N N . VAL A 1 331 ? 25.914 4.919 -35.697 1.00 92.38 331 VAL A N 1
ATOM 2270 C CA . VAL A 1 331 ? 26.000 5.089 -34.252 1.00 92.38 331 VAL A CA 1
ATOM 2271 C C . VAL A 1 331 ? 25.788 3.726 -33.619 1.00 92.38 331 VAL A C 1
ATOM 2273 O O . VAL A 1 331 ? 24.738 3.107 -33.813 1.00 92.38 331 VAL A O 1
ATOM 2276 N N . ALA A 1 332 ? 26.773 3.271 -32.850 1.00 93.94 332 ALA A N 1
ATOM 2277 C CA . ALA A 1 332 ? 26.599 2.125 -31.975 1.00 93.94 332 ALA A CA 1
ATOM 2278 C C . ALA A 1 332 ? 25.750 2.551 -30.780 1.00 93.94 332 ALA A C 1
ATOM 2280 O O . ALA A 1 332 ? 26.025 3.564 -30.135 1.00 93.94 332 ALA A O 1
ATOM 2281 N N . VAL A 1 333 ? 24.712 1.781 -30.486 1.00 94.06 333 VAL A N 1
ATOM 2282 C CA . VAL A 1 333 ? 23.780 2.059 -29.402 1.00 94.06 333 VAL A CA 1
ATOM 2283 C C . VAL A 1 333 ?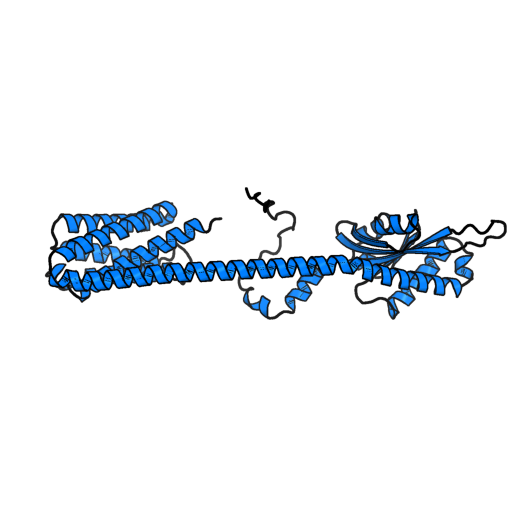 23.743 0.860 -28.470 1.00 94.06 333 VAL A C 1
ATOM 2285 O O . VAL A 1 333 ? 23.503 -0.260 -28.912 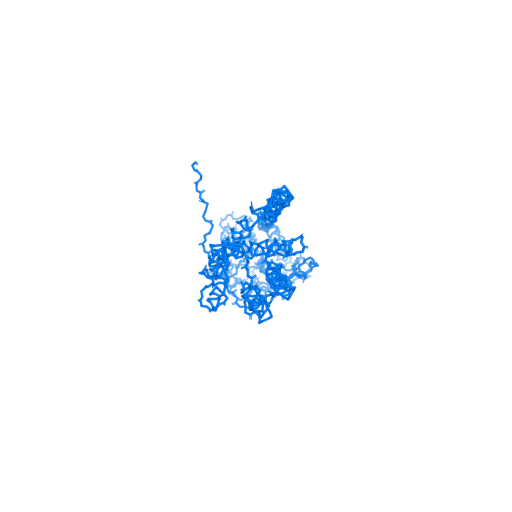1.00 94.06 333 VAL A O 1
ATOM 2288 N N . ALA A 1 334 ? 23.963 1.097 -27.181 1.00 93.94 334 ALA A N 1
ATOM 2289 C CA . ALA A 1 334 ? 23.741 0.122 -26.122 1.00 93.94 334 ALA A CA 1
ATOM 2290 C C . ALA A 1 334 ? 22.490 0.530 -25.344 1.00 93.94 334 ALA A C 1
ATOM 2292 O O . ALA A 1 334 ? 22.372 1.664 -24.871 1.00 93.94 334 ALA A O 1
ATOM 2293 N N . VAL A 1 335 ? 21.540 -0.388 -25.231 1.00 92.12 335 VAL A N 1
ATOM 2294 C CA . VAL A 1 335 ? 20.231 -0.149 -24.635 1.00 92.12 335 VAL A CA 1
ATOM 2295 C C . VAL A 1 335 ? 19.990 -1.159 -23.536 1.00 92.12 335 VAL A C 1
ATOM 2297 O O . VAL A 1 335 ? 20.276 -2.346 -23.670 1.00 92.12 335 VAL A O 1
ATOM 2300 N N . ARG A 1 336 ? 19.403 -0.693 -22.441 1.00 91.69 336 ARG A N 1
ATOM 2301 C CA . ARG A 1 336 ? 18.959 -1.569 -21.363 1.00 91.69 336 ARG A CA 1
ATOM 2302 C C . ARG A 1 336 ? 17.542 -1.219 -20.963 1.00 91.69 336 ARG A C 1
ATOM 2304 O O . ARG A 1 336 ? 17.227 -0.050 -20.727 1.00 91.69 336 ARG A O 1
ATOM 2311 N N . GLU A 1 337 ? 16.700 -2.246 -20.875 1.00 87.19 337 GLU A N 1
ATOM 2312 C CA . GLU A 1 337 ? 15.331 -2.077 -20.406 1.00 87.19 337 GLU A CA 1
ATOM 2313 C C . GLU A 1 337 ? 15.341 -1.654 -18.940 1.00 87.19 337 GLU A C 1
ATOM 2315 O O . GLU A 1 337 ? 15.995 -2.275 -18.092 1.00 87.19 337 GLU A O 1
ATOM 2320 N N . TRP A 1 338 ? 14.566 -0.621 -18.627 1.00 77.31 338 TRP A N 1
ATOM 2321 C CA . TRP A 1 338 ? 14.332 -0.212 -17.257 1.00 77.31 338 TRP A CA 1
ATOM 2322 C C . TRP A 1 338 ? 12.996 -0.774 -16.757 1.00 77.31 338 TRP A C 1
ATOM 2324 O O . TRP A 1 338 ? 12.097 -0.054 -16.331 1.00 77.31 338 TRP A O 1
ATOM 2334 N N . THR A 1 339 ? 12.815 -2.095 -16.838 1.00 67.69 339 THR A N 1
ATOM 2335 C CA . THR A 1 339 ? 11.539 -2.722 -16.471 1.00 67.69 339 THR A CA 1
ATOM 2336 C C . THR A 1 339 ? 11.382 -2.948 -14.975 1.00 67.69 339 THR A C 1
ATOM 2338 O O . THR A 1 339 ? 12.233 -3.523 -14.288 1.00 67.69 339 THR A O 1
ATOM 2341 N N . ILE A 1 340 ? 10.162 -2.680 -14.502 1.00 59.03 340 ILE A N 1
ATOM 2342 C CA . ILE A 1 340 ? 9.648 -3.067 -13.179 1.00 59.03 340 ILE A CA 1
ATOM 2343 C C . ILE A 1 340 ? 9.792 -4.579 -12.932 1.00 59.03 340 ILE A C 1
ATOM 2345 O O . ILE A 1 340 ? 9.911 -4.997 -11.783 1.00 59.03 340 ILE A O 1
ATOM 2349 N N . ARG A 1 341 ? 9.832 -5.424 -13.974 1.00 57.62 341 ARG A N 1
ATOM 2350 C CA . ARG A 1 341 ? 10.051 -6.876 -13.828 1.00 57.62 341 ARG A CA 1
ATOM 2351 C C . ARG A 1 341 ? 11.388 -7.209 -13.167 1.00 57.62 341 ARG A C 1
ATOM 2353 O O . ARG A 1 341 ? 11.407 -8.107 -12.330 1.00 57.62 341 ARG A O 1
ATOM 2360 N N . ARG A 1 342 ? 12.462 -6.461 -13.453 1.00 60.47 342 ARG A N 1
ATOM 2361 C CA . ARG A 1 342 ? 13.757 -6.621 -12.766 1.00 60.47 342 ARG A CA 1
ATOM 2362 C C . ARG A 1 342 ? 13.682 -6.171 -11.314 1.00 60.47 342 ARG A C 1
ATOM 2364 O O . ARG A 1 342 ? 14.233 -6.836 -10.442 1.00 60.47 342 ARG A O 1
ATOM 2371 N N . CYS A 1 343 ? 12.942 -5.098 -11.032 1.00 56.97 343 CYS A N 1
ATOM 2372 C CA . CYS A 1 343 ? 12.620 -4.748 -9.651 1.00 56.97 343 CYS A CA 1
ATOM 2373 C C . CYS A 1 343 ? 11.865 -5.910 -8.989 1.00 56.97 343 CYS A C 1
ATOM 2375 O O . CYS A 1 343 ? 12.275 -6.394 -7.945 1.00 56.97 343 CYS A O 1
ATOM 2377 N N . ARG A 1 344 ? 10.840 -6.472 -9.628 1.00 58.31 344 ARG A N 1
ATOM 2378 C CA . ARG A 1 344 ? 10.029 -7.551 -9.054 1.00 58.31 344 ARG A CA 1
ATOM 2379 C C . ARG A 1 344 ? 10.812 -8.844 -8.806 1.00 58.31 344 ARG A C 1
ATOM 2381 O O . ARG A 1 344 ? 10.658 -9.418 -7.732 1.00 58.31 344 ARG A O 1
ATOM 2388 N N . SER A 1 345 ? 11.660 -9.281 -9.740 1.00 59.56 345 SER A N 1
ATOM 2389 C CA . SER A 1 345 ? 12.472 -10.499 -9.591 1.00 59.56 345 SER A CA 1
ATOM 2390 C C . SER A 1 345 ? 13.547 -10.351 -8.510 1.00 59.56 345 SER A C 1
ATOM 2392 O O . SER A 1 345 ? 13.775 -11.268 -7.720 1.00 59.56 345 SER A O 1
ATOM 2394 N N . ARG A 1 346 ? 14.147 -9.159 -8.388 1.00 59.44 346 ARG A N 1
ATOM 2395 C CA . ARG A 1 346 ? 15.097 -8.848 -7.309 1.00 59.44 346 ARG A CA 1
ATOM 2396 C C . ARG A 1 346 ? 14.409 -8.752 -5.946 1.00 59.44 346 ARG A C 1
ATOM 2398 O O . ARG A 1 346 ? 15.017 -9.054 -4.923 1.00 59.44 346 ARG A O 1
ATOM 2405 N N . TRP A 1 347 ? 13.134 -8.364 -5.927 1.00 58.75 347 TRP A N 1
ATOM 2406 C CA . TRP A 1 347 ? 12.321 -8.298 -4.712 1.00 58.75 347 TRP A CA 1
ATOM 2407 C C . TRP A 1 347 ? 11.798 -9.669 -4.270 1.00 58.75 347 TRP A C 1
ATOM 2409 O O . TRP A 1 347 ? 11.685 -9.906 -3.070 1.00 58.75 347 TRP A O 1
ATOM 2419 N N . SER A 1 348 ? 11.522 -10.597 -5.191 1.00 56.72 348 SER A N 1
ATOM 2420 C CA . SER A 1 348 ? 11.093 -11.957 -4.832 1.00 56.72 348 SER A CA 1
ATOM 2421 C C . SER A 1 348 ? 12.190 -12.803 -4.183 1.00 56.72 348 SER A C 1
ATOM 2423 O O . SER A 1 348 ? 11.860 -13.751 -3.480 1.00 56.72 348 SER A O 1
ATOM 2425 N N . GLY A 1 349 ? 13.467 -12.454 -4.370 1.00 53.19 349 GLY A N 1
ATOM 2426 C CA . GLY A 1 349 ? 14.603 -13.182 -3.794 1.00 53.19 349 GLY A CA 1
ATOM 2427 C C . GLY A 1 349 ? 14.974 -12.804 -2.354 1.00 53.19 349 GLY A C 1
ATOM 2428 O O . GLY A 1 349 ? 15.925 -13.366 -1.821 1.00 53.19 349 GLY A O 1
ATOM 2429 N N . ARG A 1 350 ? 14.283 -11.847 -1.710 1.00 49.53 350 ARG A N 1
ATOM 2430 C CA . ARG A 1 350 ? 14.606 -11.424 -0.333 1.00 49.53 350 ARG A CA 1
ATOM 2431 C C . ARG A 1 350 ? 13.606 -12.001 0.685 1.00 49.53 350 ARG A C 1
ATOM 2433 O O . ARG A 1 350 ? 12.430 -11.629 0.641 1.00 49.53 350 ARG A O 1
ATOM 2440 N N . PRO A 1 351 ? 14.050 -12.839 1.648 1.00 49.72 351 PRO A N 1
ATOM 2441 C CA . PRO A 1 351 ? 13.161 -13.557 2.571 1.00 49.72 351 PRO A CA 1
ATOM 2442 C C . PRO A 1 351 ? 12.312 -12.631 3.459 1.00 49.72 351 PRO A C 1
ATOM 2444 O O . PRO A 1 351 ? 11.176 -12.970 3.785 1.00 49.72 351 PRO A O 1
ATOM 2447 N N . ALA A 1 352 ? 12.785 -11.412 3.746 1.00 43.88 352 ALA A N 1
ATOM 2448 C CA . ALA A 1 352 ? 12.086 -10.430 4.580 1.00 43.88 352 ALA A CA 1
ATOM 2449 C C . ALA A 1 352 ? 10.752 -9.903 4.000 1.00 43.88 352 ALA A C 1
ATOM 2451 O O . ALA A 1 352 ? 9.952 -9.334 4.736 1.00 43.88 352 ALA A O 1
ATOM 2452 N N . CYS A 1 353 ? 10.479 -10.089 2.702 1.00 40.78 353 CYS A N 1
ATOM 2453 C CA . CYS A 1 353 ? 9.219 -9.658 2.078 1.00 40.78 353 CYS A CA 1
ATOM 2454 C C . CYS A 1 353 ? 8.187 -10.786 1.906 1.00 40.78 353 CYS A C 1
ATOM 2456 O O . CYS A 1 353 ? 7.078 -10.525 1.439 1.00 40.78 353 CYS A O 1
ATOM 2458 N N . SER A 1 354 ? 8.517 -12.026 2.280 1.00 47.22 354 SER A N 1
ATOM 2459 C CA . SER A 1 354 ? 7.578 -13.156 2.209 1.00 47.22 354 SER A CA 1
ATOM 2460 C C . SER A 1 354 ? 6.516 -13.117 3.320 1.00 47.22 354 SER A C 1
ATOM 2462 O O . SER A 1 354 ? 5.372 -13.492 3.078 1.00 47.22 354 SER A O 1
ATOM 2464 N N . ALA A 1 355 ? 6.842 -12.544 4.484 1.00 45.38 355 ALA A N 1
ATOM 2465 C CA . ALA A 1 355 ? 5.945 -12.480 5.642 1.00 45.38 355 ALA A CA 1
ATOM 2466 C C . ALA A 1 355 ? 4.764 -11.494 5.492 1.00 45.38 355 ALA A C 1
ATOM 2468 O O . ALA A 1 355 ? 3.777 -11.608 6.208 1.00 45.38 355 ALA A O 1
ATOM 2469 N N . ALA A 1 356 ? 4.817 -10.549 4.544 1.00 41.91 356 ALA A N 1
ATOM 2470 C CA . ALA A 1 356 ? 3.730 -9.590 4.297 1.00 41.91 356 ALA A CA 1
ATOM 2471 C C . ALA A 1 356 ? 2.717 -10.064 3.231 1.00 41.91 356 ALA A C 1
ATOM 2473 O O . ALA A 1 356 ? 1.800 -9.328 2.870 1.00 41.91 356 ALA A O 1
ATOM 2474 N N . ARG A 1 357 ? 2.873 -11.282 2.692 1.00 44.53 357 ARG A N 1
ATOM 2475 C CA . ARG A 1 357 ? 2.109 -11.783 1.535 1.00 44.53 357 ARG A CA 1
ATOM 2476 C C . ARG A 1 357 ? 0.796 -12.499 1.911 1.00 44.53 357 ARG A C 1
ATOM 2478 O O . ARG A 1 357 ? 0.286 -13.280 1.116 1.00 44.53 357 ARG A O 1
ATOM 2485 N N . GLY A 1 358 ? 0.251 -12.222 3.099 1.00 40.53 358 GLY A N 1
ATOM 2486 C CA . GLY A 1 358 ? -1.038 -12.751 3.573 1.00 40.53 358 GLY A CA 1
ATOM 2487 C C . GLY A 1 358 ? -2.278 -11.955 3.132 1.00 40.53 358 GLY A C 1
ATOM 2488 O O . GLY A 1 358 ? -3.392 -12.424 3.325 1.00 40.53 358 GLY A O 1
ATOM 2489 N N . GLY A 1 359 ? -2.114 -10.771 2.528 1.00 44.56 359 GLY A N 1
ATOM 2490 C CA . GLY A 1 359 ? -3.220 -9.965 1.996 1.00 44.56 359 GLY A CA 1
ATOM 2491 C C . GLY A 1 359 ? -3.184 -9.915 0.470 1.00 44.56 359 GLY A C 1
ATOM 2492 O O . GLY A 1 359 ? -2.218 -9.417 -0.107 1.00 44.56 359 GLY A O 1
ATOM 2493 N N . GLY A 1 360 ? -4.209 -10.448 -0.196 1.00 37.12 360 GLY A N 1
ATOM 2494 C CA . GLY A 1 360 ? -4.303 -10.483 -1.657 1.00 37.12 360 GLY A CA 1
ATOM 2495 C C . GLY A 1 360 ? -4.276 -9.085 -2.282 1.00 37.12 360 GLY A C 1
ATOM 2496 O O . GLY A 1 360 ? -5.221 -8.317 -2.140 1.00 37.12 360 GLY A O 1
ATOM 2497 N N . ILE A 1 361 ? -3.201 -8.760 -3.004 1.00 41.62 361 ILE A N 1
ATOM 2498 C CA . ILE A 1 361 ? -3.127 -7.546 -3.828 1.00 41.62 361 ILE A CA 1
ATOM 2499 C C . ILE A 1 361 ? -3.721 -7.869 -5.214 1.00 41.62 361 ILE A C 1
ATOM 2501 O O . ILE A 1 361 ? -3.254 -8.820 -5.854 1.00 41.62 361 ILE A O 1
ATOM 2505 N N . PRO A 1 362 ? -4.720 -7.111 -5.707 1.00 42.19 362 PRO A N 1
ATOM 2506 C CA . PRO A 1 362 ? -5.348 -7.361 -7.002 1.00 42.19 362 PRO A CA 1
ATOM 2507 C C . PRO A 1 362 ? -4.368 -7.162 -8.171 1.00 42.19 362 PRO A C 1
ATOM 2509 O O . PRO A 1 362 ? -3.517 -6.273 -8.165 1.00 42.19 362 PRO A O 1
ATOM 2512 N N . ARG A 1 363 ? -4.494 -8.016 -9.195 1.00 46.31 363 ARG A N 1
ATOM 2513 C CA . ARG A 1 363 ? -3.559 -8.158 -10.330 1.00 46.31 363 ARG A CA 1
ATOM 2514 C C . ARG A 1 363 ? -3.588 -7.016 -11.364 1.00 46.31 363 ARG A C 1
ATOM 2516 O O . ARG A 1 363 ? -2.837 -7.094 -12.331 1.00 46.31 363 ARG A O 1
ATOM 2523 N N . SER A 1 364 ? -4.391 -5.968 -11.189 1.00 35.59 364 SER A N 1
ATOM 2524 C CA . SER A 1 364 ? -4.690 -5.009 -12.266 1.00 35.59 364 SER A CA 1
ATOM 2525 C C . SER A 1 364 ? -4.816 -3.556 -11.792 1.00 35.59 364 SER A C 1
ATOM 2527 O O . SER A 1 364 ? -5.877 -2.951 -11.923 1.00 35.59 364 SER A O 1
ATOM 2529 N N . VAL A 1 365 ? -3.740 -2.969 -11.260 1.00 36.31 365 VAL A N 1
ATOM 2530 C CA . VAL A 1 365 ? -3.680 -1.509 -11.051 1.00 36.31 365 VAL A CA 1
ATOM 2531 C C . VAL A 1 365 ? -2.673 -0.900 -12.036 1.00 36.31 365 VAL A C 1
ATOM 2533 O O . VAL A 1 365 ? -1.473 -1.141 -11.885 1.00 36.31 365 VAL A O 1
ATOM 2536 N N . PRO A 1 366 ? -3.120 -0.141 -13.056 1.00 35.38 366 PRO A N 1
ATOM 2537 C CA . PRO A 1 366 ? -2.225 0.608 -13.932 1.00 35.38 366 PRO A CA 1
ATOM 2538 C C . PRO A 1 366 ? -1.595 1.798 -13.187 1.00 35.38 366 PRO A C 1
ATOM 2540 O O . PRO A 1 366 ? -2.260 2.510 -12.435 1.00 35.38 366 PRO A O 1
ATOM 2543 N N . CYS A 1 367 ? -0.299 2.038 -13.414 1.00 41.31 367 CYS A N 1
ATOM 2544 C CA . CYS A 1 367 ? 0.522 3.037 -12.708 1.00 41.31 367 CYS A CA 1
ATOM 2545 C C . CYS A 1 367 ? 0.166 4.520 -12.969 1.00 41.31 367 CYS A C 1
ATOM 2547 O O . CYS A 1 367 ? 0.910 5.394 -12.542 1.00 41.31 367 CYS A O 1
ATOM 2549 N N . GLY A 1 368 ? -0.966 4.830 -13.607 1.00 32.03 368 GLY A N 1
ATOM 2550 C CA . GLY A 1 368 ? -1.461 6.206 -13.762 1.00 32.03 368 GLY A CA 1
ATOM 2551 C C . GLY A 1 368 ? -2.378 6.693 -12.632 1.00 32.03 368 GLY A C 1
ATOM 2552 O O . GLY A 1 368 ? -2.688 7.876 -12.573 1.00 32.03 368 GLY A O 1
ATOM 2553 N N . ALA A 1 369 ? -2.818 5.807 -11.730 1.00 30.30 369 ALA A N 1
ATOM 2554 C CA . ALA A 1 369 ? -3.825 6.114 -10.708 1.00 30.30 369 ALA A CA 1
ATOM 2555 C C . ALA A 1 369 ? -3.255 6.165 -9.276 1.00 30.30 369 ALA A C 1
ATOM 2557 O O . ALA A 1 369 ? -3.881 5.685 -8.332 1.00 30.30 369 ALA A O 1
ATOM 2558 N N . TRP A 1 370 ? -2.059 6.730 -9.099 1.00 38.78 370 TRP A N 1
ATOM 2559 C CA . TRP A 1 370 ? -1.608 7.169 -7.774 1.00 38.78 370 TRP A CA 1
ATOM 2560 C C . TRP A 1 370 ? -2.012 8.638 -7.597 1.00 38.78 370 TRP A C 1
ATOM 2562 O O . TRP A 1 370 ? -1.720 9.441 -8.482 1.00 38.78 370 TRP A O 1
ATOM 2572 N N . PRO A 1 371 ? -2.718 9.015 -6.514 1.00 29.98 371 PRO A N 1
ATOM 2573 C CA . PRO A 1 371 ? -3.229 10.371 -6.375 1.00 29.98 371 PRO A CA 1
ATOM 2574 C C . PRO A 1 371 ? -2.073 11.387 -6.351 1.00 29.98 371 PRO A C 1
ATOM 2576 O O . PRO A 1 371 ? -1.111 11.199 -5.599 1.00 29.98 371 PRO A O 1
ATOM 2579 N N . PRO A 1 372 ? -2.157 12.487 -7.121 1.00 38.91 372 PRO A N 1
ATOM 2580 C CA . PRO A 1 372 ? -1.204 13.573 -7.018 1.00 38.91 372 PRO A CA 1
ATOM 2581 C C . PRO A 1 372 ? -1.557 14.363 -5.759 1.00 38.91 372 PRO A C 1
ATOM 2583 O O . PRO A 1 372 ? -2.632 14.955 -5.701 1.00 38.91 372 PRO A O 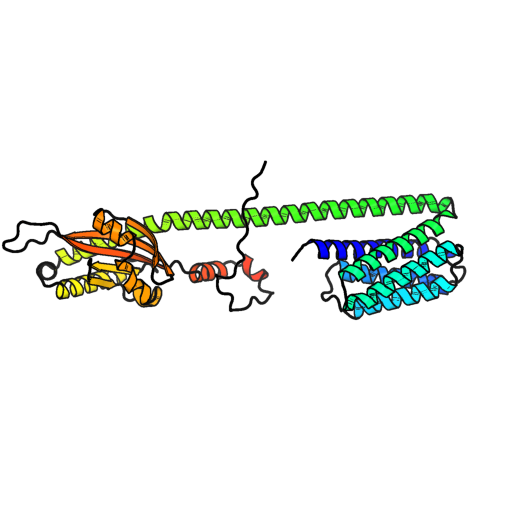1
ATOM 2586 N N . ARG A 1 373 ? -0.690 14.333 -4.740 1.00 33.78 373 ARG A N 1
ATOM 2587 C CA . ARG A 1 373 ? -0.452 15.412 -3.754 1.00 33.78 373 ARG A CA 1
ATOM 2588 C C . ARG A 1 373 ? 0.410 14.895 -2.599 1.00 33.78 373 ARG A C 1
ATOM 2590 O O . ARG A 1 373 ? -0.091 14.468 -1.566 1.00 33.78 373 ARG A O 1
ATOM 2597 N N . CYS A 1 374 ? 1.715 15.070 -2.744 1.00 31.50 374 CYS A N 1
ATOM 2598 C CA . CYS A 1 374 ? 2.537 15.579 -1.651 1.00 31.50 374 CYS A CA 1
ATOM 2599 C C . CYS A 1 374 ? 3.202 16.850 -2.184 1.00 31.50 374 CYS A C 1
ATOM 2601 O O . CYS A 1 374 ? 4.322 16.816 -2.679 1.00 31.50 374 CYS A O 1
ATOM 2603 N N . SER A 1 375 ? 2.453 17.956 -2.172 1.00 31.19 375 SER A N 1
ATOM 2604 C CA . SER A 1 375 ? 3.051 19.284 -2.313 1.00 31.19 375 SER A CA 1
ATOM 2605 C C . SER A 1 375 ? 3.699 19.632 -0.971 1.00 31.19 375 SER A C 1
ATOM 2607 O O . SER A 1 375 ? 3.050 19.417 0.058 1.00 31.19 375 SER A O 1
ATOM 2609 N N . PRO A 1 376 ? 4.933 20.156 -0.937 1.00 32.78 376 PRO A N 1
ATOM 2610 C CA . PRO A 1 376 ? 5.504 20.672 0.294 1.00 32.78 376 PRO A CA 1
ATOM 2611 C C . PRO A 1 376 ? 4.707 21.913 0.704 1.00 32.78 376 PRO A C 1
ATOM 2613 O O . PRO A 1 376 ? 4.532 22.847 -0.080 1.00 32.78 376 PRO A O 1
ATOM 2616 N N . VAL A 1 377 ? 4.173 21.898 1.923 1.00 33.19 377 VAL A N 1
ATOM 2617 C CA . VAL A 1 377 ? 3.674 23.106 2.579 1.00 33.19 377 VAL A CA 1
ATOM 2618 C C . VAL A 1 377 ? 4.898 23.960 2.894 1.00 33.19 377 VAL A C 1
ATOM 2620 O O . VAL A 1 377 ? 5.804 23.511 3.593 1.00 33.19 377 VAL A O 1
ATOM 2623 N N . ALA A 1 378 ? 4.933 25.165 2.328 1.00 37.69 378 ALA A N 1
ATOM 2624 C CA . ALA A 1 378 ? 5.908 26.189 2.661 1.00 37.69 378 ALA A CA 1
ATOM 2625 C C . ALA A 1 378 ? 5.793 26.530 4.153 1.00 37.69 378 ALA A C 1
ATOM 2627 O O . ALA A 1 378 ? 4.722 26.918 4.622 1.00 37.69 378 ALA A O 1
ATOM 2628 N N . ALA A 1 379 ? 6.890 26.365 4.888 1.00 37.09 379 ALA A N 1
ATOM 2629 C CA . ALA A 1 379 ? 7.018 26.879 6.241 1.00 37.09 379 ALA A CA 1
ATOM 2630 C C . ALA A 1 379 ? 7.211 28.404 6.176 1.00 37.09 379 ALA A C 1
ATOM 2632 O O . ALA A 1 379 ? 8.085 28.883 5.451 1.00 37.09 379 ALA A O 1
ATOM 2633 N N . ARG A 1 380 ? 6.367 29.140 6.904 1.00 41.50 380 ARG A N 1
ATOM 2634 C CA . ARG A 1 380 ? 6.682 30.471 7.432 1.00 41.50 380 ARG A CA 1
ATOM 2635 C C . ARG A 1 380 ? 7.208 30.312 8.845 1.00 41.50 380 ARG A C 1
ATOM 2637 O O . ARG A 1 380 ? 6.695 29.396 9.531 1.00 41.50 380 ARG A O 1
#

Radius of gyration: 38.46 Å; chains: 1; bounding box: 73×44×111 Å

pLDDT: mean 80.7, std 15.83, range [29.98, 96.56]

Secondary structure (DSSP, 8-state):
--SHHHHHHHHHHHHHHHHHHHHHHHHHHHHHHH-S-HHHHHHHHHHHHHHHHHHHHHHTS-S--TT-HHHHHHHHHHHHHHHHHHTT--S-HHHHHHHHHHHHHHHHHHHHTTT-HHHHHHHHHHHHHHHHHHHHHHHTT-HHHHHHHHHHHHHHHHHHHHHHHHHHHHHHHHHHHHHHHHHHHHHHHHHHHHHHHHHHHHHHHHHHHHHHHHHHH-HHHHSS-HHHHHHHHHHHHHHHHHHTSPTT-EEEEEETTTEEEEE-TTHHHHH-HHHHHHGGGSHHHHHHHHHTS-EEEEEEETTEEEEEEEEEEEEE---TTS---EEEEEEEEEEEE--HHHHHHHHHT-GGGTTTTTS---S---TT-S----PPPPP-

Sequence (380 aa):
MGSVPAQFEFAAEFAIFLVAAAGVALVLLRAELLSRSPWARACLGLGFAALAAAAFLRGSLLVQPATNPVVGGLRGAGLILLLVGSIRWRSGDASQALVWLGVGLVGAAVVLRGTSGQVADSLLAAGALSIGIALVAASRQVIAARVAATTAATLLVLVFILSLALSQVVSSTVRNDAVRRLDGRASSGATQTSSSPEQLRGEAVLVGSSVRAYLNAHAGCVQSDQTVVASCVRDALAAISASAVPAGVEVGWVIPGSGVVASSANLGAVLGPGVAAALPSSPAVAQAIAGQQSTGTAAIVGGGAIAVGAYPDVVIARGPGLPGTARVMGVAVAVREWTIRRCRSRWSGRPACSAARGGGIPRSVPCGAWPPRCSPVAAR